Protein AF-A0A7S0F6M9-F1 (afdb_monomer_lite)

Organism: NCBI:txid3032

Foldseek 3Di:
DAPQCCVLVVDAQDQFLCLLVDWDKAADPQKDFAPCQVVLSVLASVQCLPPPQAQWAAQAFQADAAQVRPDGQDDPPVQAKAWELFAHQGIITGNRPNSNVLSVVLVVQVVVVDFLLDPQAPNRGQRDDPVNVVCSVVVNRRNGVRSSVSVSSRVRNHTYIYGRDPQRAGRMWGFAADPPHDVDDDGGDTPGHHDHDDDPSSNHHDSHHFYAYSNSDTDDDDRDPPDDPFQQAQALEEEEEACVVCVVVVNDCLDDLSVLCLLQVQQLCVQQVVRNHAYEYADPDPDDSDPNHHYDVDPDCVVVVVDTGQFYAAEYAQQDADPQDAHAYEQWFDCCVVQVHDCDPPDPNVSSVVSVVRHLEYEAQAPLSVVCCCVVPVCVVPHPYQYDHAFDALLQAADDPVLLVVLCVVQVPPAAEAEEADDCDRQQPCVLVLLLLLPADPVLLVRYAYEYEADDDPDDSVHHYDYDNHDPPSCLNSVLNSHLAYEGAGQETRHDVVLLSSLLNQHAYEYHCYRPNNVCVQQPPLHQYTPHSVSSNVRSVPRDSVPRPSRPSSNVSSCCRANPQQNHSLVVSQSVSSCSQRPQGFTDRPDDPDGGGNHPNSVNRHWHGDSVHTDGDD

Structure (mmCIF, N/CA/C/O backbone):
data_AF-A0A7S0F6M9-F1
#
_entry.id   AF-A0A7S0F6M9-F1
#
loop_
_atom_site.group_PDB
_atom_site.id
_atom_site.type_symbol
_atom_site.label_atom_id
_atom_site.label_alt_id
_atom_site.label_comp_id
_atom_site.label_asym_id
_atom_site.label_entity_id
_atom_site.label_seq_id
_atom_site.pdbx_PDB_ins_code
_atom_site.Cartn_x
_atom_site.Cartn_y
_atom_site.Cartn_z
_atom_site.occupancy
_atom_site.B_iso_or_equiv
_atom_site.auth_seq_id
_atom_site.auth_comp_id
_atom_site.auth_asym_id
_atom_site.auth_atom_id
_atom_site.pdbx_PDB_model_num
ATOM 1 N N . VAL A 1 1 ? 30.110 15.800 -17.475 1.00 46.28 1 VAL A N 1
ATOM 2 C CA . VAL A 1 1 ? 29.946 17.247 -17.186 1.00 46.28 1 VAL A CA 1
ATOM 3 C C . VAL A 1 1 ? 29.265 17.887 -18.395 1.00 46.28 1 VAL A C 1
ATOM 5 O O . VAL A 1 1 ? 29.387 17.317 -19.474 1.00 46.28 1 VAL A O 1
ATOM 8 N N . GLY A 1 2 ? 28.519 18.983 -18.233 1.00 71.50 2 GLY A N 1
ATOM 9 C CA . GLY A 1 2 ? 27.725 19.599 -19.312 1.00 71.50 2 GLY A CA 1
ATOM 10 C C . GLY A 1 2 ? 26.399 18.880 -19.602 1.00 71.50 2 GLY A C 1
ATOM 11 O O . GLY A 1 2 ? 26.070 17.909 -18.914 1.00 71.50 2 GLY A O 1
ATOM 12 N N . LEU A 1 3 ? 25.669 19.339 -20.629 1.00 71.62 3 LEU A N 1
ATOM 13 C CA . LEU A 1 3 ? 24.296 18.911 -20.956 1.00 71.62 3 LEU A CA 1
ATOM 14 C C . LEU A 1 3 ? 24.137 17.388 -21.061 1.00 71.62 3 LEU A C 1
ATOM 16 O O . LEU A 1 3 ? 23.240 16.826 -20.444 1.00 71.62 3 LEU A O 1
ATOM 20 N N . VAL A 1 4 ? 25.045 16.687 -21.751 1.00 82.44 4 VAL A N 1
ATOM 21 C CA . VAL A 1 4 ? 25.041 15.209 -21.804 1.00 82.44 4 VAL A CA 1
ATOM 22 C C . VAL A 1 4 ? 25.156 14.570 -20.423 1.00 82.44 4 VAL A C 1
ATOM 24 O O . VAL A 1 4 ? 24.436 13.625 -20.115 1.00 82.44 4 VAL A O 1
ATOM 27 N N . GLY A 1 5 ? 26.048 15.077 -19.572 1.00 81.56 5 GLY A N 1
ATOM 28 C CA . GLY A 1 5 ? 26.217 14.540 -18.224 1.00 81.56 5 GLY A CA 1
ATOM 29 C C . GLY A 1 5 ? 24.987 14.760 -17.347 1.00 81.56 5 GLY A C 1
ATOM 30 O O . GLY A 1 5 ? 24.625 13.863 -16.590 1.00 81.56 5 GLY A O 1
ATOM 31 N N . GLN A 1 6 ? 24.351 15.927 -17.466 1.00 83.06 6 GLN A N 1
ATOM 32 C CA . GLN A 1 6 ? 23.125 16.260 -16.742 1.00 83.06 6 GLN A CA 1
ATOM 33 C C . GLN A 1 6 ? 21.976 15.364 -17.218 1.00 83.06 6 GLN A C 1
ATOM 35 O O . GLN A 1 6 ? 21.492 14.543 -16.444 1.00 83.06 6 GLN A O 1
ATOM 40 N N . TRP A 1 7 ? 21.650 15.389 -18.512 1.00 88.62 7 TRP A N 1
ATOM 41 C CA . TRP A 1 7 ? 20.555 14.609 -19.098 1.00 88.62 7 TRP A CA 1
ATOM 42 C C . TRP A 1 7 ? 20.679 13.098 -18.881 1.00 88.62 7 TRP A C 1
ATOM 44 O O . TRP A 1 7 ? 19.734 12.443 -18.436 1.00 88.62 7 TRP A O 1
ATOM 54 N N . LEU A 1 8 ? 21.848 12.518 -19.169 1.00 88.62 8 LEU A N 1
ATOM 55 C CA . LEU A 1 8 ? 22.056 11.071 -19.029 1.00 88.62 8 LEU A CA 1
ATOM 56 C C . LEU A 1 8 ? 22.271 10.642 -17.566 1.00 88.62 8 LEU A C 1
ATOM 58 O O . LEU A 1 8 ? 22.192 9.453 -17.241 1.00 88.62 8 LEU A O 1
ATOM 62 N N . GLY A 1 9 ? 22.558 11.599 -16.681 1.00 85.25 9 GLY A N 1
ATOM 63 C CA . GLY A 1 9 ? 22.695 11.398 -15.241 1.00 85.25 9 GLY A CA 1
ATOM 64 C C . GLY A 1 9 ? 21.369 11.464 -14.480 1.00 85.25 9 GLY A C 1
ATOM 65 O O . GLY A 1 9 ? 21.240 10.775 -13.470 1.00 85.25 9 GLY A O 1
ATOM 66 N N . CYS A 1 10 ? 20.380 12.224 -14.973 1.00 86.25 10 CYS A N 1
ATOM 67 C CA . CYS A 1 10 ? 19.108 12.488 -14.286 1.00 86.25 10 CYS A CA 1
ATOM 68 C C . CYS A 1 10 ? 18.335 11.224 -13.896 1.00 86.25 10 CYS A C 1
ATOM 70 O O . CYS A 1 10 ? 17.725 11.173 -12.829 1.00 86.25 10 CYS A O 1
ATOM 72 N N . TRP A 1 11 ? 18.337 10.196 -14.748 1.00 89.62 11 TRP A N 1
ATOM 73 C CA . TRP A 1 11 ? 17.613 8.964 -14.453 1.00 89.62 11 TRP A CA 1
ATOM 74 C C . TR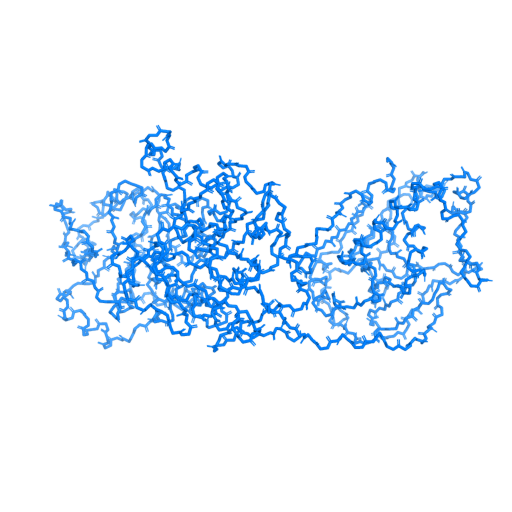P A 1 11 ? 18.241 7.728 -15.091 1.00 89.62 11 TRP A C 1
ATOM 76 O O . TRP A 1 11 ? 18.414 7.640 -16.307 1.00 89.62 11 TRP A O 1
ATOM 86 N N . ARG A 1 12 ? 18.519 6.731 -14.244 1.00 86.69 12 ARG A N 1
ATOM 87 C CA . ARG A 1 12 ? 19.092 5.433 -14.617 1.00 86.69 12 ARG A CA 1
ATOM 88 C C . ARG A 1 12 ? 18.161 4.298 -14.171 1.00 86.69 12 ARG A C 1
ATOM 90 O O . ARG A 1 12 ? 18.288 3.819 -13.041 1.00 86.69 12 ARG A O 1
ATOM 97 N N . PRO A 1 13 ? 17.217 3.859 -15.024 1.00 80.81 13 PRO A N 1
ATOM 98 C CA . PRO A 1 13 ? 16.242 2.834 -14.658 1.00 80.81 13 PRO A CA 1
ATOM 99 C C . PRO A 1 13 ? 16.901 1.500 -14.281 1.00 80.81 13 PRO A C 1
ATOM 101 O O . PRO A 1 13 ? 17.686 0.931 -15.051 1.00 80.81 13 PRO A O 1
ATOM 104 N N . ARG A 1 14 ? 16.533 0.959 -13.113 1.00 68.94 14 ARG A N 1
ATOM 105 C CA . ARG A 1 14 ? 16.938 -0.380 -12.658 1.00 68.94 14 ARG A CA 1
ATOM 106 C C . ARG A 1 14 ? 16.125 -1.456 -13.387 1.00 68.94 14 ARG A C 1
ATOM 108 O O . ARG A 1 14 ? 14.991 -1.227 -13.793 1.00 68.94 14 ARG A O 1
ATOM 115 N N . LYS A 1 15 ? 16.712 -2.637 -13.611 1.00 65.75 15 LYS A N 1
ATOM 116 C CA . LYS A 1 15 ? 15.977 -3.797 -14.150 1.00 65.75 15 LYS A CA 1
ATOM 117 C C . LYS A 1 15 ? 15.255 -4.493 -12.990 1.00 65.75 15 LYS A C 1
ATOM 119 O O . LYS A 1 15 ? 15.749 -5.498 -12.495 1.00 65.75 15 LYS A O 1
ATOM 124 N N . ASP A 1 16 ? 14.144 -3.918 -12.546 1.00 59.53 16 ASP A N 1
ATOM 125 C CA . ASP A 1 16 ? 13.286 -4.466 -11.492 1.00 59.53 16 ASP A CA 1
ATOM 126 C C . ASP A 1 16 ? 11.800 -4.423 -11.893 1.00 59.53 16 ASP A C 1
ATOM 128 O O . ASP A 1 16 ? 11.450 -3.947 -12.979 1.00 59.53 16 ASP A O 1
ATOM 132 N N . ALA A 1 17 ? 10.935 -4.940 -11.017 1.00 48.88 17 ALA A N 1
ATOM 133 C CA . ALA A 1 17 ? 9.486 -5.009 -11.214 1.00 48.88 17 ALA A CA 1
ATOM 134 C C . ALA A 1 17 ? 8.845 -3.651 -11.563 1.00 48.88 17 ALA A C 1
ATOM 136 O O . ALA A 1 17 ? 7.880 -3.595 -12.321 1.00 48.88 17 ALA A O 1
ATOM 137 N N . ARG A 1 18 ? 9.412 -2.538 -11.079 1.00 57.91 18 ARG A N 1
ATOM 138 C CA . ARG A 1 18 ? 8.842 -1.188 -11.225 1.00 57.91 18 ARG A CA 1
ATOM 139 C C . ARG A 1 18 ? 9.315 -0.458 -12.471 1.00 57.91 18 ARG A C 1
ATOM 141 O O . ARG A 1 18 ? 8.924 0.696 -12.691 1.00 57.91 18 ARG A O 1
ATOM 148 N N . LEU A 1 19 ? 10.143 -1.103 -13.299 1.00 65.12 19 LEU A N 1
ATOM 149 C CA . LEU A 1 19 ? 10.695 -0.501 -14.509 1.00 65.12 19 LEU A CA 1
ATOM 150 C C . LEU A 1 19 ? 9.595 0.136 -15.369 1.00 65.12 19 LEU A C 1
ATOM 152 O O . LEU A 1 19 ? 9.750 1.270 -15.805 1.00 65.12 19 LEU A O 1
ATOM 156 N N . PHE A 1 20 ? 8.472 -0.560 -15.550 1.00 62.12 20 PHE A N 1
ATOM 157 C CA . PHE A 1 20 ? 7.317 -0.088 -16.318 1.00 62.12 20 PHE A CA 1
ATOM 158 C C . PHE A 1 20 ? 6.180 0.475 -15.454 1.00 62.12 20 PHE A C 1
ATOM 160 O O . PHE A 1 20 ? 5.086 0.701 -15.957 1.00 62.12 20 PHE A O 1
ATOM 167 N N . GLU A 1 21 ? 6.401 0.746 -14.173 1.00 65.88 21 GLU A N 1
ATOM 168 C CA . GLU A 1 21 ? 5.471 1.535 -13.346 1.00 65.88 21 GLU A CA 1
ATOM 169 C C . GLU A 1 21 ? 5.919 2.990 -13.269 1.00 65.88 21 GLU A C 1
ATOM 171 O O . GLU A 1 21 ? 5.102 3.908 -13.326 1.00 65.88 21 GLU A O 1
ATOM 176 N N . SER A 1 22 ? 7.229 3.215 -13.294 1.00 76.00 22 SER A N 1
ATOM 177 C CA . SER A 1 22 ? 7.829 4.546 -13.288 1.00 76.00 22 SER A CA 1
ATOM 178 C C . SER A 1 22 ? 7.401 5.375 -14.510 1.00 76.00 22 SER A C 1
ATOM 180 O O . SER A 1 22 ? 7.719 5.041 -15.650 1.00 76.00 22 SER A O 1
ATOM 182 N N . ILE A 1 23 ? 6.669 6.471 -14.296 1.00 89.12 23 ILE A N 1
ATOM 183 C CA . ILE A 1 23 ? 6.594 7.597 -15.241 1.00 89.12 23 ILE A CA 1
ATOM 184 C C . ILE A 1 23 ? 7.645 8.605 -14.782 1.00 89.12 23 ILE A C 1
ATOM 186 O O . ILE A 1 23 ? 7.571 9.086 -13.654 1.00 89.12 23 ILE A O 1
ATOM 190 N N . VAL A 1 24 ? 8.607 8.920 -15.644 1.00 91.44 24 VAL A N 1
ATOM 191 C CA . VAL A 1 24 ? 9.634 9.937 -15.383 1.00 91.44 24 VAL A CA 1
ATOM 192 C C . VAL A 1 24 ? 9.530 11.013 -16.443 1.00 91.44 24 VAL A C 1
ATOM 194 O O . VAL A 1 24 ? 9.242 10.702 -17.595 1.00 91.44 24 VAL A O 1
ATOM 197 N N . VAL A 1 25 ? 9.755 12.262 -16.060 1.00 93.62 25 VAL A N 1
ATOM 198 C CA . VAL A 1 25 ? 9.857 13.398 -16.976 1.00 93.62 25 VAL A CA 1
ATOM 199 C C . VAL A 1 25 ? 11.132 14.147 -16.630 1.00 93.62 25 VAL A C 1
ATOM 201 O O . VAL A 1 25 ? 11.427 14.339 -15.453 1.00 93.62 25 VAL A O 1
ATOM 204 N N . ILE A 1 26 ? 11.893 14.510 -17.653 1.00 92.12 26 ILE A N 1
ATOM 205 C CA . ILE A 1 26 ? 13.095 15.328 -17.557 1.00 92.12 26 ILE A CA 1
ATOM 206 C C . ILE A 1 26 ? 12.746 16.687 -18.166 1.00 92.12 26 ILE A C 1
ATOM 208 O O . ILE A 1 26 ? 12.195 16.739 -19.271 1.00 92.12 26 ILE A O 1
ATOM 212 N N . PHE A 1 27 ? 13.027 17.746 -17.410 1.00 90.44 27 PHE A N 1
ATOM 213 C CA . PHE A 1 27 ? 12.824 19.141 -17.788 1.00 90.44 27 PHE A CA 1
ATOM 214 C C . PHE A 1 27 ? 14.164 19.879 -17.778 1.00 90.44 27 PHE A C 1
ATOM 216 O O . PHE A 1 27 ? 15.009 19.576 -16.931 1.00 90.44 27 PHE A O 1
ATOM 223 N N . GLU A 1 28 ? 14.329 20.835 -18.688 1.00 86.88 28 GLU A N 1
ATOM 224 C CA . GLU A 1 28 ? 15.350 21.885 -18.578 1.00 86.88 28 GLU A CA 1
ATOM 225 C C . GLU A 1 28 ? 14.879 23.001 -17.628 1.00 86.88 28 GLU A C 1
ATOM 227 O O . GLU A 1 28 ? 13.729 23.012 -17.175 1.00 86.88 28 GLU A O 1
ATOM 232 N N . ASP A 1 29 ? 15.804 23.871 -17.234 1.00 81.69 29 ASP A N 1
ATOM 233 C CA . ASP A 1 29 ? 15.635 24.894 -16.199 1.00 81.69 29 ASP A CA 1
ATOM 234 C C . ASP A 1 29 ? 14.840 26.127 -16.657 1.00 81.69 29 ASP A C 1
ATOM 236 O O . ASP A 1 29 ? 14.209 26.791 -15.835 1.00 81.69 29 ASP A O 1
ATOM 240 N N . ASP A 1 30 ? 14.784 26.385 -17.958 1.00 82.81 30 ASP A N 1
ATOM 241 C CA . ASP A 1 30 ? 14.212 27.569 -18.610 1.00 82.81 30 ASP A CA 1
ATOM 242 C C . ASP A 1 30 ? 12.769 27.363 -19.116 1.00 82.81 30 ASP A C 1
ATOM 244 O O . ASP A 1 30 ? 12.320 27.961 -20.101 1.00 82.81 30 ASP A O 1
ATOM 248 N N . MET A 1 31 ? 12.005 26.500 -18.447 1.00 86.88 31 MET A N 1
ATOM 249 C CA . MET A 1 31 ? 10.743 25.991 -18.972 1.00 86.88 31 MET A CA 1
ATOM 250 C C . MET A 1 31 ? 9.488 26.407 -18.209 1.00 86.88 31 MET A C 1
ATOM 252 O O . MET A 1 31 ? 9.419 26.359 -16.984 1.00 86.88 31 MET A O 1
ATOM 256 N N . GLU A 1 32 ? 8.418 26.656 -18.965 1.00 92.12 32 GLU A N 1
ATOM 257 C CA . GLU A 1 32 ? 7.048 26.675 -18.467 1.00 92.12 32 GLU A CA 1
ATOM 258 C C . GLU A 1 32 ? 6.299 25.397 -18.879 1.00 92.12 32 GLU A C 1
ATOM 260 O O . GLU A 1 32 ? 6.399 24.905 -20.012 1.00 92.12 32 GLU A O 1
ATOM 265 N N . VAL A 1 33 ? 5.532 24.841 -17.938 1.00 94.75 33 VAL A N 1
ATOM 266 C CA . VAL A 1 33 ? 4.843 23.556 -18.090 1.00 94.75 33 VAL A CA 1
ATOM 267 C C . VAL A 1 33 ? 3.337 23.756 -17.966 1.00 94.75 33 VAL A C 1
ATOM 269 O O . VAL A 1 33 ? 2.837 24.339 -17.008 1.00 94.75 33 VAL A O 1
ATOM 272 N N . SER A 1 34 ? 2.598 23.218 -18.933 1.00 96.44 34 SER A N 1
ATOM 273 C CA . SER A 1 34 ? 1.137 23.167 -18.916 1.00 96.44 34 SER A CA 1
ATOM 274 C C . SER A 1 34 ? 0.633 22.470 -17.648 1.00 96.44 34 SER A C 1
ATOM 276 O O . SER A 1 34 ? 1.128 21.388 -17.342 1.00 96.44 34 SER A O 1
ATOM 278 N N . PRO A 1 35 ? -0.436 22.940 -16.981 1.00 95.62 35 PRO A N 1
ATOM 279 C CA . PRO A 1 35 ? -1.030 22.221 -15.848 1.00 95.62 35 PRO A CA 1
ATOM 280 C C . PRO A 1 35 ? -1.580 20.830 -16.227 1.00 95.62 35 PRO A C 1
ATOM 282 O O . PRO A 1 35 ? -1.827 19.992 -15.358 1.00 95.62 35 PRO A O 1
ATOM 285 N N . MET A 1 36 ? -1.775 20.553 -17.521 1.00 96.81 36 MET A N 1
ATOM 286 C CA . MET A 1 36 ? -2.368 19.312 -18.027 1.00 96.81 36 MET A CA 1
ATOM 287 C C . MET A 1 36 ? -1.341 18.216 -18.345 1.00 96.81 36 MET A C 1
ATOM 289 O O . MET A 1 36 ? -1.740 17.059 -18.514 1.00 96.81 36 MET A O 1
ATOM 293 N N . TYR A 1 37 ? -0.037 18.529 -18.389 1.00 95.00 37 TYR A N 1
ATOM 294 C CA . TYR A 1 37 ? 1.002 17.597 -18.859 1.00 95.00 37 TYR A CA 1
ATOM 295 C C . TYR A 1 37 ? 0.976 16.249 -18.124 1.00 95.00 37 TYR A C 1
ATOM 297 O O . TYR A 1 37 ? 1.031 15.184 -18.740 1.00 95.00 37 TYR A O 1
ATOM 305 N N . TRP A 1 38 ? 0.841 16.284 -16.794 1.00 95.38 38 TRP A N 1
ATOM 306 C CA . TRP A 1 38 ? 0.919 15.089 -15.961 1.00 95.38 38 TRP A CA 1
ATOM 307 C C . TRP A 1 38 ? -0.304 14.196 -16.138 1.00 95.38 38 TRP A C 1
ATOM 309 O O . TRP A 1 38 ? -0.191 12.970 -16.202 1.00 95.38 38 TRP A O 1
ATOM 319 N N . ARG A 1 39 ? -1.489 14.806 -16.255 1.00 95.00 39 ARG A N 1
ATOM 320 C CA . ARG A 1 39 ? -2.728 14.077 -16.541 1.00 95.00 39 ARG A CA 1
ATOM 321 C C . ARG A 1 39 ? -2.646 13.402 -17.910 1.00 95.00 39 ARG A C 1
ATOM 323 O O . ARG A 1 39 ? -3.040 12.241 -18.029 1.00 95.00 39 ARG A O 1
ATOM 330 N N . TRP A 1 40 ? -2.088 14.088 -18.906 1.00 95.00 40 TRP A N 1
ATOM 331 C CA . TRP A 1 40 ? -1.912 13.530 -20.242 1.00 95.00 40 TRP A CA 1
ATOM 332 C C . TRP A 1 40 ? -0.919 12.364 -20.246 1.00 95.00 40 TRP A C 1
ATOM 334 O O . TRP A 1 40 ? -1.270 11.271 -20.685 1.00 95.00 40 TRP A O 1
ATOM 344 N N . LEU A 1 41 ? 0.257 12.517 -19.626 1.00 94.69 41 LEU A N 1
ATOM 345 C CA . LEU A 1 41 ? 1.235 11.430 -19.493 1.00 94.69 41 LEU A CA 1
ATOM 346 C C . LEU A 1 41 ? 0.678 10.202 -18.763 1.00 94.69 41 LEU A C 1
ATOM 348 O O . LEU A 1 41 ? 0.892 9.078 -19.217 1.00 94.69 41 LEU A O 1
ATOM 352 N N . LYS A 1 42 ? -0.061 10.389 -17.661 1.00 91.88 42 LYS A N 1
ATOM 353 C CA . LYS A 1 42 ? -0.712 9.279 -16.939 1.00 91.88 42 LYS A CA 1
ATOM 354 C C . LYS A 1 42 ? -1.777 8.565 -17.769 1.00 91.88 42 LYS A C 1
ATOM 356 O O . LYS A 1 42 ? -2.017 7.386 -17.540 1.00 91.88 42 LYS A O 1
ATOM 361 N N . SER A 1 43 ? -2.396 9.257 -18.721 1.00 89.50 43 SER A N 1
ATOM 362 C CA . SER A 1 43 ? -3.387 8.671 -19.632 1.00 89.50 43 SER A CA 1
ATOM 363 C C . SER A 1 43 ? -2.714 7.939 -20.794 1.00 89.50 43 SER A C 1
ATOM 365 O O . SER A 1 43 ? -3.175 6.885 -21.234 1.00 89.50 43 SER A O 1
ATOM 367 N N . MET A 1 44 ? -1.592 8.472 -21.267 1.00 88.56 44 MET A N 1
ATOM 368 C CA . MET A 1 44 ? -0.913 8.013 -22.468 1.00 88.56 44 MET A CA 1
ATOM 369 C C . MET A 1 44 ? 0.015 6.821 -22.199 1.00 88.56 44 MET A C 1
ATOM 371 O O . MET A 1 44 ? -0.027 5.823 -22.919 1.00 88.56 44 MET A O 1
ATOM 375 N N . TRP A 1 45 ? 0.798 6.857 -21.114 1.00 90.31 45 TRP A N 1
ATOM 376 C CA . TRP A 1 45 ? 1.744 5.786 -20.801 1.00 90.31 45 TRP A CA 1
ATOM 377 C C . TRP A 1 45 ? 1.107 4.393 -20.708 1.00 90.31 45 TRP A C 1
ATOM 379 O O . TRP A 1 45 ? 1.634 3.498 -21.359 1.00 90.31 45 TRP A O 1
ATOM 389 N N . PRO A 1 46 ? -0.017 4.161 -20.007 1.00 82.00 46 PRO A N 1
ATOM 390 C CA . PRO A 1 46 ? -0.640 2.834 -19.960 1.00 82.00 46 PRO A CA 1
ATOM 391 C C . PRO A 1 46 ? -0.937 2.226 -21.340 1.00 82.00 46 PRO A C 1
ATOM 393 O O . PRO A 1 46 ? -0.883 1.010 -21.491 1.00 82.00 46 PRO A O 1
ATOM 396 N N . ARG A 1 47 ? -1.192 3.064 -22.354 1.00 85.31 47 ARG A N 1
ATOM 397 C CA . ARG A 1 47 ? -1.513 2.641 -23.725 1.00 85.31 47 ARG A CA 1
ATOM 398 C C . ARG A 1 47 ? -0.270 2.310 -24.548 1.00 85.31 47 ARG A C 1
ATOM 400 O O . ARG A 1 47 ? -0.261 1.344 -25.302 1.00 85.31 47 ARG A O 1
ATOM 407 N N . TYR A 1 48 ? 0.796 3.091 -24.386 1.00 86.00 48 TYR A N 1
ATOM 408 C CA . TYR A 1 48 ? 1.967 3.019 -25.268 1.00 86.00 48 TYR A CA 1
ATOM 409 C C . TYR A 1 48 ? 3.235 2.476 -24.619 1.00 86.00 48 TYR A C 1
ATOM 411 O O . TYR A 1 48 ? 4.209 2.195 -25.310 1.00 86.00 48 TYR A O 1
ATOM 419 N N . ARG A 1 49 ? 3.245 2.275 -23.301 1.00 84.38 49 ARG A N 1
ATOM 420 C CA . ARG A 1 49 ? 4.419 1.828 -22.536 1.00 84.38 49 ARG A CA 1
ATOM 421 C C . ARG A 1 49 ? 4.955 0.457 -22.936 1.00 84.38 49 ARG A C 1
ATOM 423 O O . ARG A 1 49 ? 6.057 0.104 -22.547 1.00 84.38 49 ARG A O 1
ATOM 430 N N . ARG A 1 50 ? 4.192 -0.330 -23.690 1.00 76.44 50 ARG A N 1
ATOM 431 C CA . ARG A 1 50 ? 4.642 -1.633 -24.195 1.00 76.44 50 ARG A CA 1
ATOM 432 C C . ARG A 1 50 ? 5.160 -1.583 -25.631 1.00 76.44 50 ARG A C 1
ATOM 434 O O . ARG A 1 50 ? 5.628 -2.599 -26.144 1.00 76.44 50 ARG A O 1
ATOM 441 N N . ARG A 1 51 ? 5.098 -0.421 -26.288 1.00 83.25 51 ARG A N 1
ATOM 442 C CA . ARG A 1 51 ? 5.646 -0.250 -27.633 1.00 83.25 51 ARG A CA 1
ATOM 443 C C . ARG A 1 51 ? 7.161 -0.386 -27.607 1.00 83.25 51 ARG A C 1
ATOM 445 O O . ARG A 1 51 ? 7.853 0.238 -26.807 1.00 83.25 51 ARG A O 1
ATOM 452 N N . GLN A 1 52 ? 7.675 -1.214 -28.508 1.00 82.38 52 GLN A N 1
ATOM 453 C CA . GLN A 1 52 ? 9.111 -1.465 -28.627 1.00 82.38 52 GLN A CA 1
ATOM 454 C C . GLN A 1 52 ? 9.811 -0.462 -29.546 1.00 82.38 52 GLN A C 1
ATOM 456 O O . GLN A 1 52 ? 11.035 -0.386 -29.527 1.00 82.38 52 GLN A O 1
ATOM 461 N N . ASP A 1 53 ? 9.043 0.312 -30.312 1.00 89.62 53 ASP A N 1
ATOM 462 C CA . ASP A 1 53 ? 9.516 1.327 -31.249 1.00 89.62 53 ASP A CA 1
ATOM 463 C C . ASP A 1 53 ? 9.588 2.734 -30.627 1.00 89.62 53 ASP A C 1
ATOM 465 O O . ASP A 1 53 ? 9.790 3.707 -31.344 1.00 89.62 53 ASP A O 1
ATOM 469 N N . LEU A 1 54 ? 9.469 2.866 -29.298 1.00 92.69 54 LEU A N 1
ATOM 470 C CA . LEU A 1 54 ? 9.548 4.151 -28.595 1.00 92.69 54 LEU A CA 1
ATOM 471 C C . LEU A 1 54 ? 10.865 4.342 -27.848 1.00 92.69 54 LEU A C 1
ATOM 473 O O . LEU A 1 54 ? 11.275 3.477 -27.076 1.00 92.69 54 LEU A O 1
ATOM 477 N N . ILE A 1 55 ? 11.478 5.519 -27.976 1.00 94.81 55 ILE A N 1
ATOM 478 C CA . ILE A 1 55 ? 12.523 5.991 -27.054 1.00 94.81 55 ILE A CA 1
ATOM 479 C C . ILE A 1 55 ? 11.940 6.791 -25.876 1.00 94.81 55 ILE A C 1
ATOM 481 O O . ILE A 1 55 ? 12.523 6.821 -24.793 1.00 94.81 55 ILE A O 1
ATOM 485 N N . GLY A 1 56 ? 10.768 7.402 -26.062 1.00 95.12 56 GLY A N 1
ATOM 486 C CA . GLY A 1 56 ? 10.088 8.225 -25.063 1.00 95.12 56 GLY A CA 1
ATOM 487 C C . GLY A 1 56 ? 9.032 9.143 -25.676 1.00 95.12 56 GLY A C 1
ATOM 488 O O . GLY A 1 56 ? 8.704 9.026 -26.857 1.00 95.12 56 GLY A O 1
ATOM 489 N N . ILE A 1 57 ? 8.503 10.047 -24.859 1.00 95.31 57 ILE A N 1
ATOM 490 C CA . ILE A 1 57 ? 7.449 11.004 -25.200 1.00 95.31 57 ILE A CA 1
ATOM 491 C C . ILE A 1 57 ? 8.007 12.416 -25.044 1.00 95.31 57 ILE A C 1
ATOM 493 O O . ILE A 1 57 ? 8.463 12.784 -23.966 1.00 95.31 57 ILE A O 1
ATOM 497 N N . SER A 1 58 ? 7.937 13.217 -26.096 1.00 93.75 58 SER A N 1
ATOM 498 C CA . SER A 1 58 ? 8.147 14.658 -26.035 1.00 93.75 58 SER A CA 1
ATOM 499 C C . SER A 1 58 ? 6.891 15.355 -25.512 1.00 93.75 58 SER A C 1
ATOM 501 O O . SER A 1 58 ? 5.773 14.973 -25.850 1.00 93.75 58 SER A O 1
ATOM 503 N N . LEU A 1 59 ? 7.069 16.394 -24.702 1.00 94.00 59 LEU A N 1
ATOM 504 C CA . LEU A 1 59 ? 6.003 17.298 -24.255 1.00 94.00 59 LEU A CA 1
ATOM 505 C C . LEU A 1 59 ? 5.939 18.591 -25.081 1.00 94.00 59 LEU A C 1
ATOM 507 O O . LEU A 1 59 ? 5.057 19.430 -24.878 1.00 94.00 59 LEU A O 1
ATOM 511 N N . GLN A 1 60 ? 6.867 18.742 -26.022 1.00 89.88 60 GLN A N 1
ATOM 512 C CA . GLN A 1 60 ? 6.976 19.893 -26.904 1.00 89.88 60 GLN A CA 1
ATOM 513 C C . GLN A 1 60 ? 5.918 19.848 -28.009 1.00 89.88 60 GLN A C 1
ATOM 515 O O . GLN A 1 60 ? 5.414 18.782 -28.367 1.00 89.88 60 GLN A O 1
ATOM 520 N N . SER A 1 61 ? 5.628 21.005 -28.596 1.00 82.75 61 SER A N 1
ATOM 521 C CA . SER A 1 61 ? 4.902 21.102 -29.862 1.00 82.75 61 SER A CA 1
ATOM 522 C C . SER A 1 61 ? 5.758 20.591 -31.028 1.00 82.75 61 SER A C 1
ATOM 524 O O . SER A 1 61 ? 6.980 20.447 -30.938 1.00 82.75 61 SER A O 1
ATOM 526 N N . GLN A 1 62 ? 5.107 20.350 -32.164 1.00 70.00 62 GLN A N 1
ATOM 527 C CA . GLN A 1 62 ? 5.760 20.051 -33.439 1.00 70.00 62 GLN A CA 1
ATOM 528 C C . GLN A 1 62 ? 6.539 21.261 -33.998 1.00 70.00 62 GLN A C 1
ATOM 530 O O . GLN A 1 62 ? 6.060 21.981 -34.873 1.00 70.00 62 GLN A O 1
ATOM 535 N N . HIS A 1 63 ? 7.753 21.505 -33.508 1.00 59.88 63 HIS A N 1
ATOM 536 C CA . HIS A 1 63 ? 8.675 22.450 -34.139 1.00 59.88 63 HIS A CA 1
ATOM 537 C C . HIS A 1 63 ? 9.735 21.699 -34.943 1.00 59.88 63 HIS A C 1
ATOM 539 O O . HIS A 1 63 ? 10.629 21.066 -34.391 1.00 59.88 63 HIS A O 1
ATOM 545 N N . LEU A 1 64 ? 9.638 21.800 -36.268 1.00 55.59 64 LEU A N 1
ATOM 546 C CA . LEU A 1 64 ? 10.721 21.476 -37.195 1.00 55.59 64 LEU A CA 1
ATOM 547 C C . LEU A 1 64 ? 10.912 22.620 -38.162 1.00 55.59 64 LEU A C 1
ATOM 549 O O . LEU A 1 64 ? 9.942 23.280 -38.507 1.00 55.59 64 LEU A O 1
ATOM 553 N N . VAL A 1 65 ? 12.142 22.826 -38.613 1.00 50.72 65 VAL A N 1
ATOM 554 C CA . VAL A 1 65 ? 12.476 23.819 -39.633 1.00 50.72 65 VAL A CA 1
ATOM 555 C C . VAL A 1 65 ? 12.880 23.065 -40.899 1.00 50.72 65 VAL A C 1
ATOM 557 O O . VAL A 1 65 ? 13.854 22.314 -40.875 1.00 50.72 65 VAL A O 1
ATOM 560 N N . ALA A 1 66 ? 12.121 23.240 -41.985 1.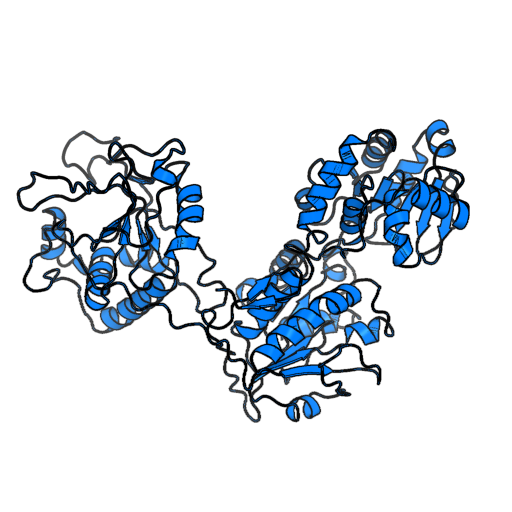00 42.47 66 ALA A N 1
ATOM 561 C CA . ALA A 1 66 ? 12.444 22.696 -43.308 1.00 42.47 66 ALA A CA 1
ATOM 562 C C . ALA A 1 66 ? 13.776 23.251 -43.874 1.00 42.47 66 ALA A C 1
ATOM 564 O O . ALA A 1 66 ? 14.256 24.307 -43.454 1.00 42.47 66 ALA A O 1
ATOM 565 N N . SER A 1 67 ? 14.370 22.551 -44.850 1.00 42.72 67 SER A N 1
ATOM 566 C CA . SER A 1 67 ? 15.702 22.813 -45.447 1.00 42.72 67 SER A CA 1
ATOM 567 C C . SER A 1 67 ? 15.893 24.194 -46.071 1.00 42.72 67 SER A C 1
ATOM 569 O O . SER A 1 67 ? 17.030 24.643 -46.203 1.00 42.72 67 SER A O 1
ATOM 571 N N . ASP A 1 68 ? 14.814 24.871 -46.444 1.00 43.09 68 ASP A N 1
ATOM 572 C CA . ASP A 1 68 ? 14.808 26.197 -47.067 1.00 43.09 68 ASP A CA 1
ATOM 573 C C . ASP A 1 68 ? 14.407 27.323 -46.093 1.00 43.09 68 ASP A C 1
ATOM 575 O O . ASP A 1 68 ? 14.299 28.487 -46.489 1.00 43.09 68 ASP A O 1
ATOM 579 N N . GLY A 1 69 ? 14.184 26.980 -44.818 1.00 47.41 69 GLY A N 1
ATOM 580 C CA . GLY A 1 69 ? 13.727 27.895 -43.778 1.00 47.41 69 GLY A CA 1
ATOM 581 C C . GLY A 1 69 ? 12.248 28.284 -43.868 1.00 47.41 69 GLY A C 1
ATOM 582 O O . GLY A 1 69 ? 11.862 29.237 -43.190 1.00 47.41 69 GLY A O 1
ATOM 583 N N . ARG A 1 70 ? 11.417 27.606 -44.681 1.00 47.62 70 ARG A N 1
ATOM 584 C CA . ARG A 1 70 ? 10.044 28.071 -44.966 1.00 47.62 70 ARG A CA 1
ATOM 585 C C . ARG A 1 70 ? 8.886 27.221 -44.470 1.00 47.62 70 ARG A C 1
ATOM 587 O O . ARG A 1 70 ? 7.763 27.700 -44.581 1.00 47.62 70 ARG A O 1
ATOM 594 N N . ASP A 1 71 ? 9.087 26.080 -43.819 1.00 50.28 71 ASP A N 1
ATOM 595 C CA . ASP A 1 71 ? 7.947 25.403 -43.190 1.00 50.28 71 ASP A CA 1
ATOM 596 C C . ASP A 1 71 ? 8.226 24.812 -41.811 1.00 50.28 71 ASP A C 1
ATOM 598 O O . ASP A 1 71 ? 9.247 24.171 -41.560 1.00 50.28 71 ASP A O 1
ATOM 602 N N . ASN A 1 72 ? 7.252 25.044 -40.925 1.00 61.06 72 ASN A N 1
ATOM 603 C CA . ASN A 1 72 ? 7.084 24.292 -39.691 1.00 61.06 72 ASN A CA 1
ATOM 604 C C . ASN A 1 72 ? 6.440 22.946 -40.037 1.00 61.06 72 ASN A C 1
ATOM 606 O O . ASN A 1 72 ? 5.478 22.955 -40.805 1.00 61.06 72 ASN A O 1
ATOM 610 N N . LEU A 1 73 ? 6.883 21.826 -39.451 1.00 71.50 73 LEU A N 1
ATOM 611 C CA . LEU A 1 73 ? 6.185 20.539 -39.601 1.00 71.50 73 LEU A CA 1
ATOM 612 C C . LEU A 1 73 ? 4.700 20.681 -39.267 1.00 71.50 73 LEU A C 1
ATOM 614 O O . LEU A 1 73 ? 4.323 21.176 -38.204 1.00 71.50 73 LEU A O 1
ATOM 618 N N . ARG A 1 74 ? 3.853 20.216 -40.184 1.00 72.75 74 ARG A N 1
ATOM 619 C CA . ARG A 1 74 ? 2.404 20.138 -39.996 1.00 72.75 74 ARG A CA 1
ATOM 620 C C . ARG A 1 74 ? 1.997 18.684 -40.148 1.00 72.75 74 ARG A C 1
ATOM 622 O O . ARG A 1 74 ? 1.996 18.156 -41.253 1.00 72.75 74 ARG A O 1
ATOM 629 N N . VAL A 1 75 ? 1.674 18.045 -39.029 1.00 82.31 75 VAL A N 1
ATOM 630 C CA . VAL A 1 75 ? 1.077 16.710 -39.031 1.00 82.31 75 VAL A CA 1
ATOM 631 C C . VAL A 1 75 ? -0.433 16.894 -39.034 1.00 82.31 75 VAL A C 1
ATOM 633 O O . VAL A 1 75 ? -1.025 17.231 -38.012 1.00 82.31 75 VAL A O 1
ATOM 636 N N . ASP A 1 76 ? -1.052 16.726 -40.197 1.00 85.56 76 ASP A N 1
ATOM 637 C CA . ASP A 1 76 ? -2.504 16.818 -40.349 1.00 85.56 76 ASP A CA 1
ATOM 638 C C . ASP A 1 76 ? -3.143 15.427 -40.233 1.00 85.56 76 ASP A C 1
ATOM 640 O O . ASP A 1 76 ? -3.534 14.801 -41.216 1.00 85.56 76 ASP A O 1
ATOM 644 N N . ASN A 1 77 ? -3.153 14.894 -39.009 1.00 89.50 77 ASN A N 1
ATOM 645 C CA . ASN A 1 77 ? -3.733 13.592 -38.661 1.00 89.50 77 ASN A CA 1
ATOM 646 C C . ASN A 1 77 ? -4.879 13.748 -37.649 1.00 89.50 77 ASN A C 1
ATOM 648 O O . ASN A 1 77 ? -4.983 12.992 -36.687 1.00 89.50 77 ASN A O 1
ATOM 652 N N . ALA A 1 78 ? -5.707 14.782 -37.828 1.00 90.56 78 ALA A N 1
ATOM 653 C CA . ALA A 1 78 ? -6.820 15.082 -36.929 1.00 90.56 78 ALA A CA 1
ATOM 654 C C . ALA A 1 78 ? -6.402 15.234 -35.450 1.00 90.56 78 ALA A C 1
ATOM 656 O O . ALA A 1 78 ? -7.141 14.827 -34.552 1.00 90.56 78 ALA A O 1
ATOM 657 N N . HIS A 1 79 ? -5.246 15.851 -35.184 1.00 91.69 79 HIS A N 1
ATOM 658 C CA . HIS A 1 79 ? -4.724 16.113 -33.833 1.00 91.69 79 HIS A CA 1
ATOM 659 C C . HIS A 1 79 ? -4.403 14.862 -33.003 1.00 91.69 79 HIS A C 1
ATOM 661 O O . HIS A 1 79 ? -4.364 14.914 -31.774 1.00 91.69 79 HIS A O 1
ATOM 667 N N . GLU A 1 80 ? -4.168 13.727 -33.654 1.00 93.56 80 GLU A N 1
ATOM 668 C CA . GLU A 1 80 ? -3.684 12.537 -32.967 1.00 93.56 80 GLU A CA 1
ATOM 669 C C . GLU A 1 80 ? -2.181 12.654 -32.657 1.00 93.56 80 GLU A C 1
ATOM 671 O O . GLU A 1 80 ? -1.414 13.148 -33.494 1.00 93.56 80 GLU A O 1
ATOM 676 N N . PRO A 1 81 ? -1.714 12.163 -31.494 1.00 94.00 81 PRO A N 1
ATOM 677 C CA . PRO A 1 81 ? -0.288 12.002 -31.238 1.00 94.00 81 PRO A CA 1
ATOM 678 C C . PRO A 1 81 ? 0.398 11.222 -32.364 1.00 94.00 81 PRO A C 1
ATOM 680 O O . PRO A 1 81 ? -0.208 10.355 -32.993 1.00 94.00 81 PRO A O 1
ATOM 683 N N . PHE A 1 82 ? 1.669 11.516 -32.618 1.00 93.44 82 PHE A N 1
ATOM 684 C CA . PHE A 1 82 ? 2.434 10.893 -33.701 1.00 93.44 82 PHE A CA 1
ATOM 685 C C . PHE A 1 82 ? 3.846 10.526 -33.250 1.00 93.44 82 PHE A C 1
ATOM 687 O O . PHE A 1 82 ? 4.357 11.028 -32.251 1.00 93.44 82 PHE A O 1
ATOM 694 N N . LEU A 1 83 ? 4.474 9.621 -33.991 1.00 93.19 83 LEU A N 1
ATOM 695 C CA . LEU A 1 83 ? 5.839 9.160 -33.793 1.00 93.19 83 LEU A CA 1
ATOM 696 C C . LEU A 1 83 ? 6.786 9.911 -34.719 1.00 93.19 83 LEU A C 1
ATOM 698 O O . LEU A 1 83 ? 6.505 10.064 -35.905 1.00 93.19 83 LEU A O 1
ATOM 702 N N . TYR A 1 84 ? 7.931 10.327 -34.198 1.00 90.19 84 TYR A N 1
ATOM 703 C CA . TYR A 1 84 ? 8.895 11.134 -34.922 1.00 90.19 84 TYR A CA 1
ATOM 704 C C . TYR A 1 84 ? 10.345 10.714 -34.646 1.00 90.19 84 TYR A C 1
ATOM 706 O O . TYR A 1 84 ? 10.690 10.275 -33.549 1.00 90.19 84 TYR A O 1
ATOM 714 N N . LYS A 1 85 ? 11.203 10.804 -35.667 1.00 86.62 85 LYS A N 1
ATOM 715 C CA . LYS A 1 85 ? 12.609 10.371 -35.626 1.00 86.62 85 LYS A CA 1
ATOM 716 C C . LYS A 1 85 ? 13.550 11.293 -34.849 1.00 86.62 85 LYS A C 1
ATOM 718 O O . LYS A 1 85 ? 14.645 10.861 -34.493 1.00 86.62 85 LYS A O 1
ATOM 723 N N . VAL A 1 86 ? 13.130 12.517 -34.535 1.00 83.75 86 VAL A N 1
ATOM 724 C CA . VAL A 1 86 ? 13.905 13.435 -33.690 1.00 83.75 86 VAL A CA 1
ATOM 725 C C . VAL A 1 86 ? 13.292 13.460 -32.286 1.00 83.75 86 VAL A C 1
ATOM 727 O O . VAL A 1 86 ? 12.079 13.631 -32.171 1.00 83.75 86 VAL A O 1
ATOM 730 N N . PRO A 1 87 ? 14.082 13.246 -31.219 1.00 86.69 87 PRO A N 1
ATOM 731 C CA . PRO A 1 87 ? 13.596 13.312 -29.846 1.00 86.69 87 PRO A CA 1
ATOM 732 C C . PRO A 1 87 ? 13.416 14.765 -29.383 1.00 86.69 87 PRO A C 1
ATOM 734 O O . PRO A 1 87 ? 14.131 15.662 -29.829 1.00 86.69 87 PRO A O 1
ATOM 737 N N . GLY A 1 88 ? 12.501 14.982 -28.434 1.00 84.81 88 GLY A N 1
ATOM 738 C CA . GLY A 1 88 ? 12.341 16.280 -27.773 1.00 84.81 88 GLY A CA 1
ATOM 739 C C . GLY A 1 88 ? 13.562 16.610 -26.915 1.00 84.81 88 GLY A C 1
ATOM 740 O O . GLY A 1 88 ? 14.083 15.734 -26.230 1.00 84.81 88 GLY A O 1
ATOM 741 N N . SER A 1 89 ? 14.009 17.861 -26.968 1.00 78.12 89 SER A N 1
ATOM 742 C CA . SER A 1 89 ? 15.267 18.351 -26.386 1.00 78.12 89 SER A CA 1
ATOM 743 C C . SER A 1 89 ? 15.190 18.918 -24.966 1.00 78.12 89 SER A C 1
ATOM 745 O O . SER A 1 89 ? 16.230 18.947 -24.334 1.00 78.12 89 SER A O 1
ATOM 747 N N . TRP A 1 90 ? 14.015 19.334 -24.474 1.00 82.81 90 TRP A N 1
ATOM 748 C CA . TRP A 1 90 ? 13.860 20.045 -23.185 1.00 82.81 90 TRP A CA 1
ATOM 749 C C . TRP A 1 90 ? 12.710 19.545 -22.297 1.00 82.81 90 TRP A C 1
ATOM 751 O O . TRP A 1 90 ? 12.795 19.624 -21.082 1.00 82.81 90 TRP A O 1
ATOM 761 N N . GLY A 1 91 ? 11.665 18.927 -22.858 1.00 89.19 91 GLY A N 1
ATOM 762 C CA . GLY A 1 91 ? 10.576 18.306 -22.089 1.00 89.19 91 GLY A CA 1
ATOM 763 C C . GLY A 1 91 ? 10.343 16.878 -22.556 1.00 89.19 91 GLY A C 1
ATOM 764 O O . GLY A 1 91 ? 9.650 16.670 -23.553 1.00 89.19 91 GLY A O 1
ATOM 765 N N . PHE A 1 92 ? 10.936 15.895 -21.874 1.00 93.62 92 PHE A N 1
ATOM 766 C CA . PHE A 1 92 ? 10.982 14.517 -22.368 1.00 93.62 92 PHE A CA 1
ATOM 767 C C . PHE A 1 92 ? 10.706 13.487 -21.273 1.00 93.62 92 PHE A C 1
ATOM 769 O O . PHE A 1 92 ? 11.333 13.469 -20.217 1.00 93.62 92 PHE A O 1
ATOM 776 N N . SER A 1 93 ? 9.773 12.582 -21.545 1.00 95.50 93 SER A N 1
ATOM 777 C CA . SER A 1 93 ? 9.451 11.438 -20.703 1.00 95.50 93 SER A CA 1
ATOM 778 C C . SER A 1 93 ? 10.061 10.173 -21.321 1.00 95.50 93 SER A C 1
ATOM 780 O O . SER A 1 93 ? 9.510 9.639 -22.287 1.00 95.50 93 SER A O 1
ATOM 782 N N . PRO A 1 94 ? 11.218 9.690 -20.835 1.00 94.50 94 PRO A N 1
ATOM 783 C CA . PRO A 1 94 ? 11.904 8.547 -21.430 1.00 94.50 94 PRO A CA 1
ATOM 784 C C . PRO A 1 94 ? 11.131 7.236 -21.248 1.00 94.50 94 PRO A C 1
ATOM 786 O O . PRO A 1 94 ? 10.590 6.950 -20.179 1.00 94.50 94 PRO A O 1
ATOM 789 N N . HIS A 1 95 ? 11.142 6.386 -22.277 1.00 92.94 95 HIS A N 1
ATOM 790 C CA . HIS A 1 95 ? 10.613 5.032 -22.165 1.00 92.94 95 HIS A CA 1
ATOM 791 C C . HIS A 1 95 ? 11.604 4.149 -21.377 1.00 92.94 95 HIS A C 1
ATOM 793 O O . HIS A 1 95 ? 12.747 3.980 -21.813 1.00 92.94 95 HIS A O 1
ATOM 799 N N . PRO A 1 96 ? 11.211 3.540 -20.240 1.00 88.12 96 PRO A N 1
ATOM 800 C CA . PRO A 1 96 ? 12.158 2.956 -19.286 1.00 88.12 96 PRO A CA 1
ATOM 801 C C . PRO A 1 96 ? 13.123 1.920 -19.871 1.00 88.12 96 PRO A C 1
ATOM 803 O O . PRO A 1 96 ? 14.322 1.921 -19.577 1.00 88.12 96 PRO A O 1
ATOM 806 N N . ARG A 1 97 ? 12.616 1.024 -20.725 1.00 85.81 97 ARG A N 1
ATOM 807 C CA . ARG A 1 97 ? 13.413 -0.062 -21.307 1.00 85.81 97 ARG A CA 1
ATOM 808 C C . ARG A 1 97 ? 14.397 0.442 -22.355 1.00 85.81 97 ARG A C 1
ATOM 810 O O . ARG A 1 97 ? 15.572 0.085 -22.298 1.00 85.81 97 ARG A O 1
ATOM 817 N N . THR A 1 98 ? 13.931 1.229 -23.317 1.00 90.50 98 THR A N 1
ATOM 818 C CA . THR A 1 98 ? 14.765 1.710 -24.429 1.00 90.50 98 THR A CA 1
ATOM 819 C C . THR A 1 98 ? 15.715 2.808 -23.972 1.00 90.50 98 THR A C 1
ATOM 821 O O . THR A 1 98 ? 16.858 2.806 -24.416 1.00 90.50 98 THR A O 1
ATOM 824 N N . TRP A 1 99 ? 15.331 3.629 -22.990 1.00 92.94 99 TRP A N 1
ATOM 825 C CA . TRP A 1 99 ? 16.238 4.564 -22.321 1.00 92.94 99 TRP A CA 1
ATOM 826 C C . TRP A 1 99 ? 17.390 3.844 -21.617 1.00 92.94 99 TRP A C 1
ATOM 828 O O . TRP A 1 99 ? 18.551 4.202 -21.790 1.00 92.94 99 TRP A O 1
ATOM 838 N N . ARG A 1 100 ? 17.112 2.747 -20.897 1.00 89.56 100 ARG A N 1
ATOM 839 C CA . ARG A 1 100 ? 18.177 1.925 -20.295 1.00 89.56 100 ARG A CA 1
ATOM 840 C C . ARG A 1 100 ? 19.153 1.382 -21.338 1.00 89.56 100 ARG A C 1
ATOM 842 O O . ARG A 1 100 ? 20.355 1.319 -21.089 1.00 89.56 100 ARG A O 1
ATOM 849 N N . LEU A 1 101 ? 18.629 0.923 -22.476 1.00 89.19 101 LEU A N 1
ATOM 850 C CA . LEU A 1 101 ? 19.448 0.414 -23.577 1.00 89.19 101 LEU A CA 1
ATOM 851 C C . LEU A 1 101 ? 20.279 1.531 -24.210 1.00 89.19 101 LEU A C 1
ATOM 853 O O . LEU A 1 101 ? 21.453 1.304 -24.491 1.00 89.19 101 LEU A O 1
ATOM 857 N N . PHE A 1 102 ? 19.698 2.720 -24.364 1.00 93.50 102 PHE A N 1
ATOM 858 C CA . PHE A 1 102 ? 20.387 3.910 -24.841 1.00 93.50 102 PHE A CA 1
ATOM 859 C C . PHE A 1 102 ? 21.554 4.288 -23.926 1.00 93.50 102 PHE A C 1
ATOM 861 O O . PHE A 1 102 ? 22.670 4.416 -24.414 1.00 93.50 102 PHE A O 1
ATOM 868 N N . LEU A 1 103 ? 21.343 4.366 -22.608 1.00 92.12 103 LEU A N 1
ATOM 869 C CA . LEU A 1 103 ? 22.404 4.696 -21.648 1.00 92.12 103 LEU A CA 1
ATOM 870 C C . LEU A 1 103 ? 23.583 3.716 -21.725 1.00 92.12 103 LEU A C 1
ATOM 872 O O . LEU A 1 103 ? 24.733 4.137 -21.786 1.00 92.12 103 LEU A O 1
ATOM 876 N N . ARG A 1 104 ? 23.301 2.408 -21.790 1.00 87.38 104 ARG A N 1
ATOM 877 C CA . ARG A 1 104 ? 24.348 1.380 -21.938 1.00 87.38 104 ARG A CA 1
ATOM 878 C C . ARG A 1 104 ? 25.083 1.489 -23.268 1.00 87.38 104 ARG A C 1
ATOM 880 O O . ARG A 1 104 ? 26.294 1.301 -23.319 1.00 87.38 104 ARG A O 1
ATOM 887 N N . TRP A 1 105 ? 24.345 1.744 -24.346 1.00 92.19 105 TRP A N 1
ATOM 888 C CA . TRP A 1 105 ? 24.927 1.935 -25.670 1.00 92.19 105 TRP A CA 1
ATOM 889 C C . TRP A 1 105 ? 25.821 3.178 -25.703 1.00 92.19 105 TRP A C 1
ATOM 891 O O . TRP A 1 105 ? 26.940 3.093 -26.200 1.00 92.19 105 TRP A O 1
ATOM 901 N N . TYR A 1 106 ? 25.363 4.286 -25.115 1.00 90.75 106 TYR A N 1
ATOM 902 C CA . TYR A 1 106 ? 26.123 5.524 -24.977 1.00 90.75 106 TYR A CA 1
ATOM 903 C C . TYR A 1 106 ? 27.428 5.277 -24.219 1.00 90.75 106 TYR A C 1
ATOM 905 O O . TYR A 1 106 ? 28.490 5.590 -24.740 1.00 90.75 106 TYR A O 1
ATOM 913 N N . GLU A 1 107 ? 27.375 4.650 -23.040 1.00 88.25 107 GLU A N 1
ATOM 914 C CA . GLU A 1 107 ? 28.569 4.365 -22.232 1.00 88.25 107 GLU A CA 1
ATOM 915 C C . GLU A 1 107 ? 29.581 3.503 -22.995 1.00 88.25 107 GLU A C 1
ATOM 917 O O . GLU A 1 107 ? 30.771 3.813 -23.017 1.00 88.25 107 GLU A O 1
ATOM 922 N N . ALA A 1 108 ? 29.101 2.455 -23.671 1.00 84.38 108 ALA A N 1
ATOM 923 C CA . ALA A 1 108 ? 29.951 1.573 -24.461 1.00 84.38 108 ALA A CA 1
ATOM 924 C C . ALA A 1 108 ? 30.606 2.293 -25.649 1.00 84.38 108 ALA A C 1
ATOM 926 O O . ALA A 1 108 ? 31.765 2.029 -25.951 1.00 84.38 108 ALA A O 1
ATOM 927 N N . LYS A 1 109 ? 29.885 3.194 -26.328 1.00 86.69 109 LYS A N 1
ATOM 928 C CA . LYS A 1 109 ? 30.398 3.958 -27.475 1.00 86.69 109 LYS A CA 1
ATOM 929 C C . LYS A 1 109 ? 31.321 5.098 -27.050 1.00 86.69 109 LYS A C 1
ATOM 931 O O . LYS A 1 109 ? 32.397 5.253 -27.617 1.00 86.69 109 LYS A O 1
ATOM 936 N N . ALA A 1 110 ? 30.946 5.860 -26.030 1.00 86.00 110 ALA A N 1
ATOM 937 C CA . ALA A 1 110 ? 31.770 6.940 -25.498 1.00 86.00 110 ALA A CA 1
ATOM 938 C C . ALA A 1 110 ? 33.137 6.419 -25.018 1.00 86.00 110 ALA A C 1
ATOM 940 O O . ALA A 1 110 ? 34.156 7.064 -25.250 1.00 86.00 110 ALA A O 1
ATOM 941 N N . ALA A 1 111 ? 33.186 5.210 -24.444 1.00 85.06 111 ALA A N 1
ATOM 942 C CA . ALA A 1 111 ? 34.436 4.570 -24.032 1.00 85.06 111 ALA A CA 1
ATOM 943 C C . ALA A 1 111 ? 35.403 4.257 -25.193 1.00 85.06 111 ALA A C 1
ATOM 945 O O . ALA A 1 111 ? 36.598 4.102 -24.953 1.00 85.06 111 ALA A O 1
ATOM 946 N N . THR A 1 112 ? 34.924 4.174 -26.440 1.00 86.88 112 THR A N 1
ATOM 947 C CA . THR A 1 112 ? 35.778 3.950 -27.620 1.00 86.88 112 THR A CA 1
ATOM 948 C C . THR A 1 112 ? 36.223 5.247 -28.297 1.00 86.88 112 THR A C 1
ATOM 950 O O . THR A 1 112 ? 36.808 5.179 -29.374 1.00 86.88 112 THR A O 1
ATOM 953 N N . GLY A 1 113 ? 35.892 6.417 -27.737 1.00 83.56 113 GLY A N 1
ATOM 954 C CA . GLY A 1 113 ? 36.111 7.711 -28.393 1.00 83.56 113 GLY A CA 1
ATOM 955 C C . GLY A 1 113 ? 35.197 7.948 -29.601 1.00 83.56 113 GLY A C 1
ATOM 956 O O . GLY A 1 113 ? 35.546 8.715 -30.489 1.00 83.56 113 GLY A O 1
ATOM 957 N N . TYR A 1 114 ? 34.056 7.252 -29.682 1.00 83.62 114 TYR A N 1
ATOM 958 C CA . TYR A 1 114 ? 33.071 7.494 -30.738 1.00 83.62 114 TYR A CA 1
ATOM 959 C C . TYR A 1 114 ? 32.387 8.852 -30.537 1.00 83.62 114 TYR A C 1
ATOM 961 O O . TYR A 1 114 ? 32.017 9.186 -29.414 1.00 83.62 114 TYR A O 1
ATOM 969 N N . GLU A 1 115 ? 32.138 9.577 -31.628 1.00 80.56 115 GLU A N 1
ATOM 970 C CA . GLU A 1 115 ? 31.426 10.857 -31.629 1.00 80.56 115 GLU A CA 1
ATOM 971 C C . GLU A 1 115 ? 30.276 10.827 -32.659 1.00 80.56 115 GLU A C 1
ATOM 973 O O . GLU A 1 115 ? 30.481 10.377 -33.794 1.00 80.56 115 GLU A O 1
ATOM 978 N N . PRO A 1 116 ? 29.046 11.257 -32.307 1.00 76.25 116 PRO A N 1
ATOM 979 C CA . PRO A 1 116 ? 27.886 11.239 -33.203 1.00 76.25 116 PRO A CA 1
ATOM 980 C C . PRO A 1 116 ? 27.869 12.449 -34.160 1.00 76.25 116 PRO A C 1
ATOM 982 O O . PRO A 1 116 ? 26.853 13.126 -34.315 1.00 76.25 116 PRO A O 1
ATOM 985 N N . ASP A 1 117 ? 29.001 12.732 -34.801 1.00 69.06 117 ASP A N 1
ATOM 986 C CA . ASP A 1 117 ? 29.225 13.942 -35.608 1.00 69.06 117 ASP A CA 1
ATOM 987 C C . ASP A 1 117 ? 28.587 13.870 -36.998 1.00 69.06 117 ASP A C 1
ATOM 989 O O . ASP A 1 117 ? 28.361 14.887 -37.670 1.00 69.06 117 ASP A O 1
ATOM 993 N N . ASP A 1 118 ? 28.291 12.649 -37.434 1.00 67.38 118 ASP A N 1
ATOM 994 C CA . ASP A 1 118 ? 27.614 12.352 -38.681 1.00 67.38 118 ASP A CA 1
ATOM 995 C C . ASP A 1 118 ? 26.151 11.964 -38.428 1.00 67.38 118 ASP A C 1
ATOM 997 O O . ASP A 1 118 ? 25.820 10.807 -38.145 1.00 67.38 118 ASP A O 1
ATOM 1001 N N . LEU A 1 119 ? 25.270 12.962 -38.534 1.00 69.38 119 LEU A N 1
ATOM 1002 C CA . LEU A 1 119 ? 23.815 12.788 -38.571 1.00 69.38 119 LEU A CA 1
ATOM 1003 C C . LEU A 1 119 ? 23.314 12.623 -40.016 1.00 69.38 119 LEU A C 1
ATOM 1005 O O . LEU A 1 119 ? 22.238 13.101 -40.364 1.00 69.38 119 LEU A O 1
ATOM 1009 N N . THR A 1 120 ? 24.105 11.977 -40.873 1.00 64.12 120 THR A N 1
ATOM 1010 C CA . THR A 1 120 ? 23.663 11.538 -42.198 1.00 64.12 120 THR A CA 1
ATOM 1011 C C . THR A 1 120 ? 23.043 10.152 -42.065 1.00 64.12 120 THR A C 1
ATOM 1013 O O . THR A 1 120 ? 23.709 9.180 -41.697 1.00 64.12 120 THR A O 1
ATOM 1016 N N . PHE A 1 121 ? 21.752 10.028 -42.364 1.00 66.50 121 PHE A N 1
ATOM 1017 C CA . PHE A 1 121 ? 21.014 8.774 -42.222 1.00 66.50 121 PHE A CA 1
ATOM 1018 C C . PHE A 1 121 ? 20.569 8.261 -43.591 1.00 66.50 121 PHE A C 1
ATOM 1020 O O . PHE A 1 121 ? 19.787 8.900 -44.294 1.00 66.50 121 PHE A O 1
ATOM 1027 N N . LYS A 1 122 ? 21.076 7.083 -43.985 1.00 59.44 122 LYS A N 1
ATOM 1028 C CA . LYS A 1 122 ? 20.790 6.442 -45.287 1.00 59.44 122 LYS A CA 1
ATOM 1029 C C . LYS A 1 122 ? 21.052 7.364 -46.494 1.00 59.44 122 LYS A C 1
ATOM 1031 O O . LYS A 1 122 ? 20.263 7.394 -47.431 1.00 59.44 122 LYS A O 1
ATOM 1036 N N . GLY A 1 123 ? 22.143 8.133 -46.455 1.00 56.91 123 GLY A N 1
ATOM 1037 C CA . GLY A 1 123 ? 22.523 9.061 -47.530 1.00 56.91 123 GLY A CA 1
ATOM 1038 C C . GLY A 1 123 ? 21.705 10.357 -47.584 1.00 56.91 123 GLY A C 1
ATOM 1039 O O . GLY A 1 123 ? 21.808 11.087 -48.564 1.00 56.91 123 GLY A O 1
ATOM 1040 N N . ARG A 1 124 ? 20.894 10.639 -46.555 1.00 60.19 124 ARG A N 1
ATOM 1041 C CA . ARG A 1 124 ? 20.153 11.895 -46.393 1.00 60.19 124 ARG A CA 1
ATOM 1042 C C . ARG A 1 124 ? 20.735 12.683 -45.225 1.00 60.19 124 ARG A C 1
ATOM 1044 O O . ARG A 1 124 ? 20.879 12.135 -44.131 1.00 60.19 124 ARG A O 1
ATOM 1051 N N . ASP A 1 125 ? 21.035 13.955 -45.451 1.00 55.59 125 ASP A N 1
ATOM 1052 C CA . ASP A 1 125 ? 21.453 14.863 -44.385 1.00 55.59 125 ASP A CA 1
ATOM 1053 C C . ASP A 1 125 ? 20.251 15.204 -43.500 1.00 55.59 125 ASP A C 1
ATOM 1055 O O . ASP A 1 125 ? 19.226 15.681 -43.995 1.00 55.59 125 ASP A O 1
ATOM 1059 N N . VAL A 1 126 ? 20.373 15.023 -42.180 1.00 61.94 126 VAL A N 1
ATOM 1060 C CA . VAL A 1 126 ? 19.427 15.664 -41.262 1.00 61.94 126 VAL A CA 1
ATOM 1061 C C . VAL A 1 126 ? 19.634 17.168 -41.347 1.00 61.94 126 VAL A C 1
ATOM 1063 O O . VAL A 1 126 ? 20.732 17.691 -41.126 1.00 61.94 126 VAL A O 1
ATOM 1066 N N . ILE A 1 127 ? 18.559 17.876 -41.673 1.00 58.12 127 ILE A N 1
ATOM 1067 C CA . ILE A 1 127 ? 18.568 19.329 -41.770 1.00 58.12 127 ILE A CA 1
ATOM 1068 C C . ILE A 1 127 ? 18.773 19.881 -40.366 1.00 58.12 127 ILE A C 1
ATOM 1070 O O . ILE A 1 127 ? 17.945 19.725 -39.473 1.00 58.12 127 ILE A O 1
ATOM 1074 N N . THR A 1 128 ? 19.917 20.518 -40.174 1.00 58.16 128 THR A N 1
ATOM 1075 C CA . THR A 1 128 ? 20.354 21.023 -38.880 1.00 58.16 128 THR A CA 1
ATOM 1076 C C . THR A 1 128 ? 20.458 22.541 -38.919 1.00 58.16 128 THR A C 1
ATOM 1078 O O . THR A 1 128 ? 20.836 23.132 -39.939 1.00 58.16 128 THR A O 1
ATOM 1081 N N . SER A 1 129 ? 20.098 23.187 -37.809 1.00 58.75 129 SER A N 1
ATOM 1082 C CA . SER A 1 129 ? 20.169 24.642 -37.678 1.00 58.75 129 SER A CA 1
ATOM 1083 C C . SER A 1 129 ? 21.604 25.145 -37.883 1.00 58.75 129 SER A C 1
ATOM 1085 O O . SER A 1 129 ? 22.578 24.405 -37.713 1.00 58.75 129 SER A O 1
ATOM 1087 N N . LYS A 1 130 ? 21.760 26.432 -38.223 1.00 58.66 130 LYS A N 1
ATOM 1088 C CA . LYS A 1 130 ? 23.084 27.076 -38.285 1.00 58.66 130 LYS A CA 1
ATOM 1089 C C . LYS A 1 130 ? 23.868 26.858 -36.982 1.00 58.66 130 LYS A C 1
ATOM 1091 O O . LYS A 1 130 ? 25.032 26.484 -37.037 1.00 58.66 130 LYS A O 1
ATOM 1096 N N . TRP A 1 131 ? 23.185 26.970 -35.844 1.00 59.97 131 TRP A N 1
ATOM 1097 C CA . TRP A 1 131 ? 23.722 26.686 -34.514 1.00 59.97 131 TRP A CA 1
ATOM 1098 C C . TRP A 1 131 ? 24.300 25.268 -34.384 1.00 59.97 131 TRP A C 1
ATOM 1100 O O . TRP A 1 131 ? 25.426 25.103 -33.927 1.00 59.97 131 TRP A O 1
ATOM 1110 N N . TRP A 1 132 ? 23.600 24.238 -34.869 1.00 63.94 132 TRP A N 1
ATOM 1111 C CA . TRP A 1 132 ? 24.130 22.870 -34.855 1.00 63.94 132 TRP A CA 1
ATOM 1112 C C . TRP A 1 132 ? 25.361 22.709 -35.757 1.00 63.94 132 TRP A C 1
ATOM 1114 O O . TRP A 1 132 ? 26.339 22.064 -35.379 1.00 63.94 132 TRP A O 1
ATOM 1124 N N . LYS A 1 133 ? 25.354 23.333 -36.942 1.00 68.19 133 LYS A N 1
ATOM 1125 C CA . LYS A 1 133 ? 26.527 23.351 -37.834 1.00 68.19 133 LYS A CA 1
ATOM 1126 C C . LYS A 1 133 ? 27.725 24.046 -37.173 1.00 68.19 133 LYS A C 1
ATOM 1128 O O . LYS A 1 133 ? 28.863 23.655 -37.424 1.00 68.19 133 LYS A O 1
ATOM 1133 N N . ASP A 1 134 ? 27.487 25.036 -36.317 1.00 66.25 134 ASP A N 1
ATOM 1134 C CA . ASP A 1 134 ? 28.517 25.730 -35.533 1.00 66.25 134 ASP A CA 1
ATOM 1135 C C . ASP A 1 134 ? 29.037 24.870 -34.365 1.00 66.25 134 ASP A C 1
ATOM 1137 O O . ASP A 1 134 ? 30.248 24.792 -34.145 1.00 66.25 134 ASP A O 1
ATOM 1141 N N . ILE A 1 135 ? 28.161 24.131 -33.678 1.00 66.88 135 ILE A N 1
ATOM 1142 C CA . ILE A 1 135 ? 28.550 23.115 -32.682 1.00 66.88 135 ILE A CA 1
ATOM 1143 C C . ILE A 1 135 ? 29.426 22.032 -33.317 1.00 66.88 135 ILE A C 1
ATOM 1145 O O . ILE A 1 135 ? 30.479 21.695 -32.773 1.00 66.88 135 ILE A O 1
ATOM 1149 N N . LYS A 1 136 ? 29.042 21.550 -34.504 1.00 68.50 136 LYS A N 1
ATOM 1150 C CA . LYS A 1 136 ? 29.830 20.575 -35.265 1.00 68.50 136 LYS A CA 1
ATOM 1151 C C . LYS A 1 136 ? 31.195 21.137 -35.661 1.00 68.50 136 LYS A C 1
ATOM 1153 O O . LYS A 1 136 ? 32.210 20.492 -35.429 1.00 68.50 136 LYS A O 1
ATOM 1158 N N . ARG A 1 137 ? 31.249 22.363 -36.200 1.00 73.44 137 ARG A N 1
ATOM 1159 C CA . ARG A 1 137 ? 32.519 23.029 -36.561 1.00 73.44 137 ARG A CA 1
ATOM 1160 C C . ARG A 1 137 ? 33.435 23.282 -35.365 1.00 73.44 137 ARG A C 1
ATOM 1162 O O . ARG A 1 137 ? 34.647 23.314 -35.539 1.00 73.44 137 ARG A O 1
ATOM 1169 N N . SER A 1 138 ? 32.869 23.466 -34.176 1.00 72.19 138 SER A N 1
ATOM 1170 C CA . SER A 1 138 ? 33.629 23.681 -32.941 1.00 72.19 138 SER A CA 1
ATOM 1171 C C . SER A 1 138 ? 34.018 22.389 -32.210 1.00 72.19 138 SER A C 1
ATOM 1173 O O . SER A 1 138 ? 34.618 22.479 -31.141 1.00 72.19 138 SER A O 1
ATOM 1175 N N . GLY A 1 139 ? 33.698 21.207 -32.759 1.00 70.81 139 GLY A N 1
ATOM 1176 C CA . GLY A 1 139 ? 34.020 19.909 -32.149 1.00 70.81 139 GLY A CA 1
ATOM 1177 C C . GLY A 1 139 ? 33.251 19.627 -30.854 1.00 70.81 139 GLY A C 1
ATOM 1178 O O . GLY A 1 139 ? 33.697 18.844 -30.022 1.00 70.81 139 GLY A O 1
ATOM 1179 N N . LYS A 1 140 ? 32.111 20.298 -30.640 1.00 71.06 140 LYS A N 1
ATOM 1180 C CA . LYS A 1 140 ? 31.305 20.179 -29.414 1.00 71.06 140 LYS A CA 1
ATOM 1181 C C . LYS A 1 140 ? 30.112 19.228 -29.554 1.00 71.06 140 LYS A C 1
ATOM 1183 O O . LYS A 1 140 ? 29.394 19.031 -28.583 1.00 71.06 140 LYS A O 1
ATOM 1188 N N . SER A 1 141 ? 29.890 18.597 -30.709 1.00 69.06 141 SER A N 1
ATOM 1189 C CA . SER A 1 141 ? 28.790 17.633 -30.911 1.00 69.06 141 SER A CA 1
ATOM 1190 C C . SER A 1 141 ? 28.680 16.545 -29.824 1.00 69.06 141 SER A C 1
ATOM 1192 O O . SER A 1 141 ? 27.551 16.242 -29.422 1.00 69.06 141 SER A O 1
ATOM 1194 N N . PRO A 1 142 ? 29.785 15.991 -29.269 1.00 74.94 142 PRO A N 1
ATOM 1195 C CA . PRO A 1 142 ? 29.703 14.985 -28.209 1.00 74.94 142 PRO A CA 1
ATOM 1196 C C . PRO A 1 142 ? 29.030 15.480 -26.926 1.00 74.94 142 PRO A C 1
ATOM 1198 O O . PRO A 1 142 ? 28.599 14.651 -26.124 1.00 74.94 142 PRO A O 1
ATOM 1201 N N . SER A 1 143 ? 28.908 16.800 -26.727 1.00 76.31 143 SER A N 1
ATOM 1202 C CA . SER A 1 143 ? 28.266 17.400 -25.554 1.00 76.31 143 SER A CA 1
ATOM 1203 C C . SER A 1 143 ? 26.738 17.473 -25.642 1.00 76.31 143 SER A C 1
ATOM 1205 O O . SER A 1 143 ? 26.120 17.934 -24.681 1.00 76.31 143 SER A O 1
ATOM 1207 N N . MET A 1 144 ? 26.125 17.019 -26.746 1.00 80.38 144 MET A N 1
ATOM 1208 C CA . MET A 1 144 ? 24.679 17.090 -26.999 1.00 80.38 144 MET A CA 1
ATOM 1209 C C . MET A 1 144 ? 24.015 15.709 -26.984 1.00 80.38 144 MET A C 1
ATOM 1211 O O . MET A 1 144 ? 24.228 14.885 -27.872 1.00 80.38 144 MET A O 1
ATOM 1215 N N . TRP A 1 145 ? 23.155 15.451 -25.995 1.00 87.81 145 TRP A N 1
ATOM 1216 C CA . TRP A 1 145 ? 22.567 14.121 -25.781 1.00 87.81 145 TRP A CA 1
ATOM 1217 C C . TRP A 1 145 ? 21.614 13.706 -26.907 1.00 87.81 145 TRP A C 1
ATOM 1219 O O . TRP A 1 145 ? 21.505 12.520 -27.223 1.00 87.81 145 TRP A O 1
ATOM 1229 N N . THR A 1 146 ? 20.953 14.676 -27.542 1.00 86.19 146 THR A N 1
ATOM 1230 C CA . THR A 1 146 ? 20.003 14.445 -28.634 1.00 86.19 146 THR A CA 1
ATOM 1231 C C . THR A 1 146 ? 20.677 13.834 -29.858 1.00 86.19 146 THR A C 1
ATOM 1233 O O . THR A 1 146 ? 20.066 12.987 -30.499 1.00 86.19 146 THR A O 1
ATOM 1236 N N . ALA A 1 147 ? 21.942 14.155 -30.152 1.00 83.75 147 ALA A N 1
ATOM 1237 C CA . ALA A 1 147 ? 22.682 13.531 -31.255 1.00 83.75 147 ALA A CA 1
ATOM 1238 C C . ALA A 1 147 ? 22.989 12.056 -30.998 1.00 83.75 147 ALA A C 1
ATOM 1240 O O . ALA A 1 147 ? 22.729 11.205 -31.851 1.00 83.75 147 ALA A O 1
ATOM 1241 N N . TRP A 1 148 ? 23.452 11.735 -29.788 1.00 89.88 148 TRP A N 1
ATOM 1242 C CA . TRP A 1 148 ? 23.609 10.352 -29.341 1.00 89.88 148 TRP A CA 1
ATOM 1243 C C . TRP A 1 148 ? 22.283 9.588 -29.415 1.00 89.88 148 TRP A C 1
ATOM 1245 O O . TRP A 1 148 ? 22.238 8.458 -29.902 1.00 89.88 148 TRP A O 1
ATOM 1255 N N . CYS A 1 149 ? 21.201 10.219 -28.958 1.00 90.94 149 CYS A N 1
ATOM 1256 C CA . CYS A 1 149 ? 19.869 9.632 -28.950 1.00 90.94 149 CYS A CA 1
ATOM 1257 C C . CYS A 1 149 ? 19.350 9.384 -30.372 1.00 90.94 149 CYS A C 1
ATOM 1259 O O . CYS A 1 149 ? 18.946 8.266 -30.669 1.00 90.94 149 CYS A O 1
ATOM 1261 N N . MET A 1 150 ? 19.443 10.363 -31.279 1.00 88.00 150 MET A N 1
ATOM 1262 C CA . MET A 1 150 ? 19.051 10.214 -32.688 1.00 88.00 150 MET A CA 1
ATOM 1263 C C . MET A 1 150 ? 19.814 9.082 -33.370 1.00 88.00 150 MET A C 1
ATOM 1265 O O . MET A 1 150 ? 19.209 8.269 -34.069 1.00 88.00 150 MET A O 1
ATOM 1269 N N . ARG A 1 151 ? 21.127 8.969 -33.124 1.00 86.94 151 ARG A N 1
ATOM 1270 C CA . ARG A 1 151 ? 21.908 7.866 -33.686 1.00 86.94 151 ARG A CA 1
ATOM 1271 C C . ARG A 1 151 ? 21.440 6.512 -33.167 1.00 86.94 151 ARG A C 1
ATOM 1273 O O . ARG A 1 151 ? 21.242 5.586 -33.950 1.00 86.94 151 ARG A O 1
ATOM 1280 N N . PHE A 1 152 ? 21.233 6.402 -31.858 1.00 91.62 152 PHE A N 1
ATOM 1281 C CA . PHE A 1 152 ? 20.711 5.185 -31.249 1.00 91.62 152 PHE A CA 1
ATOM 1282 C C . PHE A 1 152 ? 19.310 4.836 -31.769 1.00 91.62 152 PHE A C 1
ATOM 1284 O O . PHE A 1 152 ? 19.031 3.675 -32.065 1.00 91.62 152 PHE A O 1
ATOM 1291 N N . MET A 1 153 ? 18.435 5.834 -31.906 1.00 91.56 153 MET A N 1
ATOM 1292 C CA . MET A 1 153 ? 17.094 5.674 -32.458 1.00 91.56 153 MET A CA 1
ATOM 1293 C C . MET A 1 153 ? 17.136 5.182 -33.901 1.00 91.56 153 MET A C 1
ATOM 1295 O O . MET A 1 153 ? 16.337 4.321 -34.262 1.00 91.56 153 MET A O 1
ATOM 1299 N N . GLU A 1 154 ? 18.064 5.670 -34.725 1.00 86.62 154 GLU A N 1
ATOM 1300 C CA . GLU A 1 154 ? 18.216 5.171 -36.090 1.00 86.62 154 GLU A CA 1
ATOM 1301 C C . GLU A 1 154 ? 18.721 3.727 -36.111 1.00 86.62 154 GLU A C 1
ATOM 1303 O O . GLU A 1 154 ? 18.069 2.867 -36.705 1.00 86.62 154 GLU A O 1
ATOM 1308 N N . ASP A 1 155 ? 19.796 3.429 -35.375 1.00 86.38 155 ASP A N 1
ATOM 1309 C CA . ASP A 1 155 ? 20.373 2.081 -35.282 1.00 86.38 155 ASP A CA 1
ATOM 1310 C C . ASP A 1 155 ? 19.363 1.038 -34.748 1.00 86.38 155 ASP A C 1
ATOM 1312 O O . ASP A 1 155 ? 19.516 -0.165 -34.981 1.00 86.38 155 ASP A O 1
ATOM 1316 N N . LYS A 1 156 ? 18.351 1.476 -33.984 1.00 87.88 156 LYS A N 1
ATOM 1317 C CA . LYS A 1 156 ? 17.341 0.618 -33.340 1.00 87.88 156 LYS A CA 1
ATOM 1318 C C . LYS A 1 156 ? 15.930 0.749 -33.909 1.00 87.88 156 LYS A C 1
ATOM 1320 O O . LYS A 1 156 ? 15.040 0.057 -33.425 1.00 87.88 156 LYS A O 1
ATOM 1325 N N . GLY A 1 157 ? 15.716 1.595 -34.917 1.00 89.06 157 GLY A N 1
ATOM 1326 C CA . GLY A 1 157 ? 14.389 1.824 -35.497 1.00 89.06 157 GLY A CA 1
ATOM 1327 C C . GLY A 1 157 ? 13.368 2.419 -34.516 1.00 89.06 157 GLY A C 1
ATOM 1328 O O . GLY A 1 157 ? 12.193 2.077 -34.591 1.00 89.06 157 GLY A O 1
ATOM 1329 N N . LEU A 1 158 ? 13.810 3.274 -33.589 1.00 92.56 158 LEU A N 1
ATOM 1330 C CA . LEU A 1 158 ? 12.973 3.897 -32.557 1.00 92.56 158 LEU A CA 1
ATOM 1331 C C . LEU A 1 158 ? 12.481 5.294 -32.961 1.00 92.56 158 LEU A C 1
ATOM 1333 O O . LEU A 1 158 ? 13.059 5.948 -33.831 1.00 92.56 158 LEU A O 1
ATOM 1337 N N . PHE A 1 159 ? 11.450 5.757 -32.253 1.00 93.06 159 PHE A N 1
ATOM 1338 C CA . PHE A 1 159 ? 10.784 7.045 -32.424 1.00 93.06 159 PHE A CA 1
ATOM 1339 C C . PHE A 1 159 ? 10.497 7.717 -31.073 1.00 93.06 159 PHE A C 1
ATOM 1341 O O . PHE A 1 159 ? 10.283 7.047 -30.060 1.00 93.06 159 PHE A O 1
ATOM 1348 N N . GLY A 1 160 ? 10.476 9.047 -31.048 1.00 93.75 160 GLY A N 1
ATOM 1349 C CA . GLY A 1 160 ? 9.872 9.833 -29.974 1.00 93.75 160 GLY A CA 1
ATOM 1350 C C . GLY A 1 160 ? 8.402 10.100 -30.290 1.00 93.75 160 GLY A C 1
ATOM 1351 O O . GLY A 1 160 ? 8.064 10.355 -31.440 1.00 93.75 160 GLY A O 1
ATOM 1352 N N . MET A 1 161 ? 7.517 10.040 -29.300 1.00 94.25 161 MET A N 1
ATOM 1353 C CA . MET A 1 161 ? 6.107 10.388 -29.497 1.00 94.25 161 MET A CA 1
ATOM 1354 C C . MET A 1 161 ? 5.842 11.848 -29.142 1.00 94.25 161 MET A C 1
ATOM 1356 O O . MET A 1 161 ? 6.310 12.306 -28.107 1.00 94.25 161 MET A O 1
ATOM 1360 N N . TYR A 1 162 ? 5.075 12.557 -29.965 1.00 93.81 162 TYR A N 1
ATOM 1361 C CA . TYR A 1 162 ? 4.741 13.969 -29.781 1.00 93.81 162 TYR A CA 1
ATOM 1362 C C . TYR A 1 162 ? 3.227 14.175 -29.657 1.00 93.81 162 TYR A C 1
ATOM 1364 O O . TYR A 1 16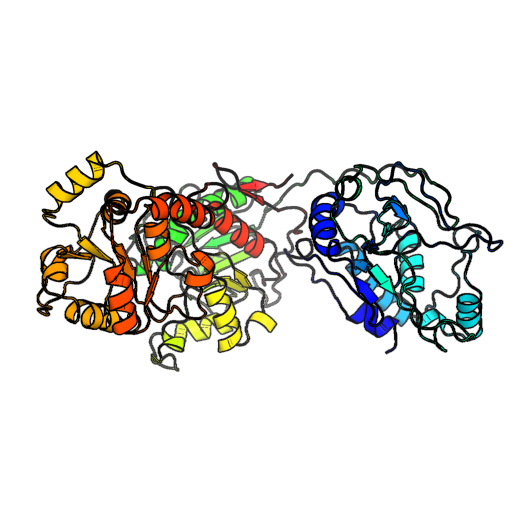2 ? 2.461 13.472 -30.325 1.00 93.81 162 TYR A O 1
ATOM 1372 N N . PRO A 1 163 ? 2.776 15.141 -28.837 1.00 93.25 163 PRO A N 1
ATOM 1373 C CA . PRO A 1 163 ? 1.411 15.641 -28.904 1.00 93.25 163 PRO A CA 1
ATOM 1374 C C . PRO A 1 163 ? 1.186 16.406 -30.221 1.00 93.25 163 PRO A C 1
ATOM 1376 O O . PRO A 1 163 ? 2.110 17.021 -30.750 1.00 93.25 163 PRO A O 1
ATOM 1379 N N . ASN A 1 164 ? -0.051 16.413 -30.723 1.00 92.62 164 ASN A N 1
ATOM 1380 C CA . ASN A 1 164 ? -0.453 17.210 -31.889 1.00 92.62 164 ASN A CA 1
ATOM 1381 C C . ASN A 1 164 ? -1.657 18.100 -31.560 1.00 92.62 164 ASN A C 1
ATOM 1383 O O . ASN A 1 164 ? -2.753 17.925 -32.088 1.00 92.62 164 ASN A O 1
ATOM 1387 N N . LEU A 1 165 ? -1.475 19.032 -30.626 1.00 91.44 165 LEU A N 1
ATOM 1388 C CA . LEU A 1 165 ? -2.584 19.827 -30.103 1.00 91.44 165 LEU A CA 1
ATOM 1389 C C . LEU A 1 165 ? -2.961 20.987 -31.047 1.00 91.44 165 LEU A C 1
ATOM 1391 O O . LEU A 1 165 ? -2.085 21.580 -31.694 1.00 91.44 165 LEU A O 1
ATOM 1395 N N . PRO A 1 166 ? -4.251 21.374 -31.101 1.00 89.06 166 PRO A N 1
ATOM 1396 C CA . PRO A 1 166 ? -4.712 22.507 -31.897 1.00 89.06 166 PRO A CA 1
ATOM 1397 C C . PRO A 1 166 ? -3.964 23.800 -31.570 1.00 89.06 166 PRO A C 1
ATOM 1399 O O . PRO A 1 166 ? -3.561 24.044 -30.434 1.00 89.06 166 PRO A O 1
ATOM 1402 N N . GLY A 1 167 ? -3.782 24.655 -32.578 1.00 86.75 167 GLY A N 1
ATOM 1403 C CA . GLY A 1 167 ? -3.083 25.932 -32.402 1.00 86.75 167 GLY A CA 1
ATOM 1404 C C . GLY A 1 167 ? -1.600 25.788 -32.048 1.00 86.75 167 GLY A C 1
ATOM 1405 O O . GLY A 1 167 ? -1.019 26.730 -31.517 1.00 86.75 167 GLY A O 1
ATOM 1406 N N . ARG A 1 168 ? -0.993 24.622 -32.331 1.00 81.94 168 ARG A N 1
ATOM 1407 C CA . ARG A 1 168 ? 0.401 24.287 -31.989 1.00 81.94 168 ARG A CA 1
ATOM 1408 C C . ARG A 1 168 ? 0.683 24.386 -30.491 1.00 81.94 168 ARG A C 1
ATOM 1410 O O . ARG A 1 168 ? 1.793 24.736 -30.091 1.00 81.94 168 ARG A O 1
ATOM 1417 N N . ARG A 1 169 ? -0.328 24.100 -29.670 1.00 91.12 169 ARG A N 1
ATOM 1418 C CA . ARG A 1 169 ? -0.148 24.041 -28.225 1.00 91.12 169 ARG A CA 1
ATOM 1419 C C . ARG A 1 169 ? 0.806 22.911 -27.852 1.00 91.12 169 ARG A C 1
ATOM 1421 O O . ARG A 1 169 ? 0.891 21.893 -28.538 1.00 91.12 169 ARG A O 1
ATOM 1428 N N . ALA A 1 170 ? 1.511 23.105 -26.751 1.00 92.25 170 ALA A N 1
ATOM 1429 C CA . ALA A 1 170 ? 2.409 22.124 -26.168 1.00 92.25 170 ALA A CA 1
ATOM 1430 C C . ALA A 1 170 ? 2.053 21.873 -24.702 1.00 92.25 170 ALA A C 1
ATOM 1432 O O . ALA A 1 170 ? 1.309 22.634 -24.074 1.00 92.25 170 ALA A O 1
ATOM 1433 N N . PHE A 1 171 ? 2.634 20.820 -24.137 1.00 95.19 171 PHE A N 1
ATOM 1434 C CA . PHE A 1 171 ? 2.657 20.643 -22.691 1.00 95.19 171 PHE A CA 1
ATOM 1435 C C . PHE A 1 171 ? 3.857 21.335 -22.040 1.00 95.19 171 PHE A C 1
ATOM 1437 O O . PHE A 1 171 ? 3.859 21.524 -20.828 1.00 95.19 171 PHE A O 1
ATOM 1444 N N . THR A 1 172 ? 4.845 21.738 -22.835 1.00 93.06 172 THR A N 1
ATOM 1445 C CA . THR A 1 172 ? 6.044 22.446 -22.385 1.00 93.06 172 THR A CA 1
ATOM 1446 C C . THR A 1 172 ? 6.496 23.485 -23.398 1.00 93.06 172 THR A C 1
ATOM 1448 O O . THR A 1 172 ? 6.494 23.196 -24.597 1.00 93.06 172 THR A O 1
ATOM 1451 N N . ALA A 1 173 ? 6.975 24.626 -22.915 1.00 89.25 173 ALA A N 1
ATOM 1452 C CA . ALA A 1 173 ? 7.577 25.685 -23.716 1.00 89.25 173 ALA A CA 1
ATOM 1453 C C . ALA A 1 173 ? 8.774 26.288 -22.964 1.00 89.25 173 ALA A C 1
ATOM 1455 O O . ALA A 1 173 ? 8.709 26.454 -21.753 1.00 89.25 173 ALA A O 1
ATOM 1456 N N . THR A 1 174 ? 9.853 26.601 -23.678 1.00 85.75 174 THR A N 1
ATOM 1457 C CA . THR A 1 174 ? 11.028 27.333 -23.156 1.00 85.75 174 THR A CA 1
ATOM 1458 C C . THR A 1 174 ? 10.834 28.848 -23.303 1.00 85.75 174 THR A C 1
ATOM 1460 O O . THR A 1 174 ? 10.126 29.287 -24.227 1.00 85.75 174 THR A O 1
ATOM 1463 N N . TRP A 1 175 ? 11.434 29.620 -22.395 1.00 82.12 175 TRP A N 1
ATOM 1464 C CA . TRP A 1 175 ? 11.554 31.078 -22.444 1.00 82.12 175 TRP A CA 1
ATOM 1465 C C . TRP A 1 175 ? 12.757 31.519 -23.286 1.00 82.12 175 TRP A C 1
ATOM 1467 O O . TRP A 1 175 ? 13.867 31.043 -23.095 1.00 82.12 175 TRP A O 1
ATOM 1477 N N . SER A 1 176 ? 12.577 32.497 -24.181 1.00 69.75 176 SER A N 1
ATOM 1478 C CA . SER A 1 176 ? 13.721 33.130 -24.845 1.00 69.75 176 SER A CA 1
ATOM 1479 C C . SER A 1 176 ? 14.431 34.115 -23.906 1.00 69.75 176 SER A C 1
ATOM 1481 O O . SER A 1 176 ? 13.878 35.160 -23.553 1.00 69.75 176 SER A O 1
ATOM 1483 N N . GLU A 1 177 ? 15.675 33.821 -23.527 1.00 61.72 177 GLU A N 1
ATOM 1484 C CA . GLU A 1 177 ? 16.531 34.761 -22.793 1.00 61.72 177 GLU A CA 1
ATOM 1485 C C . GLU A 1 177 ? 17.376 35.645 -23.737 1.00 61.72 177 GLU A C 1
ATOM 1487 O O . GLU A 1 177 ? 17.938 35.150 -24.727 1.00 61.72 177 GLU A O 1
ATOM 1492 N N . PRO A 1 178 ? 17.488 36.966 -23.470 1.00 55.16 178 PRO A N 1
ATOM 1493 C CA . PRO A 1 178 ? 18.316 37.851 -24.282 1.00 55.16 178 PRO A CA 1
ATOM 1494 C C . PRO A 1 178 ? 19.800 37.471 -24.176 1.00 55.16 178 PRO A C 1
ATOM 1496 O O . PRO A 1 178 ? 20.360 37.449 -23.085 1.00 55.16 178 PRO A O 1
ATOM 1499 N N . GLY A 1 179 ? 20.452 37.239 -25.320 1.00 54.03 179 GLY A N 1
ATOM 1500 C CA . GLY A 1 179 ? 21.881 36.907 -25.400 1.00 54.03 179 GLY A CA 1
ATOM 1501 C C . GLY A 1 179 ? 22.208 35.409 -25.462 1.00 54.03 179 GLY A C 1
ATOM 1502 O O . GLY A 1 179 ? 23.257 35.068 -26.004 1.00 54.03 179 GLY A O 1
ATOM 1503 N N . GLU A 1 180 ? 21.312 34.528 -25.005 1.00 51.78 180 GLU A N 1
ATOM 1504 C CA . GLU A 1 180 ? 21.462 33.065 -25.127 1.00 51.78 180 GLU A CA 1
ATOM 1505 C C . GLU A 1 180 ? 20.788 32.523 -26.400 1.00 51.78 180 GLU A C 1
ATOM 1507 O O . GLU A 1 180 ? 21.380 31.723 -27.130 1.00 51.78 180 GLU A O 1
ATOM 1512 N N . HIS A 1 181 ? 19.578 33.004 -26.716 1.00 51.19 181 HIS A N 1
ATOM 1513 C CA . HIS A 1 181 ? 18.759 32.461 -27.812 1.00 51.19 181 HIS A CA 1
ATOM 1514 C C . HIS A 1 181 ? 18.588 33.409 -29.005 1.00 51.19 181 HIS A C 1
ATOM 1516 O O . HIS A 1 181 ? 18.473 32.944 -30.138 1.00 51.19 181 HIS A O 1
ATOM 1522 N N . ASP A 1 182 ? 18.645 34.723 -28.776 1.00 47.06 182 ASP A N 1
ATOM 1523 C CA . ASP A 1 182 ? 18.543 35.747 -29.815 1.00 47.06 182 ASP A CA 1
ATOM 1524 C C . ASP A 1 182 ? 19.643 36.804 -29.647 1.00 47.06 182 ASP A C 1
ATOM 1526 O O . ASP A 1 182 ? 19.818 37.392 -28.580 1.00 47.06 182 ASP A O 1
ATOM 1530 N N . ALA A 1 183 ? 20.354 37.115 -30.737 1.00 44.84 183 ALA A N 1
ATOM 1531 C CA . ALA A 1 183 ? 21.335 38.207 -30.792 1.00 44.84 183 ALA A CA 1
ATOM 1532 C C . ALA A 1 183 ? 20.681 39.613 -30.821 1.00 44.84 183 ALA A C 1
ATOM 1534 O O . ALA A 1 183 ? 21.359 40.612 -31.060 1.00 44.84 183 ALA A O 1
ATOM 1535 N N . GLY A 1 184 ? 19.361 39.700 -30.610 1.00 46.91 184 GLY A N 1
ATOM 1536 C CA . GLY A 1 184 ? 18.558 40.923 -30.625 1.00 46.91 184 GLY A CA 1
ATOM 1537 C C . GLY A 1 184 ? 17.691 41.060 -29.369 1.00 46.91 184 GLY A C 1
ATOM 1538 O O . GLY A 1 184 ? 17.375 40.077 -28.711 1.00 46.91 184 GLY A O 1
ATOM 1539 N N . HIS A 1 185 ? 17.316 42.296 -29.026 1.00 43.44 185 HIS A N 1
ATOM 1540 C CA . HIS A 1 185 ? 16.661 42.712 -27.772 1.00 43.44 185 HIS A CA 1
ATOM 1541 C C . HIS A 1 185 ? 15.194 42.229 -27.578 1.00 43.44 185 HIS A C 1
ATOM 1543 O O . HIS A 1 185 ? 14.350 43.004 -27.136 1.00 43.44 185 HIS A O 1
ATOM 1549 N N . MET A 1 186 ? 14.856 40.972 -27.890 1.00 45.62 186 MET A N 1
ATOM 1550 C CA . MET A 1 186 ? 13.518 40.389 -27.659 1.00 45.62 186 MET A CA 1
ATOM 1551 C C . MET A 1 186 ? 13.549 39.193 -26.693 1.00 45.62 186 MET A C 1
ATOM 1553 O O . MET A 1 186 ? 13.055 38.111 -27.003 1.00 45.62 186 MET A O 1
ATOM 1557 N N . GLY A 1 187 ? 14.128 39.376 -25.506 1.00 55.59 187 GLY A N 1
ATOM 1558 C CA . GLY A 1 187 ? 13.969 38.404 -24.421 1.00 55.59 187 GLY A CA 1
ATOM 1559 C C . GLY A 1 187 ? 12.580 38.461 -23.775 1.00 55.59 187 GLY A C 1
ATOM 1560 O O . GLY A 1 187 ? 11.897 39.484 -23.851 1.00 55.59 187 GLY A O 1
ATOM 1561 N N . GLY A 1 188 ? 12.173 37.371 -23.122 1.00 62.50 188 GLY A N 1
ATOM 1562 C CA . GLY A 1 188 ? 10.954 37.302 -22.310 1.00 62.50 188 GLY A CA 1
ATOM 1563 C C . GLY A 1 188 ? 9.703 36.807 -23.041 1.00 62.50 188 GLY A C 1
ATOM 1564 O O . GLY A 1 188 ? 8.596 37.210 -22.683 1.00 62.50 188 GLY A O 1
ATOM 1565 N N . ARG A 1 189 ? 9.835 35.948 -24.064 1.00 73.19 189 ARG A N 1
ATOM 1566 C CA . ARG A 1 189 ? 8.687 35.330 -24.750 1.00 73.19 189 ARG A CA 1
ATOM 1567 C C . ARG A 1 189 ? 8.764 33.804 -24.700 1.00 73.19 189 ARG A C 1
ATOM 1569 O O . ARG A 1 189 ? 9.811 33.223 -24.957 1.00 73.19 189 ARG A O 1
ATOM 1576 N N . LEU A 1 190 ? 7.629 33.151 -24.441 1.00 80.12 190 LEU A N 1
ATOM 1577 C CA . LEU A 1 190 ? 7.501 31.702 -24.613 1.00 80.12 190 LEU A CA 1
ATOM 1578 C C . LEU A 1 190 ? 7.663 31.298 -26.083 1.00 80.12 190 LEU A C 1
ATOM 1580 O O . LEU A 1 190 ? 7.068 31.902 -26.980 1.00 80.12 190 LEU A O 1
ATOM 1584 N N . SER A 1 191 ? 8.366 30.190 -26.304 1.00 77.81 191 SER A N 1
ATOM 1585 C CA . SER A 1 191 ? 8.517 29.526 -27.609 1.00 77.81 191 SER A CA 1
ATOM 1586 C C . SER A 1 191 ? 7.193 29.092 -28.261 1.00 77.81 191 SER A C 1
ATOM 1588 O O . SER A 1 191 ? 7.124 28.970 -29.484 1.00 77.81 191 SER A O 1
ATOM 1590 N N . GLY A 1 192 ? 6.119 28.903 -27.487 1.00 83.50 192 GLY A N 1
ATOM 1591 C CA . GLY A 1 192 ? 4.798 28.556 -28.014 1.00 83.50 192 GLY A CA 1
ATOM 1592 C C . GLY A 1 192 ? 3.695 28.553 -26.953 1.00 83.50 192 GLY A C 1
ATOM 1593 O O . GLY A 1 192 ? 3.983 28.670 -25.764 1.00 83.50 192 GLY A O 1
ATOM 1594 N N . PRO A 1 193 ? 2.417 28.443 -27.356 1.00 90.75 193 PRO A N 1
ATOM 1595 C CA . PRO A 1 193 ? 1.303 28.417 -26.417 1.00 90.75 193 PRO A CA 1
ATOM 1596 C C . PRO A 1 193 ? 1.227 27.081 -25.662 1.00 90.75 193 PRO A C 1
ATOM 1598 O O . PRO A 1 193 ? 1.467 26.014 -26.226 1.00 90.75 193 PRO A O 1
ATOM 1601 N N . LEU A 1 194 ? 0.819 27.124 -24.395 1.00 93.62 194 LEU A N 1
ATOM 1602 C CA . LEU A 1 194 ? 0.598 25.930 -23.576 1.00 93.62 194 LEU A CA 1
ATOM 1603 C C . LEU A 1 194 ? -0.870 25.486 -23.591 1.00 93.62 194 LEU A C 1
ATOM 1605 O O . LEU A 1 194 ? -1.790 26.299 -23.692 1.00 93.62 194 LEU A O 1
ATOM 1609 N N . GLN A 1 195 ? -1.101 24.182 -23.444 1.00 95.62 195 GLN A N 1
ATOM 1610 C CA . GLN A 1 195 ? -2.436 23.630 -23.214 1.00 95.62 195 GLN A CA 1
ATOM 1611 C C . GLN A 1 195 ? -2.894 23.935 -21.783 1.00 95.62 195 GLN A C 1
ATOM 1613 O O . GLN A 1 195 ? -2.440 23.301 -20.838 1.00 95.62 195 GLN A O 1
ATOM 1618 N N . GLN A 1 196 ? -3.794 24.896 -21.595 1.00 95.44 196 GLN A N 1
ATOM 1619 C CA . GLN A 1 196 ? -4.199 25.323 -20.247 1.00 95.44 196 GLN A CA 1
ATOM 1620 C C . GLN A 1 196 ? -5.329 24.474 -19.641 1.00 95.44 196 GLN A C 1
ATOM 1622 O O . GLN A 1 196 ? -5.422 24.338 -18.424 1.00 95.44 196 GLN A O 1
ATOM 1627 N N . SER A 1 197 ? -6.172 23.866 -20.475 1.00 95.06 197 SER A N 1
ATOM 1628 C CA . SER A 1 197 ? -7.337 23.078 -20.053 1.00 95.06 197 SER A CA 1
ATOM 1629 C C . SER A 1 197 ? -7.378 21.711 -20.734 1.00 95.06 197 SER A C 1
ATOM 1631 O O . SER A 1 197 ? -6.667 21.467 -21.705 1.00 95.06 197 SER A O 1
ATOM 1633 N N . TRP A 1 198 ? -8.187 20.787 -20.219 1.00 94.00 198 TRP A N 1
ATOM 1634 C CA . TRP A 1 198 ? -8.412 19.494 -20.870 1.00 94.00 198 TRP A CA 1
ATOM 1635 C C . TRP A 1 198 ? -9.485 19.634 -21.956 1.00 94.00 198 TRP A C 1
ATOM 1637 O O . TRP A 1 198 ? -10.569 20.137 -21.663 1.00 94.00 198 TRP A O 1
ATOM 1647 N N . ASP A 1 199 ? -9.198 19.184 -23.177 1.00 91.81 199 ASP A N 1
ATOM 1648 C CA . ASP A 1 199 ? -10.143 19.147 -24.300 1.00 91.81 199 ASP A CA 1
ATOM 1649 C C . ASP A 1 199 ? -10.127 17.768 -24.987 1.00 91.81 199 ASP A C 1
ATOM 1651 O O . ASP A 1 199 ? -9.329 16.901 -24.631 1.00 91.81 199 ASP A O 1
ATOM 1655 N N . GLU A 1 200 ? -11.009 17.554 -25.966 1.00 90.25 200 GLU A N 1
ATOM 1656 C CA . GLU A 1 200 ? -11.172 16.268 -26.665 1.00 90.25 200 GLU A CA 1
ATOM 1657 C C . GLU A 1 200 ? -9.898 15.759 -27.363 1.00 90.25 200 GLU A C 1
ATOM 1659 O O . GLU A 1 200 ? -9.743 14.558 -27.583 1.00 90.25 200 GLU A O 1
ATOM 1664 N N . THR A 1 201 ? -8.954 16.643 -27.704 1.00 89.00 201 THR A N 1
ATOM 1665 C CA . THR A 1 201 ? -7.694 16.235 -28.340 1.00 89.00 201 THR A CA 1
ATOM 1666 C C . THR A 1 201 ? -6.730 15.600 -27.342 1.00 89.00 201 THR A C 1
ATOM 1668 O O . THR A 1 201 ? -5.930 14.746 -27.724 1.00 89.00 201 THR A O 1
ATOM 1671 N N . CYS A 1 202 ? -6.864 15.916 -26.049 1.00 90.25 202 CYS A N 1
ATOM 1672 C CA . CYS A 1 202 ? -6.110 15.269 -24.975 1.00 90.25 202 CYS A CA 1
ATOM 1673 C C . CYS A 1 202 ? -6.507 13.797 -24.758 1.00 90.25 202 CYS A C 1
ATOM 1675 O O . CYS A 1 202 ? -5.745 13.066 -24.123 1.00 90.25 202 CYS A O 1
ATOM 1677 N N . ASP A 1 203 ? -7.657 13.361 -25.285 1.00 89.38 203 ASP A N 1
ATOM 1678 C CA . ASP A 1 203 ? -8.164 11.987 -25.172 1.00 89.38 203 ASP A CA 1
ATOM 1679 C C . ASP A 1 203 ? -7.870 11.119 -26.416 1.00 89.38 203 ASP A C 1
ATOM 1681 O O . ASP A 1 203 ? -8.210 9.932 -26.446 1.00 89.38 203 ASP A O 1
ATOM 1685 N N . LYS A 1 204 ? -7.202 11.675 -27.438 1.00 91.06 204 LYS A N 1
ATOM 1686 C CA . LYS A 1 204 ? -6.846 10.953 -28.670 1.00 91.06 204 LYS A CA 1
ATOM 1687 C C . LYS A 1 204 ? -5.597 10.098 -28.481 1.00 91.06 204 LYS A C 1
ATOM 1689 O O . LYS A 1 204 ? -4.505 10.615 -28.256 1.00 91.06 204 LYS A O 1
ATOM 1694 N N . PHE A 1 205 ? -5.754 8.786 -28.646 1.00 91.69 205 PHE A N 1
ATOM 1695 C CA . PHE A 1 205 ? -4.668 7.811 -28.548 1.00 91.69 205 PHE A CA 1
ATOM 1696 C C . PHE A 1 205 ? -4.818 6.718 -29.625 1.00 91.69 205 PHE A C 1
ATOM 1698 O O . PHE A 1 205 ? -5.379 5.659 -29.333 1.00 91.69 205 PHE A O 1
ATOM 1705 N N . PRO A 1 206 ? -4.343 6.945 -30.867 1.00 90.81 206 PRO A N 1
ATOM 1706 C CA . PRO A 1 206 ? -4.444 5.947 -31.931 1.00 90.81 206 PRO A CA 1
ATOM 1707 C C . PRO A 1 206 ? -3.633 4.685 -31.607 1.00 90.81 206 PRO A C 1
ATOM 1709 O O . PRO A 1 206 ? -2.520 4.773 -31.082 1.00 90.81 206 PRO A O 1
ATOM 1712 N N . GLU A 1 207 ? -4.156 3.509 -31.963 1.00 84.62 207 GLU A N 1
ATOM 1713 C CA . GLU A 1 207 ? -3.440 2.232 -31.800 1.00 84.62 207 GLU A CA 1
ATOM 1714 C C . GLU A 1 207 ? -2.141 2.202 -32.623 1.00 84.62 207 GLU A C 1
ATOM 1716 O O . GLU A 1 207 ? -1.088 1.781 -32.128 1.00 84.62 207 GLU A O 1
ATOM 1721 N N . ASP A 1 208 ? -2.191 2.732 -33.851 1.00 87.00 208 ASP A N 1
ATOM 1722 C CA . ASP A 1 208 ? -1.031 2.919 -34.723 1.00 87.00 208 ASP A CA 1
ATOM 1723 C C . ASP A 1 208 ? -0.848 4.400 -35.106 1.00 87.00 208 ASP A C 1
ATOM 1725 O O . ASP A 1 208 ? -1.367 4.853 -36.128 1.00 87.00 208 ASP A O 1
ATOM 1729 N N . PRO A 1 209 ? -0.116 5.183 -34.288 1.00 91.69 209 PRO A N 1
ATOM 1730 C CA . PRO A 1 209 ? 0.156 6.578 -34.591 1.00 91.69 209 PRO A CA 1
ATOM 1731 C C . PRO A 1 209 ? 0.985 6.721 -35.872 1.00 91.69 209 PRO A C 1
ATOM 1733 O O . PRO A 1 209 ? 1.834 5.880 -36.192 1.00 91.69 209 PRO A O 1
ATOM 1736 N N . TRP A 1 210 ? 0.785 7.832 -36.586 1.00 92.69 210 TRP A N 1
ATOM 1737 C CA . TRP A 1 210 ? 1.579 8.148 -37.775 1.00 92.69 210 TRP A CA 1
ATOM 1738 C C . TRP A 1 210 ? 3.065 8.205 -37.432 1.00 92.69 210 TRP A C 1
ATOM 1740 O O . TRP A 1 210 ? 3.441 8.720 -36.385 1.00 92.69 210 TRP A O 1
ATOM 1750 N N . ARG A 1 211 ? 3.912 7.703 -38.332 1.00 90.94 211 ARG A N 1
ATOM 1751 C CA . ARG A 1 211 ? 5.370 7.767 -38.201 1.00 90.94 211 ARG A CA 1
ATOM 1752 C C . ARG A 1 211 ? 5.914 8.803 -39.166 1.00 90.94 211 ARG A C 1
ATOM 1754 O O . ARG A 1 211 ? 5.600 8.760 -40.353 1.00 90.94 211 ARG A O 1
ATOM 1761 N N . ILE A 1 212 ? 6.723 9.709 -38.643 1.00 87.94 212 ILE A N 1
ATOM 1762 C CA . ILE A 1 212 ? 7.322 10.828 -39.357 1.00 87.94 212 ILE A CA 1
ATOM 1763 C C . ILE A 1 212 ? 8.845 10.625 -39.380 1.00 87.94 212 ILE A C 1
ATOM 1765 O O . ILE A 1 212 ? 9.457 10.331 -38.347 1.00 87.94 212 ILE A O 1
ATOM 1769 N N . ASP A 1 213 ? 9.444 10.724 -40.564 1.00 83.25 213 ASP A N 1
ATOM 1770 C CA . ASP A 1 213 ? 10.893 10.619 -40.783 1.00 83.25 213 ASP A CA 1
ATOM 1771 C C . ASP A 1 213 ? 11.587 11.973 -40.573 1.00 83.25 213 ASP A C 1
ATOM 1773 O O . ASP A 1 213 ? 10.916 12.993 -40.451 1.00 83.25 213 ASP A O 1
ATOM 1777 N N . PHE A 1 214 ? 12.922 12.001 -40.527 1.00 77.56 214 PHE A N 1
ATOM 1778 C CA . PHE A 1 214 ? 13.734 13.192 -40.218 1.00 77.56 214 PHE A CA 1
ATOM 1779 C C . PHE A 1 214 ? 13.428 14.437 -41.072 1.00 77.56 214 PHE A C 1
ATOM 1781 O O . PHE A 1 214 ? 13.685 15.556 -40.635 1.00 77.56 214 PHE A O 1
ATOM 1788 N N . ASP A 1 215 ? 12.898 14.254 -42.281 1.00 72.00 215 ASP A N 1
ATOM 1789 C CA . ASP A 1 215 ? 12.525 15.318 -43.223 1.00 72.00 215 ASP A CA 1
ATOM 1790 C C . ASP A 1 215 ? 11.067 15.795 -43.069 1.00 72.00 215 ASP A C 1
ATOM 1792 O O . ASP A 1 215 ? 10.607 16.653 -43.820 1.00 72.00 215 ASP A O 1
ATOM 1796 N N . GLY A 1 216 ? 10.329 15.252 -42.098 1.00 76.62 216 GLY A N 1
ATOM 1797 C CA . GLY A 1 216 ? 8.917 15.547 -41.879 1.00 76.62 216 GLY A CA 1
ATOM 1798 C C . GLY A 1 216 ? 7.961 14.735 -42.757 1.00 76.62 216 GLY A C 1
ATOM 1799 O O . GLY A 1 216 ? 6.745 14.888 -42.624 1.00 76.62 216 GLY A O 1
ATOM 1800 N N . SER A 1 217 ? 8.467 13.855 -43.626 1.00 79.94 217 SER A N 1
ATOM 1801 C CA . SER A 1 217 ? 7.627 12.979 -44.441 1.00 79.94 217 SER A CA 1
ATOM 1802 C C . SER A 1 217 ? 7.010 11.854 -43.609 1.00 79.94 217 SER A C 1
ATOM 1804 O O . SER A 1 217 ? 7.611 11.324 -42.670 1.00 79.94 217 SER A O 1
ATOM 1806 N N . ARG A 1 218 ? 5.781 11.461 -43.956 1.00 86.88 218 ARG A N 1
ATOM 1807 C CA . ARG A 1 218 ? 5.139 10.287 -43.360 1.00 86.88 218 ARG A CA 1
ATOM 1808 C C . ARG A 1 218 ? 5.752 9.020 -43.946 1.00 86.88 218 ARG A C 1
ATOM 1810 O O . ARG A 1 218 ? 5.770 8.842 -45.161 1.00 86.88 218 ARG A O 1
ATOM 1817 N N . ILE A 1 219 ? 6.141 8.098 -43.074 1.00 87.19 219 ILE A N 1
ATOM 1818 C CA . ILE A 1 219 ? 6.635 6.777 -43.456 1.00 87.19 219 ILE A CA 1
ATOM 1819 C C . ILE A 1 219 ? 5.688 5.676 -42.996 1.00 87.19 219 ILE A C 1
ATOM 1821 O O . ILE A 1 219 ? 5.041 5.762 -41.950 1.00 87.19 219 ILE A O 1
ATOM 1825 N N . THR A 1 220 ? 5.637 4.612 -43.792 1.00 84.31 220 THR A N 1
ATOM 1826 C CA . THR A 1 220 ? 4.919 3.384 -43.453 1.00 84.31 220 THR A CA 1
ATOM 1827 C C . THR A 1 220 ? 5.950 2.314 -43.142 1.00 84.31 220 THR A C 1
ATOM 1829 O O . THR A 1 220 ? 6.767 1.965 -43.991 1.00 84.31 220 THR A O 1
ATOM 1832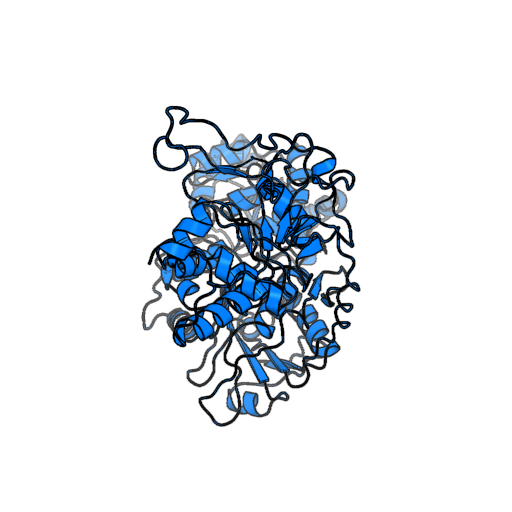 N N . LEU A 1 221 ? 5.926 1.813 -41.913 1.00 78.50 221 LEU A N 1
ATOM 1833 C CA . LEU A 1 221 ? 6.701 0.650 -41.501 1.00 78.50 221 LEU A CA 1
ATOM 1834 C C . LEU A 1 221 ? 5.725 -0.486 -41.200 1.00 78.50 221 LEU A C 1
ATOM 1836 O O . LEU A 1 221 ? 4.595 -0.203 -40.794 1.00 78.50 221 LEU A O 1
ATOM 1840 N N . PRO A 1 222 ? 6.131 -1.756 -41.377 1.00 71.88 222 PRO A N 1
ATOM 1841 C CA . PRO A 1 222 ? 5.343 -2.858 -40.853 1.00 71.88 222 PRO A CA 1
ATOM 1842 C C . PRO A 1 222 ? 5.094 -2.618 -39.355 1.00 71.88 222 PRO A C 1
ATOM 1844 O O . PRO A 1 222 ? 5.996 -2.119 -38.666 1.00 71.88 222 PRO A O 1
ATOM 1847 N N . PRO A 1 223 ? 3.889 -2.935 -38.848 1.00 61.78 223 PRO A N 1
ATOM 1848 C CA . PRO A 1 223 ? 3.617 -2.818 -37.426 1.00 61.78 223 PRO A CA 1
ATOM 1849 C C . PRO A 1 223 ? 4.685 -3.604 -36.655 1.00 61.78 223 PRO A C 1
ATOM 1851 O O . PRO A 1 223 ? 5.146 -4.646 -37.144 1.00 61.78 223 PRO A O 1
ATOM 1854 N N . PRO A 1 224 ? 5.125 -3.110 -35.482 1.00 62.78 224 PRO A N 1
ATOM 1855 C CA . PRO A 1 224 ? 6.072 -3.857 -34.670 1.00 62.78 224 PRO A CA 1
ATOM 1856 C C . PRO A 1 224 ? 5.520 -5.272 -34.463 1.00 62.78 224 PRO A C 1
ATOM 1858 O O . PRO A 1 224 ? 4.299 -5.422 -34.329 1.00 62.78 224 PRO A O 1
ATOM 1861 N N . PRO A 1 225 ? 6.379 -6.310 -34.474 1.00 57.34 225 PRO A N 1
ATOM 1862 C CA . PRO A 1 225 ? 5.914 -7.672 -34.274 1.00 57.34 225 PRO A CA 1
ATOM 1863 C C . PRO A 1 225 ? 5.033 -7.707 -33.023 1.00 57.34 225 PRO A C 1
ATOM 1865 O O . PRO A 1 225 ? 5.398 -7.070 -32.023 1.00 57.34 225 PRO A O 1
ATOM 1868 N N . PRO A 1 226 ? 3.876 -8.397 -33.073 1.00 49.34 226 PRO A N 1
ATOM 1869 C CA . PRO A 1 226 ? 3.013 -8.500 -31.913 1.00 49.34 226 PRO A CA 1
ATOM 1870 C C . PRO A 1 226 ? 3.862 -8.977 -30.742 1.00 49.34 226 PRO A C 1
ATOM 1872 O O . PRO A 1 226 ? 4.740 -9.835 -30.903 1.00 49.34 226 PRO A O 1
ATOM 1875 N N . LEU A 1 227 ? 3.636 -8.378 -29.572 1.00 51.81 227 LEU A N 1
ATOM 1876 C CA . LEU A 1 227 ? 4.252 -8.865 -28.346 1.00 51.81 227 LEU A CA 1
ATOM 1877 C C . LEU A 1 227 ? 3.990 -10.370 -28.299 1.00 51.81 227 LEU A C 1
ATOM 1879 O O . LEU A 1 227 ? 2.842 -10.798 -28.444 1.00 51.81 227 LEU A O 1
ATOM 1883 N N . ARG A 1 228 ? 5.057 -11.175 -28.196 1.00 49.34 228 ARG A N 1
ATOM 1884 C CA . ARG A 1 228 ? 4.893 -12.625 -28.072 1.00 49.34 228 ARG A CA 1
ATOM 1885 C C . ARG A 1 228 ? 3.902 -12.868 -26.930 1.00 49.34 228 ARG A C 1
ATOM 1887 O O . ARG A 1 228 ? 4.061 -12.219 -25.893 1.00 49.34 228 ARG A O 1
ATOM 1894 N N . PRO A 1 229 ? 2.896 -13.745 -27.104 1.00 47.41 229 PRO A N 1
ATOM 1895 C CA . PRO A 1 229 ? 1.989 -14.068 -26.017 1.00 47.41 229 PRO A CA 1
ATOM 1896 C C . PRO A 1 229 ? 2.827 -14.500 -24.817 1.00 47.41 229 PRO A C 1
ATOM 1898 O O . PRO A 1 229 ? 3.712 -15.354 -24.942 1.00 47.41 229 PRO A O 1
ATOM 1901 N N . ARG A 1 230 ? 2.591 -13.828 -23.688 1.00 57.38 230 ARG A N 1
ATOM 1902 C CA . ARG A 1 230 ? 3.294 -14.076 -22.433 1.00 57.38 230 ARG A CA 1
ATOM 1903 C C . ARG A 1 230 ? 3.189 -15.555 -22.100 1.00 57.38 230 ARG A C 1
ATOM 1905 O O . ARG A 1 230 ? 2.093 -16.112 -22.095 1.00 57.38 230 ARG A O 1
ATOM 1912 N N . LYS A 1 231 ? 4.314 -16.178 -21.772 1.00 65.19 231 LYS A N 1
ATOM 1913 C CA . LYS A 1 231 ? 4.300 -17.440 -21.042 1.00 65.19 231 LYS A CA 1
ATOM 1914 C C . LYS A 1 231 ? 5.049 -17.194 -19.751 1.00 65.19 231 LYS A C 1
ATOM 1916 O O . LYS A 1 231 ? 6.273 -17.276 -19.729 1.00 65.19 231 LYS A O 1
ATOM 1921 N N . CYS A 1 232 ? 4.305 -16.852 -18.703 1.00 79.06 232 CYS A N 1
ATOM 1922 C CA . CYS A 1 232 ? 4.877 -16.908 -17.373 1.00 79.06 232 CYS A CA 1
ATOM 1923 C C . CYS A 1 232 ? 5.333 -18.344 -17.129 1.00 79.06 232 CYS A C 1
ATOM 1925 O O . CYS A 1 232 ? 4.534 -19.278 -17.233 1.00 79.06 232 CYS A O 1
ATOM 1927 N N . ASP A 1 233 ? 6.627 -18.508 -16.884 1.00 83.12 233 ASP A N 1
ATOM 1928 C CA . ASP A 1 233 ? 7.243 -19.797 -16.623 1.00 83.12 233 ASP A CA 1
ATOM 1929 C C . ASP A 1 233 ? 8.025 -19.716 -15.316 1.00 83.12 233 ASP A C 1
ATOM 1931 O O . ASP A 1 233 ? 9.136 -19.183 -15.236 1.00 83.12 233 ASP A O 1
ATOM 1935 N N . LEU A 1 234 ? 7.399 -20.244 -14.272 1.00 85.31 234 LEU A N 1
ATOM 1936 C CA . LEU A 1 234 ? 7.972 -20.367 -12.943 1.00 85.31 234 LEU A CA 1
ATOM 1937 C C . LEU A 1 234 ? 8.590 -21.753 -12.727 1.00 85.31 234 LEU A C 1
ATOM 1939 O O . LEU A 1 234 ? 8.950 -22.085 -11.597 1.00 85.31 234 LEU A O 1
ATOM 1943 N N . THR A 1 235 ? 8.784 -22.553 -13.784 1.00 85.56 235 THR A N 1
ATOM 1944 C CA . THR A 1 235 ? 9.437 -23.863 -13.686 1.00 85.56 235 THR A CA 1
ATOM 1945 C C . THR A 1 235 ? 10.791 -23.742 -12.982 1.00 85.56 235 THR A C 1
ATOM 1947 O O . THR A 1 235 ? 11.635 -22.892 -13.289 1.00 85.56 235 THR A O 1
ATOM 1950 N N . GLY A 1 236 ? 10.998 -24.586 -11.969 1.00 81.31 236 GLY A N 1
ATOM 1951 C CA . GLY A 1 236 ? 12.214 -24.587 -11.154 1.00 81.31 236 GLY A CA 1
ATOM 1952 C C . GLY A 1 236 ? 12.305 -23.460 -10.114 1.00 81.31 236 GLY A C 1
ATOM 1953 O O . GLY A 1 236 ? 13.343 -23.351 -9.457 1.00 81.31 236 GLY A O 1
ATOM 1954 N N . VAL A 1 237 ? 11.265 -22.635 -9.945 1.00 84.38 237 VAL A N 1
ATOM 1955 C CA . VAL A 1 237 ? 11.118 -21.681 -8.832 1.00 84.38 237 VAL A CA 1
ATOM 1956 C C . VAL A 1 237 ? 10.325 -22.334 -7.703 1.00 84.38 237 VAL A C 1
ATOM 1958 O O . VAL A 1 237 ? 9.308 -22.974 -7.953 1.00 84.38 237 VAL A O 1
ATOM 1961 N N . ASN A 1 238 ? 10.774 -22.161 -6.461 1.00 86.75 238 ASN A N 1
ATOM 1962 C CA . ASN A 1 238 ? 10.031 -22.550 -5.268 1.00 86.75 238 ASN A CA 1
ATOM 1963 C C . ASN A 1 238 ? 9.928 -21.376 -4.287 1.00 86.75 238 ASN A C 1
ATOM 1965 O O . ASN A 1 238 ? 10.951 -20.881 -3.800 1.00 86.75 238 ASN A O 1
ATOM 1969 N N . VAL A 1 239 ? 8.702 -20.935 -4.005 1.00 88.25 239 VAL A N 1
ATOM 1970 C CA . VAL A 1 239 ? 8.404 -19.938 -2.970 1.00 88.25 239 VAL A CA 1
ATOM 1971 C C . VAL A 1 239 ? 8.179 -20.669 -1.652 1.00 88.25 239 VAL A C 1
ATOM 1973 O O . VAL A 1 239 ? 7.299 -21.520 -1.554 1.00 88.25 239 VAL A O 1
ATOM 1976 N N . ILE A 1 240 ? 8.989 -20.358 -0.643 1.00 86.56 240 ILE A N 1
ATOM 1977 C CA . ILE A 1 240 ? 9.003 -21.057 0.643 1.00 86.56 240 ILE A CA 1
ATOM 1978 C C . ILE A 1 240 ? 8.518 -20.097 1.723 1.00 86.56 240 ILE A C 1
ATOM 1980 O O . ILE A 1 240 ? 9.220 -19.158 2.092 1.00 86.56 240 ILE A O 1
ATOM 1984 N N . PHE A 1 241 ? 7.321 -20.359 2.229 1.00 87.44 241 PHE A N 1
ATOM 1985 C CA . PHE A 1 241 ? 6.692 -19.624 3.314 1.00 87.44 241 PHE A CA 1
ATOM 1986 C C . PHE A 1 241 ? 6.988 -20.328 4.645 1.00 87.44 241 PHE A C 1
ATOM 1988 O O . PHE A 1 241 ? 6.619 -21.492 4.817 1.00 87.44 241 PHE A O 1
ATOM 1995 N N . ASP A 1 242 ? 7.668 -19.642 5.570 1.00 81.62 242 ASP A N 1
ATOM 1996 C CA . ASP A 1 242 ? 8.127 -20.253 6.824 1.00 81.62 242 ASP A CA 1
ATOM 1997 C C . ASP A 1 242 ? 6.990 -20.658 7.773 1.00 81.62 242 ASP A C 1
ATOM 1999 O O . ASP A 1 242 ? 7.207 -21.529 8.596 1.00 81.62 242 ASP A O 1
ATOM 2003 N N . GLY A 1 243 ? 5.801 -20.049 7.688 1.00 80.12 243 GLY A N 1
ATOM 2004 C CA . GLY A 1 243 ? 4.662 -20.362 8.557 1.00 80.12 243 GLY A CA 1
ATOM 2005 C C . GLY A 1 243 ? 4.817 -19.992 10.035 1.00 80.12 243 GLY A C 1
ATOM 2006 O O . GLY A 1 243 ? 3.913 -20.282 10.822 1.00 80.12 243 GLY A O 1
ATOM 2007 N N . TYR A 1 244 ? 5.913 -19.342 10.445 1.00 80.62 244 TYR A N 1
ATOM 2008 C CA . TYR A 1 244 ? 6.221 -19.123 11.865 1.00 80.62 244 TYR A CA 1
ATOM 2009 C C . TYR A 1 244 ? 5.174 -18.289 12.600 1.00 80.62 244 TYR A C 1
ATOM 2011 O O . TYR A 1 244 ? 4.907 -18.516 13.781 1.00 80.62 244 TYR A O 1
ATOM 2019 N N . ILE A 1 245 ? 4.506 -17.374 11.899 1.00 82.56 245 ILE A N 1
ATOM 2020 C CA . ILE A 1 245 ? 3.425 -16.589 12.486 1.00 82.56 245 ILE A CA 1
ATOM 2021 C C . ILE A 1 245 ? 2.314 -17.467 13.081 1.00 82.56 245 ILE A C 1
ATOM 2023 O O . ILE A 1 245 ? 1.780 -17.143 14.139 1.00 82.56 245 ILE A O 1
ATOM 2027 N N . TYR A 1 246 ? 2.013 -18.613 12.466 1.00 80.62 246 TYR A N 1
ATOM 2028 C CA . TYR A 1 246 ? 0.984 -19.527 12.958 1.00 80.62 246 TYR A CA 1
ATOM 2029 C C . TYR A 1 246 ? 1.420 -20.295 14.199 1.00 80.62 246 TYR A C 1
ATOM 2031 O O . TYR A 1 246 ? 0.579 -20.672 15.013 1.00 80.62 246 TYR A O 1
ATOM 2039 N N . HIS A 1 247 ? 2.725 -20.498 14.379 1.00 77.69 247 HIS A N 1
ATOM 2040 C CA . HIS A 1 247 ? 3.256 -21.021 15.629 1.00 77.69 247 HIS A CA 1
ATOM 2041 C C . HIS A 1 247 ? 3.029 -20.018 16.768 1.00 77.69 247 HIS A C 1
ATOM 2043 O O . HIS A 1 247 ? 2.477 -20.378 17.806 1.00 77.69 247 HIS A O 1
ATOM 2049 N N . LEU A 1 248 ? 3.353 -18.740 16.539 1.00 76.56 248 LEU A N 1
ATOM 2050 C CA . LEU A 1 248 ? 3.173 -17.674 17.533 1.00 76.56 248 LEU A CA 1
ATOM 2051 C C . LEU A 1 248 ? 1.704 -17.479 17.926 1.00 76.56 248 LEU A C 1
ATOM 2053 O O . LEU A 1 248 ? 1.390 -17.242 19.094 1.00 76.56 248 LEU A O 1
ATOM 2057 N N . THR A 1 249 ? 0.779 -17.641 16.980 1.00 75.00 249 THR A N 1
ATOM 2058 C CA . THR A 1 249 ? -0.660 -17.569 17.264 1.00 75.00 249 THR A CA 1
ATOM 2059 C C . THR A 1 249 ? -1.261 -18.884 17.760 1.00 75.00 249 THR A C 1
ATOM 2061 O O . THR A 1 249 ? -2.480 -18.969 17.911 1.00 75.00 249 THR A O 1
ATOM 2064 N N . HIS A 1 250 ? -0.444 -19.903 18.057 1.00 74.50 250 HIS A N 1
ATOM 2065 C CA . HIS A 1 250 ? -0.896 -21.224 18.512 1.00 74.50 250 HIS A CA 1
ATOM 2066 C C . HIS A 1 250 ? -1.932 -21.848 17.555 1.00 74.50 250 HIS A C 1
ATOM 2068 O O . HIS A 1 250 ? -2.925 -22.442 17.973 1.00 74.50 250 HIS A O 1
ATOM 2074 N N . GLY A 1 251 ? -1.738 -21.650 16.250 1.00 68.19 251 GLY A N 1
ATOM 2075 C CA . GLY A 1 251 ? -2.615 -22.145 15.192 1.00 68.19 251 GLY A CA 1
ATOM 2076 C C . GLY A 1 251 ? -3.920 -21.365 15.007 1.00 68.19 251 GLY A C 1
ATOM 2077 O O . GLY A 1 251 ? -4.780 -21.826 14.250 1.00 68.19 251 GLY A O 1
ATOM 2078 N N . ARG A 1 252 ? -4.099 -20.212 15.671 1.00 69.38 252 ARG A N 1
ATOM 2079 C CA . ARG A 1 252 ? -5.226 -19.304 15.405 1.00 69.38 252 ARG A CA 1
ATOM 2080 C C . ARG A 1 252 ? -4.982 -18.541 14.107 1.00 69.38 252 ARG A C 1
ATOM 2082 O O . ARG A 1 252 ? -3.926 -17.931 13.933 1.00 69.38 252 ARG A O 1
ATOM 2089 N N . LEU A 1 253 ? -5.958 -18.604 13.206 1.00 70.88 253 LEU A N 1
ATOM 2090 C CA . LEU A 1 253 ? -5.885 -18.035 11.854 1.00 70.88 253 LEU A CA 1
ATOM 2091 C C . LEU A 1 253 ? -6.660 -16.718 11.730 1.00 70.88 253 LEU A C 1
ATOM 2093 O O . LEU A 1 253 ? -6.428 -15.959 10.803 1.00 70.88 253 LEU A O 1
ATOM 2097 N N . ASP A 1 254 ? -7.546 -16.444 12.678 1.00 63.72 254 ASP A N 1
ATOM 2098 C CA . ASP A 1 254 ? -8.537 -15.365 12.691 1.00 63.72 254 ASP A CA 1
ATOM 2099 C C . ASP A 1 254 ? -8.061 -14.100 13.434 1.00 63.72 254 ASP A C 1
ATOM 2101 O O . ASP A 1 254 ? -8.717 -13.061 13.400 1.00 63.72 254 ASP A O 1
ATOM 2105 N N . GLY A 1 255 ? -6.900 -14.156 14.097 1.00 64.88 255 GLY A N 1
ATOM 2106 C CA . GLY A 1 255 ? -6.393 -13.078 14.949 1.00 64.88 255 GLY A CA 1
ATOM 2107 C C . GLY A 1 255 ? -5.177 -12.334 14.391 1.00 64.88 255 GLY A C 1
ATOM 2108 O O . GLY A 1 255 ? -4.154 -12.936 14.059 1.00 64.88 255 GLY A O 1
ATOM 2109 N N . GLY A 1 256 ? -5.245 -10.999 14.391 1.00 73.12 256 GLY A N 1
ATOM 2110 C CA . GLY A 1 256 ? -4.102 -10.114 14.147 1.00 73.12 256 GLY A CA 1
ATOM 2111 C C . GLY A 1 256 ? -3.430 -10.335 12.789 1.00 73.12 256 GLY A C 1
ATOM 2112 O O . GLY A 1 256 ? -4.089 -10.519 11.770 1.00 73.12 256 GLY A O 1
ATOM 2113 N N . VAL A 1 257 ? -2.097 -10.323 12.767 1.00 78.00 257 VAL A N 1
ATOM 2114 C CA . VAL A 1 257 ? -1.320 -10.437 11.521 1.00 78.00 257 VAL A CA 1
ATOM 2115 C C . VAL A 1 257 ? -1.311 -11.851 10.914 1.00 78.00 257 VAL A C 1
ATOM 2117 O O . VAL A 1 257 ? -0.936 -12.009 9.757 1.00 78.00 257 VAL A O 1
ATOM 2120 N N . ALA A 1 258 ? -1.752 -12.887 11.639 1.00 82.31 258 ALA A N 1
ATOM 2121 C CA . ALA A 1 258 ? -1.887 -14.237 11.075 1.00 82.31 258 ALA A CA 1
ATOM 2122 C C . ALA A 1 258 ? -3.025 -14.323 10.043 1.00 82.31 258 ALA A C 1
ATOM 2124 O O . ALA A 1 258 ? -2.900 -15.040 9.047 1.00 82.31 258 ALA A O 1
ATOM 2125 N N . LYS A 1 259 ? -4.090 -13.536 10.247 1.00 82.19 259 LYS A N 1
ATOM 2126 C CA . LYS A 1 259 ? -5.231 -13.426 9.330 1.00 82.19 259 LYS A CA 1
ATOM 2127 C C . LYS A 1 259 ? -4.808 -12.964 7.946 1.00 82.19 259 LYS A C 1
ATOM 2129 O O . LYS A 1 259 ? -5.189 -13.564 6.952 1.00 82.19 259 LYS A O 1
ATOM 2134 N N . MET A 1 260 ? -3.937 -11.962 7.888 1.00 86.12 260 MET A N 1
ATOM 2135 C CA . MET A 1 260 ? -3.350 -11.489 6.638 1.00 86.12 260 MET A CA 1
ATOM 2136 C C . MET A 1 260 ? -2.754 -12.641 5.818 1.00 86.12 260 MET A C 1
ATOM 2138 O O . MET A 1 260 ? -3.096 -12.794 4.652 1.00 86.12 260 MET A O 1
ATOM 2142 N N . TRP A 1 261 ? -1.907 -13.480 6.424 1.00 86.81 261 TRP A N 1
ATOM 2143 C CA . TRP A 1 261 ? -1.310 -14.628 5.729 1.00 86.81 261 TRP A CA 1
ATOM 2144 C C . TRP A 1 261 ? -2.338 -15.662 5.301 1.00 86.81 261 TRP A C 1
ATOM 2146 O O . TRP A 1 261 ? -2.209 -16.231 4.219 1.00 86.81 261 TRP A O 1
ATOM 2156 N N . HIS A 1 262 ? -3.365 -15.881 6.124 1.00 85.50 262 HIS A N 1
ATOM 2157 C CA . HIS A 1 262 ? -4.433 -16.817 5.795 1.00 85.50 262 HIS A CA 1
ATOM 2158 C C . HIS A 1 262 ? -5.171 -16.390 4.518 1.00 85.50 262 HIS A C 1
ATOM 2160 O O . HIS A 1 262 ? -5.501 -17.234 3.690 1.00 85.50 262 HIS A O 1
ATOM 2166 N N . GLU A 1 263 ? -5.333 -15.081 4.331 1.00 85.44 263 GLU A N 1
ATOM 2167 C CA . GLU A 1 263 ? -6.009 -14.485 3.180 1.00 85.44 263 GLU A CA 1
ATOM 2168 C C . GLU A 1 263 ? -5.122 -14.419 1.923 1.00 85.44 263 GLU A C 1
ATOM 2170 O O . GLU A 1 263 ? -5.598 -14.685 0.822 1.00 85.44 263 GLU A O 1
ATOM 2175 N N . ILE A 1 264 ? -3.827 -14.089 2.043 1.00 88.25 264 ILE A N 1
ATOM 2176 C CA . ILE A 1 264 ? -2.970 -13.854 0.860 1.00 88.25 264 ILE A CA 1
ATOM 2177 C C . ILE A 1 264 ? -2.287 -15.109 0.306 1.00 88.25 264 ILE A C 1
ATOM 2179 O O . ILE A 1 264 ? -2.049 -15.191 -0.901 1.00 88.25 264 ILE A O 1
ATOM 2183 N N . VAL A 1 265 ? -1.943 -16.087 1.154 1.00 90.00 265 VAL A N 1
ATOM 2184 C CA . VAL A 1 265 ? -1.191 -17.283 0.726 1.00 90.00 265 VAL A CA 1
ATOM 2185 C C . VAL A 1 265 ? -1.933 -18.091 -0.341 1.00 90.00 265 VAL A C 1
ATOM 2187 O O . VAL A 1 265 ? -1.284 -18.435 -1.330 1.00 90.00 265 VAL A O 1
ATOM 2190 N N . PRO A 1 266 ? -3.252 -18.356 -0.233 1.00 89.12 266 PRO A N 1
ATOM 2191 C CA . PRO A 1 266 ? -3.976 -19.113 -1.254 1.00 89.12 266 PRO A CA 1
ATOM 2192 C C . PRO A 1 266 ? -3.841 -18.522 -2.664 1.00 89.12 266 PRO A C 1
ATOM 2194 O O . PRO A 1 266 ? -3.584 -19.259 -3.616 1.00 89.12 266 PRO A O 1
ATOM 2197 N N . PHE A 1 267 ? -3.920 -17.194 -2.795 1.00 89.44 267 PHE A N 1
ATOM 2198 C CA . PHE A 1 267 ? -3.767 -16.504 -4.079 1.00 89.44 267 PHE A CA 1
ATOM 2199 C C . PHE A 1 267 ? -2.362 -16.665 -4.667 1.00 89.44 267 PHE A C 1
ATOM 2201 O O . PHE A 1 267 ? -2.209 -16.866 -5.872 1.00 89.44 267 PHE A O 1
ATOM 2208 N N . MET A 1 268 ? -1.329 -16.609 -3.823 1.00 90.75 268 MET A N 1
ATOM 2209 C CA . MET A 1 268 ? 0.052 -16.805 -4.271 1.00 90.75 268 MET A CA 1
ATOM 2210 C C . MET A 1 268 ? 0.327 -18.260 -4.659 1.00 90.75 268 MET A C 1
ATOM 2212 O O . MET A 1 268 ? 0.999 -18.504 -5.657 1.00 90.75 268 MET A O 1
ATOM 2216 N N . VAL A 1 269 ? -0.206 -19.226 -3.904 1.00 90.94 269 VAL A N 1
ATOM 2217 C CA . VAL A 1 269 ? -0.092 -20.662 -4.210 1.00 90.94 269 VAL A CA 1
ATOM 2218 C C . VAL A 1 269 ? -0.693 -20.957 -5.577 1.00 90.94 269 VAL A C 1
ATOM 2220 O O . VAL A 1 269 ? -0.035 -21.585 -6.409 1.00 90.94 269 VAL A O 1
ATOM 2223 N N . GLN A 1 270 ? -1.911 -20.471 -5.822 1.00 89.38 270 GLN A N 1
ATOM 2224 C CA . GLN A 1 270 ? -2.589 -20.625 -7.104 1.00 89.38 270 GLN A CA 1
ATOM 2225 C C . GLN A 1 270 ? -1.723 -20.077 -8.247 1.00 89.38 270 GLN A C 1
ATOM 2227 O O . GLN A 1 270 ? -1.345 -20.825 -9.144 1.00 89.38 270 GLN A O 1
ATOM 2232 N N . ALA A 1 271 ? -1.323 -18.806 -8.165 1.00 89.25 271 ALA A N 1
ATOM 2233 C CA . ALA A 1 271 ? -0.538 -18.148 -9.206 1.00 89.25 271 ALA A CA 1
ATOM 2234 C C . ALA A 1 271 ? 0.811 -18.836 -9.479 1.00 89.25 271 ALA A C 1
ATOM 2236 O O . ALA A 1 271 ? 1.222 -18.986 -10.627 1.00 89.25 271 ALA A O 1
ATOM 2237 N N . VAL A 1 272 ? 1.516 -19.280 -8.434 1.00 90.06 272 VAL A N 1
ATOM 2238 C CA . VAL A 1 272 ? 2.813 -19.951 -8.595 1.00 90.06 272 VAL A CA 1
ATOM 2239 C C . VAL A 1 272 ? 2.653 -21.318 -9.262 1.00 90.06 272 VAL A C 1
ATOM 2241 O O . VAL A 1 272 ? 3.410 -21.648 -10.178 1.00 90.06 272 VAL A O 1
ATOM 2244 N N . THR A 1 273 ? 1.674 -22.107 -8.819 1.00 89.50 273 THR A N 1
ATOM 2245 C CA . THR A 1 273 ? 1.482 -23.488 -9.290 1.00 89.50 273 THR A CA 1
ATOM 2246 C C . THR A 1 273 ? 0.889 -23.558 -10.697 1.00 89.50 273 THR A C 1
ATOM 2248 O O . THR A 1 273 ? 1.343 -24.376 -11.498 1.00 89.50 273 THR A O 1
ATOM 2251 N N . GLU A 1 274 ? -0.033 -22.658 -11.056 1.00 90.19 274 GLU A N 1
ATOM 2252 C CA . GLU A 1 274 ? -0.597 -22.553 -12.413 1.00 90.19 274 GLU A CA 1
ATOM 2253 C C . GLU A 1 274 ? 0.467 -22.242 -13.484 1.00 90.19 274 GLU A C 1
ATOM 2255 O O . GLU A 1 274 ? 0.291 -22.577 -14.658 1.00 90.19 274 GLU A O 1
ATOM 2260 N N . HIS A 1 275 ? 1.601 -21.653 -13.089 1.00 89.19 275 HIS A N 1
ATOM 2261 C CA . HIS A 1 275 ? 2.714 -21.314 -13.982 1.00 89.19 275 HIS A CA 1
ATOM 2262 C C . HIS A 1 275 ? 3.948 -22.210 -13.803 1.00 89.19 275 HIS A C 1
ATOM 2264 O O . HIS A 1 275 ? 5.053 -21.826 -14.182 1.00 89.19 275 HIS A O 1
ATOM 2270 N N . GLY A 1 276 ? 3.771 -23.420 -13.258 1.00 88.19 276 GLY A N 1
ATOM 2271 C CA . GLY A 1 276 ? 4.812 -24.455 -13.189 1.00 88.19 276 GLY A CA 1
ATOM 2272 C C . GLY A 1 276 ? 5.810 -24.306 -12.035 1.00 88.19 276 GLY A C 1
ATOM 2273 O O . GLY A 1 276 ? 6.756 -25.089 -11.936 1.00 88.19 276 GLY A O 1
ATOM 2274 N N . GLY A 1 277 ? 5.612 -23.322 -11.157 1.00 89.69 277 GLY A N 1
ATOM 2275 C CA . GLY A 1 277 ? 6.395 -23.155 -9.939 1.00 89.69 277 GLY A CA 1
ATOM 2276 C C . GLY A 1 277 ? 5.917 -24.055 -8.800 1.00 89.69 277 GLY A C 1
ATOM 2277 O O . GLY A 1 277 ? 4.844 -24.654 -8.840 1.00 89.69 277 GLY A O 1
ATOM 2278 N N . ALA A 1 278 ? 6.726 -24.130 -7.747 1.00 89.31 278 ALA A N 1
ATOM 2279 C CA . ALA A 1 278 ? 6.372 -24.777 -6.492 1.00 89.31 278 ALA A CA 1
ATOM 2280 C C . ALA A 1 278 ? 6.106 -23.730 -5.403 1.00 89.31 278 ALA A C 1
ATOM 2282 O O . ALA A 1 278 ? 6.787 -22.707 -5.321 1.00 89.31 278 ALA A O 1
ATOM 2283 N N . PHE A 1 279 ? 5.143 -24.011 -4.532 1.00 90.00 279 PHE A N 1
ATOM 2284 C CA . PHE A 1 279 ? 4.940 -23.265 -3.296 1.00 90.00 279 PHE A CA 1
ATOM 2285 C C . PHE A 1 279 ? 5.049 -24.239 -2.123 1.00 90.00 279 PHE A C 1
ATOM 2287 O O . PHE A 1 279 ? 4.405 -25.291 -2.117 1.00 90.00 279 PHE A O 1
ATOM 2294 N N . THR A 1 280 ? 5.883 -23.914 -1.139 1.00 86.50 280 THR A N 1
ATOM 2295 C CA . THR A 1 280 ? 6.159 -24.767 0.020 1.00 86.50 280 THR A CA 1
ATOM 2296 C C . THR A 1 280 ? 5.827 -24.033 1.308 1.00 86.50 280 THR A C 1
ATOM 2298 O O . THR A 1 280 ? 6.294 -22.917 1.516 1.00 86.50 280 THR A O 1
ATOM 2301 N N . HIS A 1 281 ? 5.067 -24.677 2.192 1.00 84.88 281 HIS A N 1
ATOM 2302 C CA . HIS A 1 281 ? 4.820 -24.189 3.543 1.00 84.88 281 HIS A CA 1
ATOM 2303 C C . HIS A 1 281 ? 5.620 -25.028 4.532 1.00 84.88 281 HIS A C 1
ATOM 2305 O O . HIS A 1 281 ? 5.486 -26.253 4.605 1.00 84.88 281 HIS A O 1
ATOM 2311 N N . CYS A 1 282 ? 6.461 -24.348 5.292 1.00 77.25 282 CYS A N 1
ATOM 2312 C CA . CYS A 1 282 ? 7.127 -24.917 6.441 1.00 77.25 282 CYS A CA 1
ATOM 2313 C C . CYS A 1 282 ? 6.161 -24.905 7.623 1.00 77.25 282 CYS A C 1
ATOM 2315 O O . CYS A 1 282 ? 5.841 -23.860 8.170 1.00 77.25 282 CYS A O 1
ATOM 2317 N N . ALA A 1 283 ? 5.640 -26.064 7.992 1.00 65.88 283 ALA A N 1
ATOM 2318 C CA . ALA A 1 283 ? 4.700 -26.161 9.089 1.00 65.88 283 ALA A CA 1
ATOM 2319 C C . ALA A 1 283 ? 5.463 -26.417 10.397 1.00 65.88 283 ALA A C 1
ATOM 2321 O O . ALA A 1 283 ? 6.252 -27.352 10.489 1.00 65.88 283 ALA A O 1
ATOM 2322 N N . TYR A 1 284 ? 5.184 -25.618 11.429 1.00 64.50 284 TYR A N 1
ATOM 2323 C CA . TYR A 1 284 ? 5.624 -25.870 12.815 1.00 64.50 284 TYR A CA 1
ATOM 2324 C C . TYR A 1 284 ? 4.654 -26.786 13.582 1.00 64.50 284 TYR A C 1
ATOM 2326 O O . TYR A 1 284 ? 4.678 -26.853 14.809 1.00 64.50 284 TYR A O 1
ATOM 2334 N N . SER A 1 285 ? 3.736 -27.431 12.861 1.00 62.22 285 SER A N 1
ATOM 2335 C CA . SER A 1 285 ? 2.744 -28.370 13.380 1.00 62.22 285 SER A CA 1
ATOM 2336 C C . SER A 1 285 ? 2.318 -29.318 12.262 1.00 62.22 285 SER A C 1
ATOM 2338 O O . SER A 1 285 ? 2.372 -28.934 11.096 1.00 62.22 285 SER A O 1
ATOM 2340 N N . ASP A 1 286 ? 1.771 -30.482 12.601 1.00 61.03 286 ASP A N 1
ATOM 2341 C CA . ASP A 1 286 ? 1.232 -31.432 11.612 1.00 61.03 286 ASP A CA 1
ATOM 2342 C C . ASP A 1 286 ? -0.053 -30.939 10.913 1.00 61.03 286 ASP A C 1
ATOM 2344 O O . ASP A 1 286 ? -0.624 -31.619 10.057 1.00 61.03 286 ASP A O 1
ATOM 2348 N N . ARG A 1 287 ? -0.544 -29.746 11.269 1.00 64.12 287 ARG A N 1
ATOM 2349 C CA . ARG A 1 287 ? -1.769 -29.179 10.713 1.00 64.12 287 ARG A CA 1
ATOM 2350 C C . ARG A 1 287 ? -1.538 -28.683 9.285 1.00 64.12 287 ARG A C 1
ATOM 2352 O O . ARG A 1 287 ? -0.767 -27.757 9.043 1.00 64.12 287 ARG A O 1
ATOM 2359 N N . VAL A 1 288 ? -2.293 -29.246 8.345 1.00 64.50 288 VAL A N 1
ATOM 2360 C CA . VAL A 1 288 ? -2.386 -28.741 6.970 1.00 64.50 288 VAL A CA 1
ATOM 2361 C C . VAL A 1 288 ? -3.169 -27.429 6.979 1.00 64.50 288 VAL A C 1
ATOM 2363 O O . VAL A 1 288 ? -4.369 -27.429 7.243 1.00 64.50 288 VAL A O 1
ATOM 2366 N N . LEU A 1 289 ? -2.490 -26.310 6.714 1.00 69.56 289 LEU A N 1
ATOM 2367 C CA . LEU A 1 289 ? -3.119 -24.980 6.705 1.00 69.56 289 LEU A CA 1
ATOM 2368 C C . LEU A 1 289 ? -3.629 -24.551 5.325 1.00 69.56 289 LEU A C 1
ATOM 2370 O O . LEU A 1 289 ? -4.580 -23.781 5.244 1.00 69.56 289 LEU A O 1
ATOM 2374 N N . PHE A 1 290 ? -3.025 -25.061 4.249 1.00 73.25 290 PHE A N 1
ATOM 2375 C CA . PHE A 1 290 ? -3.336 -24.653 2.879 1.00 73.25 290 PHE A CA 1
ATOM 2376 C C . PHE A 1 290 ? -3.465 -25.863 1.956 1.00 73.25 290 PHE A C 1
ATOM 2378 O O . PHE A 1 290 ? -2.633 -26.774 1.983 1.00 73.25 290 PHE A O 1
ATOM 2385 N N . SER A 1 291 ? -4.498 -25.861 1.115 1.00 67.00 291 SER A N 1
ATOM 2386 C CA . SER A 1 291 ? -4.679 -26.849 0.050 1.00 67.00 291 SER A CA 1
ATOM 2387 C C . SER A 1 291 ? -3.666 -26.633 -1.075 1.00 67.00 291 SER A C 1
ATOM 2389 O O . SER A 1 291 ? -3.359 -25.495 -1.419 1.00 67.00 291 SER A O 1
ATOM 2391 N N . GLY A 1 292 ? -3.174 -27.715 -1.683 1.00 62.25 292 GLY A N 1
ATOM 2392 C CA . GLY A 1 292 ? -2.236 -27.631 -2.812 1.00 62.25 292 GLY A CA 1
ATOM 2393 C C . GLY A 1 292 ? -0.801 -27.254 -2.426 1.00 62.25 292 GLY A C 1
ATOM 2394 O O . GLY A 1 292 ? 0.042 -27.099 -3.304 1.00 62.25 292 GLY A O 1
ATOM 2395 N N . VAL A 1 293 ? -0.502 -27.149 -1.127 1.00 64.94 293 VAL A N 1
ATOM 2396 C CA . VAL A 1 293 ? 0.834 -26.833 -0.614 1.00 64.94 293 VAL A CA 1
ATOM 2397 C C . VAL A 1 293 ? 1.443 -28.055 0.060 1.00 64.94 293 VAL A C 1
ATOM 2399 O O . VAL A 1 293 ? 0.792 -28.741 0.850 1.00 64.94 293 VAL A O 1
ATOM 2402 N N . LYS A 1 294 ? 2.723 -28.319 -0.215 1.00 63.66 294 LYS A N 1
ATOM 2403 C CA . LYS A 1 294 ? 3.480 -29.332 0.524 1.00 63.66 294 LYS A CA 1
ATOM 2404 C C . LYS A 1 294 ? 3.792 -28.779 1.918 1.00 63.66 294 LYS A C 1
ATOM 2406 O O . LYS A 1 294 ? 4.570 -27.833 2.025 1.00 63.66 294 LYS A O 1
ATOM 2411 N N . ASN A 1 295 ? 3.196 -29.361 2.961 1.00 65.56 295 ASN A N 1
ATOM 2412 C CA . ASN A 1 295 ? 3.601 -29.088 4.340 1.00 65.56 295 ASN A CA 1
ATOM 2413 C C . ASN A 1 295 ? 4.858 -29.894 4.641 1.00 65.56 295 ASN A C 1
ATOM 2415 O O . ASN A 1 295 ? 4.871 -31.117 4.486 1.00 65.56 295 ASN A O 1
ATOM 2419 N N . LEU A 1 296 ? 5.916 -29.206 5.048 1.00 66.25 296 LEU A N 1
ATOM 2420 C CA . LEU A 1 296 ? 7.087 -29.848 5.620 1.00 66.25 296 LEU A CA 1
ATOM 2421 C C . LEU A 1 296 ? 7.309 -29.331 7.022 1.00 66.25 296 LEU A C 1
ATOM 2423 O O . LEU A 1 296 ? 7.382 -28.126 7.230 1.00 66.25 296 LEU A O 1
ATOM 2427 N N . ASP A 1 297 ? 7.529 -30.253 7.944 1.00 65.00 297 ASP A N 1
ATOM 2428 C CA . ASP A 1 297 ? 8.279 -29.953 9.149 1.00 65.00 297 ASP A CA 1
ATOM 2429 C C . ASP A 1 297 ? 9.672 -29.439 8.726 1.00 65.00 297 ASP A C 1
ATOM 2431 O O . ASP A 1 297 ? 10.459 -30.155 8.103 1.00 65.00 297 ASP A O 1
ATOM 2435 N N . CYS A 1 298 ? 9.952 -28.159 8.959 1.00 59.72 298 CYS A N 1
ATOM 2436 C CA . CYS A 1 298 ? 11.177 -27.511 8.499 1.00 59.72 298 CYS A CA 1
ATOM 2437 C C . CYS A 1 298 ? 11.868 -26.769 9.660 1.00 59.72 298 CYS A C 1
ATOM 2439 O O . CYS A 1 298 ? 12.094 -25.567 9.653 1.00 59.72 298 CYS A O 1
ATOM 2441 N N . HIS A 1 299 ? 12.266 -27.519 10.691 1.00 57.97 299 HIS A N 1
ATOM 2442 C CA . HIS A 1 299 ? 13.060 -26.970 11.800 1.00 57.97 299 HIS A CA 1
ATOM 2443 C C . HIS A 1 299 ? 14.481 -26.507 11.409 1.00 57.97 299 HIS A C 1
ATOM 2445 O O . HIS A 1 299 ? 15.132 -25.820 12.195 1.00 57.97 299 HIS A O 1
ATOM 2451 N N . SER A 1 300 ? 14.994 -26.857 10.220 1.00 62.62 300 SER A N 1
ATOM 2452 C CA . SER A 1 300 ? 16.345 -26.476 9.790 1.00 62.62 300 SER A CA 1
ATOM 2453 C C . SER A 1 300 ? 16.439 -26.117 8.304 1.00 62.62 300 SER A C 1
ATOM 2455 O O . SER A 1 300 ? 15.833 -26.746 7.433 1.00 62.62 300 SER A O 1
ATOM 2457 N N . LEU A 1 301 ? 17.309 -25.152 7.991 1.00 62.53 301 LEU A N 1
ATOM 2458 C CA . LEU A 1 301 ? 17.669 -24.791 6.614 1.00 62.53 301 LEU A CA 1
ATOM 2459 C C . LEU A 1 301 ? 18.311 -25.934 5.819 1.00 62.53 301 LEU A C 1
ATOM 2461 O O . LEU A 1 301 ? 18.432 -25.840 4.599 1.00 62.53 301 LEU A O 1
ATOM 2465 N N . GLN A 1 302 ? 18.731 -27.021 6.471 1.00 64.38 302 GLN A N 1
ATOM 2466 C CA . GLN A 1 302 ? 19.191 -28.209 5.758 1.00 64.38 302 GLN A CA 1
ATOM 2467 C C . GLN A 1 302 ? 18.039 -28.868 4.996 1.00 64.38 302 GLN A C 1
ATOM 2469 O O . GLN A 1 302 ? 18.214 -29.182 3.824 1.00 64.38 302 GLN A O 1
ATOM 2474 N N . ARG A 1 303 ? 16.841 -28.955 5.590 1.00 70.69 303 ARG A N 1
ATOM 2475 C CA . ARG A 1 303 ? 15.654 -29.510 4.915 1.00 70.69 303 ARG A CA 1
ATOM 2476 C C . ARG A 1 303 ? 15.164 -28.618 3.781 1.00 70.69 303 ARG A C 1
ATOM 2478 O O . ARG A 1 303 ? 14.679 -29.115 2.771 1.00 70.69 303 ARG A O 1
ATOM 2485 N N . VAL A 1 304 ? 15.382 -27.302 3.884 1.00 71.94 304 VAL A N 1
ATOM 2486 C CA . VAL A 1 304 ? 15.144 -26.365 2.774 1.00 71.94 304 VAL A CA 1
ATOM 2487 C C . VAL A 1 304 ? 15.940 -26.760 1.525 1.00 71.94 304 VAL A C 1
ATOM 2489 O O . VAL A 1 304 ? 15.445 -26.573 0.417 1.00 71.94 304 VAL A O 1
ATOM 2492 N N . LYS A 1 305 ? 17.136 -27.351 1.662 1.00 69.06 305 LYS A N 1
ATOM 2493 C CA . LYS A 1 305 ? 17.948 -27.810 0.517 1.00 69.06 305 LYS A CA 1
ATOM 2494 C C . LYS A 1 305 ? 17.280 -28.942 -0.262 1.00 69.06 305 LYS A C 1
ATOM 2496 O O . LYS A 1 305 ? 17.425 -28.992 -1.480 1.00 69.06 305 LYS A O 1
ATOM 2501 N N . GLU A 1 306 ? 16.542 -29.798 0.436 1.00 72.94 306 GLU A N 1
ATOM 2502 C CA . GLU A 1 306 ? 15.867 -30.990 -0.095 1.00 72.94 306 GLU A CA 1
ATOM 2503 C C . GLU A 1 306 ? 14.550 -30.650 -0.814 1.00 72.94 306 GLU A C 1
ATOM 2505 O O . GLU A 1 306 ? 13.954 -31.498 -1.479 1.00 72.94 306 GLU A O 1
ATOM 2510 N N . LEU A 1 307 ? 14.079 -29.405 -0.694 1.00 77.06 307 LEU A N 1
ATOM 2511 C CA . LEU A 1 307 ? 12.857 -28.944 -1.344 1.00 77.06 307 LEU A CA 1
ATOM 2512 C C . LEU A 1 307 ? 13.026 -28.833 -2.868 1.00 77.06 307 LEU A C 1
ATOM 2514 O O . LEU A 1 307 ? 14.117 -28.487 -3.343 1.00 77.06 307 LEU A O 1
ATOM 2518 N N . PRO A 1 308 ? 11.944 -29.064 -3.641 1.00 73.62 308 PRO A N 1
ATOM 2519 C CA . PRO A 1 308 ? 11.975 -28.944 -5.096 1.00 73.62 308 PRO A CA 1
ATOM 2520 C C . PRO A 1 308 ? 12.327 -27.516 -5.534 1.00 73.62 308 PRO A C 1
ATOM 2522 O O . PRO A 1 308 ? 12.229 -26.569 -4.753 1.00 73.62 308 PRO A O 1
ATOM 2525 N N . GLY A 1 309 ? 12.719 -27.360 -6.797 1.00 75.38 309 GLY A N 1
ATOM 2526 C CA . GLY A 1 309 ? 13.101 -26.072 -7.371 1.00 75.38 309 GLY A CA 1
ATOM 2527 C C . GLY A 1 309 ? 14.581 -25.744 -7.167 1.00 75.38 309 GLY A C 1
ATOM 2528 O O . GLY A 1 309 ? 15.122 -25.785 -6.058 1.00 75.38 309 GLY A O 1
ATOM 2529 N N . GLU A 1 310 ? 15.245 -25.397 -8.263 1.00 72.94 310 GLU A N 1
ATOM 2530 C CA . GLU A 1 310 ? 16.644 -24.961 -8.262 1.00 72.94 310 GLU A CA 1
ATOM 2531 C C . GLU A 1 310 ? 16.792 -23.535 -7.715 1.00 72.94 310 GLU A C 1
ATOM 2533 O O . GLU A 1 310 ? 17.839 -23.184 -7.174 1.00 72.94 310 GLU A O 1
ATOM 2538 N N . ARG A 1 311 ? 15.732 -22.721 -7.822 1.00 77.69 311 ARG A N 1
ATOM 2539 C CA . ARG A 1 311 ? 15.670 -21.333 -7.353 1.00 77.69 311 ARG A CA 1
ATOM 2540 C C . ARG A 1 311 ? 14.687 -21.230 -6.195 1.00 77.69 311 ARG A C 1
ATOM 2542 O O . ARG A 1 311 ? 13.488 -21.405 -6.390 1.00 77.69 311 ARG A O 1
ATOM 2549 N N . LYS A 1 312 ? 15.188 -20.936 -4.997 1.00 79.88 312 LYS A N 1
ATOM 2550 C CA . LYS A 1 312 ? 14.384 -20.883 -3.768 1.00 79.88 312 LYS A CA 1
ATOM 2551 C C . LYS A 1 312 ? 14.281 -19.451 -3.245 1.00 79.88 312 LYS A C 1
ATOM 2553 O O . LYS A 1 312 ? 15.313 -18.799 -3.060 1.00 79.88 312 LYS A O 1
ATOM 2558 N N . VAL A 1 313 ? 13.053 -18.988 -3.009 1.00 82.06 313 VAL A N 1
ATOM 2559 C CA . VAL A 1 313 ? 12.748 -17.703 -2.361 1.00 82.06 313 VAL A CA 1
ATOM 2560 C C . VAL A 1 313 ? 12.257 -17.997 -0.952 1.00 82.06 313 VAL A C 1
ATOM 2562 O O . VAL A 1 313 ? 11.186 -18.571 -0.782 1.00 82.06 313 VAL A O 1
ATOM 2565 N N . LEU A 1 314 ? 13.063 -17.640 0.046 1.00 82.75 314 LEU A N 1
ATOM 2566 C CA . LEU A 1 314 ? 12.737 -17.854 1.452 1.00 82.75 314 LEU A CA 1
ATOM 2567 C C . LEU A 1 314 ? 12.018 -16.638 2.004 1.00 82.75 314 LEU A C 1
ATOM 2569 O O . LEU A 1 314 ? 12.533 -15.520 1.935 1.00 82.75 314 LEU A O 1
ATOM 2573 N N . PHE A 1 315 ? 10.844 -16.872 2.566 1.00 86.69 315 PHE A N 1
ATOM 2574 C CA . PHE A 1 315 ? 10.010 -15.831 3.114 1.00 86.69 315 PHE A CA 1
ATOM 2575 C C . PHE A 1 315 ? 9.748 -16.061 4.602 1.00 86.69 315 PHE A C 1
ATOM 2577 O O . PHE A 1 315 ? 9.244 -17.112 5.000 1.00 86.69 315 PHE A O 1
ATOM 2584 N N . SER A 1 316 ? 10.062 -15.042 5.402 1.00 86.56 316 SER A N 1
ATOM 2585 C CA . SER A 1 316 ? 9.841 -15.039 6.843 1.00 86.56 316 SER A CA 1
ATOM 2586 C C . SER A 1 316 ? 8.553 -14.296 7.193 1.00 86.56 316 SER A C 1
ATOM 2588 O O . SER A 1 316 ? 8.504 -13.060 7.121 1.00 86.56 316 SER A O 1
ATOM 2590 N N . SER A 1 317 ? 7.560 -15.026 7.697 1.00 86.38 317 SER A N 1
ATOM 2591 C CA . SER A 1 317 ? 6.300 -14.467 8.192 1.00 86.38 317 SER A CA 1
ATOM 2592 C C . SER A 1 317 ? 6.446 -13.713 9.511 1.00 86.38 317 SER A C 1
ATOM 2594 O O . SER A 1 317 ? 5.623 -12.847 9.788 1.00 86.38 317 SER A O 1
ATOM 2596 N N . TYR A 1 318 ? 7.479 -13.971 10.320 1.00 85.06 318 TYR A N 1
ATOM 2597 C CA . TYR A 1 318 ? 7.700 -13.215 11.558 1.00 85.06 318 TYR A CA 1
ATOM 2598 C C . TYR A 1 318 ? 9.178 -13.174 11.967 1.00 85.06 318 TYR A C 1
ATOM 2600 O O . TYR A 1 318 ? 9.617 -13.855 12.888 1.00 85.06 318 TYR A O 1
ATOM 2608 N N . TYR A 1 319 ? 9.941 -12.349 11.247 1.00 82.69 319 TYR A N 1
ATOM 2609 C CA . TYR A 1 319 ? 11.342 -12.004 11.519 1.00 82.69 319 TYR A CA 1
ATOM 2610 C C . TYR A 1 319 ? 12.311 -13.169 11.810 1.00 82.69 319 TYR A C 1
ATOM 2612 O O . TYR A 1 319 ? 13.318 -12.958 12.484 1.00 82.69 319 TYR A O 1
ATOM 2620 N N . GLN A 1 320 ? 12.059 -14.373 11.288 1.00 77.06 320 GLN A N 1
ATOM 2621 C CA . GLN A 1 320 ? 13.018 -15.473 11.338 1.00 77.06 320 GLN A CA 1
ATOM 2622 C C . GLN A 1 320 ? 14.125 -15.279 10.311 1.00 77.06 320 GLN A C 1
ATOM 2624 O O . GLN A 1 320 ? 13.866 -14.894 9.174 1.00 77.06 320 GLN A O 1
ATOM 2629 N N . GLY A 1 321 ? 15.358 -15.585 10.693 1.00 73.00 321 GLY A N 1
ATOM 2630 C CA . GLY A 1 321 ? 16.509 -15.441 9.817 1.00 73.00 321 GLY A CA 1
ATOM 2631 C C . GLY A 1 321 ? 17.572 -16.490 10.085 1.00 73.00 321 GLY A C 1
ATOM 2632 O O . GLY A 1 321 ? 17.501 -17.274 11.031 1.00 73.00 321 GLY A O 1
ATOM 2633 N N . SER A 1 322 ? 18.572 -16.500 9.213 1.00 71.75 322 SER A N 1
ATOM 2634 C CA . SER A 1 322 ? 19.768 -17.309 9.377 1.00 71.75 322 SER A CA 1
ATOM 2635 C C . SER A 1 322 ? 20.955 -16.636 8.696 1.00 71.75 322 SER A C 1
ATOM 2637 O O . SER A 1 322 ? 20.779 -16.063 7.621 1.00 71.75 322 SER A O 1
ATOM 2639 N N . PRO A 1 323 ? 22.173 -16.772 9.241 1.00 66.75 323 PRO A N 1
ATOM 2640 C CA . PRO A 1 323 ? 23.387 -16.308 8.573 1.00 66.75 323 PRO A CA 1
ATOM 2641 C C . PRO A 1 323 ? 23.631 -16.962 7.202 1.00 66.75 323 PRO A C 1
ATOM 2643 O O . PRO A 1 323 ? 24.253 -16.359 6.329 1.00 66.75 323 PRO A O 1
ATOM 2646 N N . ASP A 1 324 ? 23.131 -18.186 7.000 1.00 66.88 324 ASP A N 1
ATOM 2647 C CA . ASP A 1 324 ? 23.404 -18.996 5.807 1.00 66.88 324 ASP A CA 1
ATOM 2648 C C . ASP A 1 324 ? 22.378 -18.798 4.680 1.00 66.88 324 ASP A C 1
ATOM 2650 O O . ASP A 1 324 ? 22.531 -19.358 3.588 1.00 66.88 324 ASP A O 1
ATOM 2654 N N . ALA A 1 325 ? 21.316 -18.024 4.928 1.00 69.88 325 ALA A N 1
ATOM 2655 C CA . ALA A 1 325 ? 20.224 -17.837 3.984 1.00 69.88 325 ALA A CA 1
ATOM 2656 C C . ALA A 1 325 ? 19.677 -16.409 3.988 1.00 69.88 325 ALA A C 1
ATOM 2658 O O . ALA A 1 325 ? 19.578 -15.739 5.008 1.00 69.88 325 ALA A O 1
ATOM 2659 N N . CYS A 1 326 ? 19.273 -15.952 2.807 1.00 72.75 326 CYS A N 1
ATOM 2660 C CA . CYS A 1 326 ? 18.742 -14.615 2.613 1.00 72.75 326 CYS A CA 1
ATOM 2661 C C . CYS A 1 326 ? 17.212 -14.680 2.573 1.00 72.75 326 CYS A C 1
ATOM 2663 O O . CYS A 1 326 ? 16.649 -15.274 1.653 1.00 72.75 326 CYS A O 1
ATOM 2665 N N . PHE A 1 327 ? 16.552 -14.086 3.567 1.00 80.56 327 PHE A N 1
ATOM 2666 C CA . PHE A 1 327 ? 15.094 -14.079 3.683 1.00 80.56 327 PHE A CA 1
ATOM 2667 C C . PHE A 1 327 ? 14.497 -12.771 3.165 1.00 80.56 327 PHE A C 1
ATOM 2669 O O . PHE A 1 327 ? 15.051 -11.689 3.371 1.00 80.56 327 PHE A O 1
ATOM 2676 N N . VAL A 1 328 ? 13.336 -12.860 2.525 1.00 85.44 328 VAL A N 1
ATOM 2677 C CA . VAL A 1 328 ? 12.416 -11.729 2.401 1.00 85.44 328 VAL A CA 1
ATOM 2678 C C . VAL A 1 328 ? 11.577 -11.691 3.677 1.00 85.44 328 VAL A C 1
ATOM 2680 O O . VAL A 1 328 ? 10.953 -12.689 4.026 1.00 85.44 328 VAL A O 1
ATOM 2683 N N . HIS A 1 329 ? 11.572 -10.568 4.393 1.00 87.25 329 HIS A N 1
ATOM 2684 C CA . HIS A 1 329 ? 10.864 -10.457 5.673 1.00 87.25 329 HIS A CA 1
ATOM 2685 C C . HIS A 1 329 ? 9.590 -9.632 5.556 1.00 87.25 329 HIS A C 1
ATOM 2687 O O . HIS A 1 329 ? 9.605 -8.572 4.931 1.00 87.25 329 HIS A O 1
ATOM 2693 N N . MET A 1 330 ? 8.520 -10.065 6.229 1.00 90.19 330 MET A N 1
ATOM 2694 C CA . MET A 1 330 ? 7.417 -9.159 6.549 1.00 90.19 330 MET A CA 1
ATOM 2695 C C . MET A 1 330 ? 7.821 -8.175 7.638 1.00 90.19 330 MET A C 1
ATOM 2697 O O . MET A 1 330 ? 8.333 -8.585 8.679 1.00 90.19 330 MET A O 1
ATOM 2701 N N . VAL A 1 331 ? 7.517 -6.900 7.424 1.00 90.75 331 VAL A N 1
ATOM 2702 C CA . VAL A 1 331 ? 7.631 -5.841 8.422 1.00 90.75 331 VAL A CA 1
ATOM 2703 C C . VAL A 1 331 ? 6.234 -5.323 8.741 1.00 90.75 331 VAL A C 1
ATOM 2705 O O . VAL A 1 331 ? 5.569 -4.722 7.892 1.00 90.75 331 VAL A O 1
ATOM 2708 N N . TYR A 1 332 ? 5.796 -5.573 9.972 1.00 88.75 332 TYR A N 1
ATOM 2709 C CA . TYR A 1 332 ? 4.472 -5.183 10.458 1.00 88.75 332 TYR A CA 1
ATOM 2710 C C . TYR A 1 332 ? 4.489 -3.778 11.049 1.00 88.75 332 TYR A C 1
ATOM 2712 O O . TYR A 1 332 ? 3.730 -2.907 10.637 1.00 88.75 332 TYR A O 1
ATOM 2720 N N . ASP A 1 333 ? 5.397 -3.535 11.979 1.00 88.81 333 ASP A N 1
ATOM 2721 C CA . ASP A 1 333 ? 5.437 -2.323 12.780 1.00 88.81 333 ASP A CA 1
ATOM 2722 C C . ASP A 1 333 ? 6.855 -2.095 13.310 1.00 88.81 333 ASP A C 1
ATOM 2724 O O . ASP A 1 333 ? 7.723 -2.965 13.179 1.00 88.81 333 ASP A O 1
ATOM 2728 N N . HIS A 1 334 ? 7.064 -0.922 13.903 1.00 88.88 334 HIS A N 1
ATOM 2729 C CA . HIS A 1 334 ? 8.236 -0.575 14.701 1.00 88.88 334 HIS A CA 1
ATOM 2730 C C . HIS A 1 334 ? 7.808 -0.081 16.088 1.00 88.88 334 HIS A C 1
ATOM 2732 O O . HIS A 1 334 ? 8.325 0.928 16.569 1.00 88.88 334 HIS A O 1
ATOM 2738 N N . ILE A 1 335 ? 6.824 -0.755 16.710 1.00 87.25 335 ILE A N 1
ATOM 2739 C CA . ILE A 1 335 ? 6.307 -0.382 18.036 1.00 87.25 335 ILE A CA 1
ATOM 2740 C C . ILE A 1 335 ? 7.463 -0.236 19.032 1.00 87.25 335 ILE A C 1
ATOM 2742 O O . ILE A 1 335 ? 7.589 0.856 19.581 1.00 87.25 335 ILE A O 1
ATOM 2746 N N . PRO A 1 336 ? 8.354 -1.234 19.224 1.00 85.75 336 PRO A N 1
ATOM 2747 C CA . PRO A 1 336 ? 9.387 -1.124 20.247 1.00 85.75 336 PRO A CA 1
ATOM 2748 C C . PRO A 1 336 ? 10.273 0.110 20.058 1.00 85.75 336 PRO A C 1
ATOM 2750 O O . PRO A 1 336 ? 10.483 0.875 20.998 1.00 85.75 336 PRO A O 1
ATOM 2753 N N . GLU A 1 337 ? 10.714 0.358 18.820 1.00 87.44 337 GLU A N 1
ATOM 2754 C CA . GLU A 1 337 ? 11.586 1.486 18.491 1.00 87.44 337 GLU A CA 1
ATOM 2755 C C . GLU A 1 337 ? 10.890 2.844 18.617 1.00 87.44 337 GLU A C 1
ATOM 2757 O O . GLU A 1 337 ? 11.524 3.836 18.973 1.00 87.44 337 GLU A O 1
ATOM 2762 N N . ARG A 1 338 ? 9.593 2.913 18.306 1.00 86.75 338 ARG A N 1
ATOM 2763 C CA . ARG A 1 338 ? 8.834 4.170 18.271 1.00 86.75 338 ARG A CA 1
ATOM 2764 C C . ARG A 1 338 ? 8.172 4.512 19.597 1.00 86.75 338 ARG A C 1
ATOM 2766 O O . ARG A 1 338 ? 7.827 5.671 19.804 1.00 86.75 338 ARG A O 1
ATOM 2773 N N . THR A 1 339 ? 8.024 3.544 20.495 1.00 85.12 339 THR A N 1
ATOM 2774 C CA . THR A 1 339 ? 7.410 3.741 21.815 1.00 85.12 339 THR A CA 1
ATOM 2775 C C . THR A 1 339 ? 8.426 3.682 22.955 1.00 85.12 339 THR A C 1
ATOM 2777 O O . THR A 1 339 ? 8.027 3.629 24.114 1.00 85.12 339 THR A O 1
ATOM 2780 N N . GLY A 1 340 ? 9.727 3.664 22.643 1.00 81.75 340 GLY A N 1
ATOM 2781 C CA . GLY A 1 340 ? 10.802 3.676 23.639 1.00 81.75 340 GLY A CA 1
ATOM 2782 C C . GLY A 1 340 ? 10.935 2.381 24.445 1.00 81.75 340 GLY A C 1
ATOM 2783 O O . GLY A 1 340 ? 11.476 2.413 25.547 1.00 81.75 340 GLY A O 1
ATOM 2784 N N . MET A 1 341 ? 10.436 1.252 23.927 1.00 82.44 341 MET A N 1
ATOM 2785 C CA . MET A 1 341 ? 10.708 -0.053 24.537 1.00 82.44 341 MET A CA 1
ATOM 2786 C C . MET A 1 341 ? 12.156 -0.458 24.242 1.00 82.44 341 MET A C 1
ATOM 2788 O O . MET A 1 341 ? 12.717 -0.072 23.214 1.00 82.44 341 MET A O 1
ATOM 2792 N N . ASP A 1 342 ? 12.763 -1.253 25.125 1.00 76.81 342 ASP A N 1
ATOM 2793 C CA . ASP A 1 342 ? 14.124 -1.737 24.895 1.00 76.81 342 ASP A CA 1
ATOM 2794 C C . ASP A 1 342 ? 14.161 -2.679 23.686 1.00 76.81 342 ASP A C 1
ATOM 2796 O O . ASP A 1 342 ? 13.584 -3.766 23.699 1.00 76.81 342 ASP A O 1
ATOM 2800 N N . ALA A 1 343 ? 14.849 -2.236 22.638 1.00 75.44 343 ALA A N 1
ATOM 2801 C CA . ALA A 1 343 ? 15.108 -2.994 21.424 1.00 75.44 343 ALA A CA 1
ATOM 2802 C C . ALA A 1 343 ? 16.621 -3.171 21.180 1.00 75.44 343 ALA A C 1
ATOM 2804 O O . ALA A 1 343 ? 17.051 -3.438 20.058 1.00 75.44 343 ALA A O 1
ATOM 2805 N N . GLY A 1 344 ? 17.452 -2.983 22.212 1.00 73.56 344 GLY A N 1
ATOM 2806 C CA . GLY A 1 344 ? 18.902 -3.158 22.157 1.00 73.56 344 GLY A CA 1
ATOM 2807 C C . GLY A 1 344 ? 19.344 -4.624 22.275 1.00 73.56 344 GLY A C 1
ATOM 2808 O O . GLY A 1 344 ? 18.516 -5.503 22.530 1.00 73.56 344 GLY A O 1
ATOM 2809 N N . PRO A 1 345 ? 20.648 -4.921 22.094 1.00 74.44 345 PRO A N 1
ATOM 2810 C CA . PRO A 1 345 ? 21.196 -6.265 22.272 1.00 74.44 345 PRO A CA 1
ATOM 2811 C C . PRO A 1 345 ? 20.814 -6.876 23.627 1.00 74.44 345 PRO A C 1
ATOM 2813 O O . PRO A 1 345 ? 21.093 -6.291 24.668 1.00 74.44 345 PRO A O 1
ATOM 2816 N N . GLY A 1 346 ? 20.202 -8.064 23.606 1.00 66.88 346 GLY A N 1
ATOM 2817 C CA . GLY A 1 346 ? 19.716 -8.756 24.809 1.00 66.88 346 GLY A CA 1
ATOM 2818 C C . GLY A 1 346 ? 18.217 -8.586 25.085 1.00 66.88 346 GLY A C 1
ATOM 2819 O O . GLY A 1 346 ? 17.670 -9.358 25.868 1.00 66.88 346 GLY A O 1
ATOM 2820 N N . SER A 1 347 ? 17.540 -7.655 24.404 1.00 78.69 347 SER A N 1
ATOM 2821 C CA . SER A 1 347 ? 16.075 -7.560 24.423 1.00 78.69 347 SER A CA 1
ATOM 2822 C C . SER A 1 347 ? 15.413 -8.684 23.616 1.00 78.69 347 SER A C 1
ATOM 2824 O O . SER A 1 347 ? 15.996 -9.228 22.672 1.00 78.69 347 SER A O 1
ATOM 2826 N N . GLU A 1 348 ? 14.147 -8.978 23.924 1.00 74.12 348 GLU A N 1
ATOM 2827 C CA . GLU A 1 348 ? 13.324 -9.919 23.146 1.00 74.12 348 GLU A CA 1
ATOM 2828 C C . GLU A 1 348 ? 13.122 -9.474 21.680 1.00 74.12 348 GLU A C 1
ATOM 2830 O O . GLU A 1 348 ? 12.869 -10.303 20.805 1.00 74.12 348 GLU A O 1
ATOM 2835 N N . TYR A 1 349 ? 13.295 -8.177 21.388 1.00 74.81 349 TYR A N 1
ATOM 2836 C CA . TYR A 1 349 ? 13.118 -7.591 20.056 1.00 74.81 349 TYR A CA 1
ATOM 2837 C C . TYR A 1 349 ? 14.410 -7.542 19.224 1.00 74.81 349 TYR A C 1
ATOM 2839 O O . TYR A 1 349 ? 14.344 -7.363 18.004 1.00 74.81 349 TYR A O 1
ATOM 2847 N N . TRP A 1 350 ? 15.586 -7.738 19.834 1.00 73.94 350 TRP A N 1
ATOM 2848 C CA . TRP A 1 350 ? 16.870 -7.686 19.124 1.00 73.94 350 TRP A CA 1
ATOM 2849 C C . TRP A 1 350 ? 17.014 -8.708 17.989 1.00 73.94 350 TRP A C 1
ATOM 2851 O O . TRP A 1 350 ? 17.459 -8.307 16.908 1.00 73.94 350 TRP A O 1
ATOM 2861 N N . PRO A 1 351 ? 16.609 -9.989 18.149 1.00 75.56 351 PRO A N 1
ATOM 2862 C CA . PRO A 1 351 ? 16.704 -10.964 17.064 1.00 75.56 351 PRO A CA 1
ATOM 2863 C C . PRO A 1 351 ? 15.959 -10.514 15.803 1.00 75.56 351 PRO A C 1
ATOM 2865 O O . PRO A 1 351 ? 16.440 -10.721 14.690 1.00 75.56 351 PRO A O 1
ATOM 2868 N N . ARG A 1 352 ? 14.821 -9.821 15.964 1.00 83.50 352 ARG A N 1
ATOM 2869 C CA . ARG A 1 352 ? 14.086 -9.222 14.843 1.00 83.50 352 ARG A CA 1
ATOM 2870 C C . ARG A 1 352 ? 14.941 -8.189 14.109 1.00 83.50 352 ARG A C 1
ATOM 2872 O O . ARG A 1 352 ? 15.037 -8.251 12.886 1.00 83.50 352 ARG A O 1
ATOM 2879 N N . ILE A 1 353 ? 15.555 -7.248 14.826 1.00 77.50 353 ILE A N 1
ATOM 2880 C CA . ILE A 1 353 ? 16.357 -6.171 14.220 1.00 77.50 353 ILE A CA 1
ATOM 2881 C C . ILE A 1 353 ? 17.579 -6.739 13.501 1.00 77.50 353 ILE A C 1
ATOM 2883 O O . ILE A 1 353 ? 17.886 -6.326 12.378 1.00 77.50 353 ILE A O 1
ATOM 2887 N N . ASP A 1 354 ? 18.271 -7.687 14.129 1.00 78.44 354 ASP A N 1
ATOM 2888 C CA . ASP A 1 354 ? 19.454 -8.302 13.536 1.00 78.44 354 ASP A CA 1
ATOM 2889 C C . ASP A 1 354 ? 19.105 -9.072 12.253 1.00 78.44 354 ASP A C 1
ATOM 2891 O O . ASP A 1 354 ? 19.753 -8.892 11.217 1.00 78.44 354 ASP A O 1
ATOM 2895 N N . ASN A 1 355 ? 17.999 -9.821 12.257 1.00 80.69 355 ASN A N 1
ATOM 2896 C CA . ASN A 1 355 ? 17.515 -10.513 11.064 1.00 80.69 355 ASN A CA 1
ATOM 2897 C C . ASN A 1 355 ? 17.114 -9.536 9.943 1.00 80.69 355 ASN A C 1
ATOM 2899 O O . ASN A 1 355 ? 17.467 -9.752 8.782 1.00 80.69 355 ASN A O 1
ATOM 2903 N N . LEU A 1 356 ? 16.477 -8.404 10.268 1.00 80.38 356 LEU A N 1
ATOM 2904 C CA . LEU A 1 356 ? 16.146 -7.374 9.274 1.00 80.38 356 LEU A CA 1
ATOM 2905 C C . LEU A 1 356 ? 17.394 -6.794 8.584 1.00 80.38 356 LEU A C 1
ATOM 2907 O O . LEU A 1 356 ? 17.365 -6.512 7.383 1.00 80.38 356 LEU A O 1
ATOM 2911 N N . ARG A 1 357 ? 18.526 -6.657 9.286 1.00 76.38 357 ARG A N 1
ATOM 2912 C CA . ARG A 1 357 ? 19.783 -6.187 8.667 1.00 76.38 357 ARG A CA 1
ATOM 2913 C C . ARG A 1 357 ? 20.305 -7.161 7.610 1.00 76.38 357 ARG A C 1
ATOM 2915 O O . ARG A 1 357 ? 20.777 -6.719 6.556 1.00 76.38 357 ARG A O 1
ATOM 2922 N N . HIS A 1 358 ? 20.146 -8.461 7.841 1.00 76.38 358 HIS A N 1
ATOM 2923 C CA . HIS A 1 358 ? 20.599 -9.535 6.949 1.00 76.38 358 HIS A CA 1
ATOM 2924 C C . HIS A 1 358 ? 19.576 -9.929 5.867 1.00 76.38 358 HIS A C 1
ATOM 2926 O O . HIS A 1 358 ? 19.908 -10.678 4.947 1.00 76.38 358 HIS A O 1
ATOM 2932 N N . ALA A 1 359 ? 18.364 -9.369 5.918 1.00 79.44 359 ALA A N 1
ATOM 2933 C CA . ALA A 1 359 ? 17.296 -9.599 4.948 1.00 79.44 359 ALA A CA 1
ATOM 2934 C C . ALA A 1 359 ? 17.737 -9.385 3.488 1.00 79.44 359 ALA A C 1
ATOM 2936 O O . ALA A 1 359 ? 18.472 -8.449 3.176 1.00 79.44 359 ALA A O 1
ATOM 2937 N N . GLY A 1 360 ? 17.227 -10.185 2.559 1.00 76.62 360 GLY A N 1
ATOM 2938 C CA . GLY A 1 360 ? 17.379 -9.935 1.123 1.00 76.62 360 GLY A CA 1
ATOM 2939 C C . GLY A 1 360 ? 16.464 -8.828 0.631 1.00 76.62 360 GLY A C 1
ATOM 2940 O O . GLY A 1 360 ? 16.867 -8.008 -0.192 1.00 76.62 360 GLY A O 1
ATOM 2941 N N . GLY A 1 361 ? 15.259 -8.781 1.189 1.00 82.56 361 GLY A N 1
ATOM 2942 C CA . GLY A 1 361 ? 14.209 -7.839 0.844 1.00 82.56 361 GLY A CA 1
ATOM 2943 C C . GLY A 1 361 ? 13.171 -7.744 1.954 1.00 82.56 361 GLY A C 1
ATOM 2944 O O . GLY A 1 361 ? 13.222 -8.484 2.939 1.00 82.56 361 GLY A O 1
ATOM 2945 N N . PHE A 1 362 ? 12.223 -6.835 1.778 1.00 86.25 362 PHE A N 1
ATOM 2946 C CA . PHE A 1 362 ? 11.173 -6.562 2.744 1.00 86.25 362 PHE A CA 1
ATOM 2947 C C . PHE A 1 362 ? 9.821 -6.442 2.054 1.00 86.25 362 PHE A C 1
ATOM 2949 O O . PHE A 1 362 ? 9.687 -5.777 1.023 1.00 86.25 362 PHE A O 1
ATOM 2956 N N . LEU A 1 363 ? 8.824 -7.041 2.684 1.00 89.69 363 LEU A N 1
ATOM 2957 C CA . LEU A 1 363 ? 7.422 -6.723 2.490 1.00 89.69 363 LEU A CA 1
ATOM 2958 C C . LEU A 1 363 ? 6.978 -5.849 3.662 1.00 89.69 363 LEU A C 1
ATOM 2960 O O . LEU A 1 363 ? 7.463 -6.013 4.779 1.00 89.69 363 LEU A O 1
ATOM 2964 N N . SER A 1 364 ? 6.066 -4.920 3.423 1.00 90.56 364 SER A N 1
ATOM 2965 C CA . SER A 1 364 ? 5.567 -4.016 4.449 1.00 90.56 364 SER A CA 1
ATOM 2966 C C . SER A 1 364 ? 4.062 -3.844 4.329 1.00 90.56 364 SER A C 1
ATOM 2968 O O . SER A 1 364 ? 3.537 -3.696 3.220 1.00 90.56 364 SER A O 1
ATOM 2970 N N . ILE A 1 365 ? 3.393 -3.844 5.483 1.00 89.62 365 ILE A N 1
ATOM 2971 C CA . ILE A 1 365 ? 1.930 -3.758 5.596 1.00 89.62 365 ILE A CA 1
ATOM 2972 C C . ILE A 1 365 ? 1.369 -2.342 5.437 1.00 89.62 365 ILE A C 1
ATOM 2974 O O . ILE A 1 365 ? 0.157 -2.148 5.526 1.00 89.62 365 ILE A O 1
ATOM 2978 N N . SER A 1 366 ? 2.234 -1.329 5.312 1.00 86.69 366 SER A N 1
ATOM 2979 C CA . SER A 1 366 ? 1.812 0.048 5.065 1.00 86.69 366 SER A CA 1
ATOM 2980 C C . SER A 1 366 ? 2.961 0.945 4.614 1.00 86.69 366 SER A C 1
ATOM 2982 O O . SER A 1 366 ? 4.144 0.693 4.878 1.00 86.69 366 SER A O 1
ATOM 2984 N N . LYS A 1 367 ? 2.609 2.074 3.989 1.00 84.12 367 LYS A N 1
ATOM 2985 C CA . LYS A 1 367 ? 3.585 3.134 3.687 1.00 84.12 367 LYS A CA 1
ATOM 2986 C C . LYS A 1 367 ? 4.207 3.738 4.949 1.00 84.12 367 LYS A C 1
ATOM 2988 O O . LYS A 1 367 ? 5.361 4.151 4.899 1.00 84.12 367 LYS A O 1
ATOM 2993 N N . SER A 1 368 ? 3.476 3.773 6.066 1.00 85.69 368 SER A N 1
ATOM 2994 C CA . SER A 1 368 ? 4.011 4.278 7.338 1.00 85.69 368 SER A CA 1
ATOM 2995 C C . SER A 1 368 ? 5.134 3.378 7.848 1.00 85.69 368 SER A C 1
ATOM 2997 O O . SER A 1 368 ? 6.254 3.846 8.041 1.00 85.69 368 SER A O 1
ATOM 2999 N N . THR A 1 369 ? 4.877 2.067 7.913 1.00 88.88 369 THR A N 1
ATOM 3000 C CA . THR A 1 369 ? 5.867 1.057 8.300 1.00 88.88 369 THR A CA 1
ATOM 3001 C C . THR A 1 369 ? 7.072 1.074 7.362 1.00 88.88 369 THR A C 1
ATOM 3003 O O . THR A 1 369 ? 8.209 1.001 7.813 1.00 88.88 369 THR A O 1
ATOM 3006 N N . THR A 1 370 ? 6.854 1.233 6.052 1.00 88.50 370 THR A N 1
ATOM 3007 C CA . THR A 1 370 ? 7.962 1.358 5.092 1.00 88.50 370 THR A CA 1
ATOM 3008 C C . THR A 1 370 ? 8.821 2.583 5.381 1.00 88.50 370 THR A C 1
ATOM 3010 O O . THR A 1 370 ? 10.041 2.466 5.429 1.00 88.50 370 THR A O 1
ATOM 3013 N N . ASN A 1 371 ? 8.212 3.751 5.590 1.00 86.94 371 ASN A N 1
ATOM 3014 C CA . ASN A 1 371 ? 8.969 4.966 5.870 1.00 86.94 371 ASN A CA 1
ATOM 3015 C C . ASN A 1 371 ? 9.762 4.854 7.180 1.00 86.94 371 ASN A C 1
ATOM 3017 O O . ASN A 1 371 ? 10.891 5.331 7.243 1.00 86.94 371 ASN A O 1
ATOM 3021 N N . ASP A 1 372 ? 9.195 4.203 8.194 1.00 88.94 372 ASP A N 1
ATOM 3022 C CA . ASP A 1 372 ? 9.873 3.938 9.462 1.00 88.94 372 ASP A CA 1
ATOM 3023 C C . ASP A 1 372 ? 11.048 2.980 9.293 1.00 88.94 372 ASP A C 1
ATOM 3025 O O . ASP A 1 372 ? 12.136 3.259 9.789 1.00 88.94 372 ASP A O 1
ATOM 3029 N N . LEU A 1 373 ? 10.878 1.909 8.516 1.00 87.88 373 LEU A N 1
ATOM 3030 C CA . LEU A 1 373 ? 11.969 1.012 8.143 1.00 87.88 373 LEU A CA 1
ATOM 3031 C C . LEU A 1 373 ? 13.104 1.773 7.431 1.00 87.88 373 LEU A C 1
ATOM 3033 O O . LEU A 1 373 ? 14.286 1.500 7.663 1.00 87.88 373 LEU A O 1
ATOM 3037 N N . CYS A 1 374 ? 12.760 2.732 6.563 1.00 86.94 374 CYS A N 1
ATOM 3038 C CA . CYS A 1 374 ? 13.746 3.582 5.901 1.00 86.94 374 CYS A CA 1
ATOM 3039 C C . CYS A 1 374 ? 14.460 4.507 6.897 1.00 86.94 374 CYS A C 1
ATOM 3041 O O . CYS A 1 374 ? 15.682 4.588 6.865 1.00 86.94 374 CYS A O 1
ATOM 3043 N N . GLU A 1 375 ? 13.713 5.197 7.761 1.00 87.81 375 GLU A N 1
ATOM 3044 C CA . GLU A 1 375 ? 14.237 6.205 8.690 1.00 87.81 375 GLU A CA 1
ATOM 3045 C C . GLU A 1 375 ? 15.088 5.584 9.802 1.00 87.81 375 GLU A C 1
ATOM 3047 O O . GLU A 1 375 ? 16.192 6.047 10.063 1.00 87.81 375 GLU A O 1
ATOM 3052 N N . LEU A 1 376 ? 14.598 4.513 10.430 1.00 85.88 376 LEU A N 1
ATOM 3053 C CA . LEU A 1 376 ? 15.239 3.899 11.594 1.00 85.88 376 LEU A CA 1
ATOM 3054 C C . LEU A 1 376 ? 16.503 3.114 11.224 1.00 85.88 376 LEU A C 1
ATOM 3056 O O . LEU A 1 376 ? 17.430 3.028 12.027 1.00 85.88 376 LEU A O 1
ATOM 3060 N N . TYR A 1 377 ? 16.557 2.528 10.021 1.00 82.88 377 TYR A N 1
ATOM 3061 C CA . TYR A 1 377 ? 17.641 1.607 9.652 1.00 82.88 377 TYR A CA 1
ATOM 3062 C C . TYR A 1 377 ? 18.345 1.937 8.328 1.00 82.88 377 TYR A C 1
ATOM 3064 O O . TYR A 1 377 ? 19.276 1.222 7.950 1.00 82.88 377 TYR A O 1
ATOM 3072 N N . GLY A 1 378 ? 17.919 2.962 7.582 1.00 79.69 378 GLY A N 1
ATOM 3073 C CA . GLY A 1 378 ? 18.511 3.318 6.283 1.00 79.69 378 GLY A CA 1
ATOM 3074 C C . GLY A 1 378 ? 18.344 2.236 5.205 1.00 79.69 378 GLY A C 1
ATOM 3075 O O . GLY A 1 378 ? 19.147 2.136 4.275 1.00 79.69 378 GLY A O 1
ATOM 3076 N N . MET A 1 379 ? 17.344 1.356 5.337 1.00 74.31 379 MET A N 1
ATOM 3077 C CA . MET A 1 379 ? 17.266 0.126 4.531 1.00 74.31 379 MET A CA 1
ATOM 3078 C C . MET A 1 379 ? 16.757 0.353 3.105 1.00 74.31 379 MET A C 1
ATOM 3080 O O . MET A 1 379 ? 17.134 -0.390 2.198 1.00 74.31 379 MET A O 1
ATOM 3084 N N . CYS A 1 380 ? 15.962 1.397 2.877 1.00 69.25 380 CYS A N 1
ATOM 3085 C CA . CYS A 1 380 ? 15.351 1.675 1.574 1.00 69.25 380 CYS A CA 1
ATOM 3086 C C . CYS A 1 380 ? 16.330 2.233 0.534 1.00 69.25 380 CYS A C 1
ATOM 3088 O O . CYS A 1 380 ? 16.082 2.134 -0.665 1.00 69.25 380 CYS A O 1
ATOM 3090 N N . GLU A 1 381 ? 17.469 2.773 0.969 1.00 62.75 381 GLU A N 1
ATOM 3091 C CA . GLU A 1 381 ? 18.555 3.158 0.061 1.00 62.75 381 GLU A CA 1
ATOM 3092 C C . GLU A 1 381 ? 19.246 1.923 -0.536 1.00 62.75 381 GLU A C 1
ATOM 3094 O O . GLU A 1 381 ? 19.727 1.937 -1.672 1.00 62.75 381 GLU A O 1
ATOM 3099 N N . LYS A 1 382 ? 19.273 0.830 0.238 1.00 59.47 382 LYS A N 1
ATOM 3100 C CA . LYS A 1 382 ? 20.065 -0.372 -0.043 1.00 59.47 382 LYS A CA 1
ATOM 3101 C C . LYS A 1 382 ? 19.238 -1.512 -0.632 1.00 59.47 382 LYS A C 1
ATOM 3103 O O . LYS A 1 382 ? 19.786 -2.336 -1.362 1.00 59.47 382 LYS A O 1
ATOM 3108 N N . LYS A 1 383 ? 17.943 -1.589 -0.314 1.00 69.12 383 LYS A N 1
ATOM 3109 C CA . LYS A 1 383 ? 17.063 -2.719 -0.647 1.00 69.12 383 LYS A CA 1
ATOM 3110 C C . LYS A 1 383 ? 15.700 -2.215 -1.127 1.00 69.12 383 LYS A C 1
ATOM 3112 O O . LYS A 1 383 ? 15.205 -1.193 -0.663 1.00 69.12 383 LYS A O 1
ATOM 3117 N N . LEU A 1 384 ? 15.087 -2.939 -2.065 1.00 67.69 384 LEU A N 1
ATOM 3118 C CA . LEU A 1 384 ? 13.702 -2.675 -2.466 1.00 67.69 384 LEU A CA 1
ATOM 3119 C C . LEU A 1 384 ? 12.763 -3.092 -1.328 1.00 67.69 384 LEU A C 1
ATOM 3121 O O . LEU A 1 384 ? 13.015 -4.105 -0.683 1.00 67.69 384 LEU A O 1
ATOM 3125 N N . VAL A 1 385 ? 11.667 -2.366 -1.123 1.00 78.75 385 VAL A N 1
ATOM 3126 C CA . VAL A 1 385 ? 10.589 -2.726 -0.186 1.00 78.75 385 VAL A CA 1
ATOM 3127 C C . VAL A 1 385 ? 9.292 -2.795 -0.978 1.00 78.75 385 VAL A C 1
ATOM 3129 O O . VAL A 1 385 ? 8.949 -1.811 -1.638 1.00 78.75 385 VAL A O 1
ATOM 3132 N N . ALA A 1 386 ? 8.595 -3.931 -0.956 1.00 82.94 386 ALA A N 1
ATOM 3133 C CA . ALA A 1 386 ? 7.222 -3.998 -1.444 1.00 82.94 386 ALA A CA 1
ATOM 3134 C C . ALA A 1 386 ? 6.274 -3.567 -0.336 1.00 82.94 386 ALA A C 1
ATOM 3136 O O . ALA A 1 386 ? 6.285 -4.115 0.763 1.00 82.94 386 ALA A O 1
ATOM 3137 N N . THR A 1 387 ? 5.456 -2.574 -0.642 1.00 83.06 387 THR A N 1
ATOM 3138 C CA . THR A 1 387 ? 4.570 -1.942 0.321 1.00 83.06 387 THR A CA 1
ATOM 3139 C C . THR A 1 387 ? 3.156 -2.087 -0.188 1.00 83.06 387 THR A C 1
ATOM 3141 O O . THR A 1 387 ? 2.841 -1.548 -1.244 1.00 83.06 387 THR A O 1
ATOM 3144 N N . SER A 1 388 ? 2.318 -2.764 0.584 1.00 83.38 388 SER A N 1
ATOM 3145 C CA . SER A 1 388 ? 0.883 -2.808 0.342 1.00 83.38 388 SER A CA 1
ATOM 3146 C C . SER A 1 388 ? 0.182 -2.588 1.665 1.00 83.38 388 SER A C 1
ATOM 3148 O O . SER A 1 388 ? 0.525 -3.227 2.655 1.00 83.38 388 SER A O 1
ATOM 3150 N N . ASP A 1 389 ? -0.784 -1.674 1.684 1.00 84.94 389 ASP A N 1
ATOM 3151 C CA . ASP A 1 389 ? -1.594 -1.461 2.877 1.00 84.94 389 ASP A CA 1
ATOM 3152 C C . ASP A 1 389 ? -2.408 -2.723 3.200 1.00 84.94 389 ASP A C 1
ATOM 3154 O O . ASP A 1 389 ? -2.928 -3.384 2.295 1.00 84.94 389 ASP A O 1
ATOM 3158 N N . ASN A 1 390 ? -2.552 -3.058 4.478 1.00 83.94 390 ASN A N 1
ATOM 3159 C CA . ASN A 1 390 ? -3.426 -4.161 4.870 1.00 83.94 390 ASN A CA 1
ATOM 3160 C C . ASN A 1 390 ? -4.883 -3.899 4.474 1.00 83.94 390 ASN A C 1
ATOM 3162 O O . ASN A 1 390 ? -5.311 -2.759 4.271 1.00 83.94 390 ASN A O 1
ATOM 3166 N N . ARG A 1 391 ? -5.639 -4.990 4.348 1.00 84.62 391 ARG A N 1
ATOM 3167 C CA . ARG A 1 391 ? -7.015 -4.979 3.860 1.00 84.62 391 ARG A CA 1
ATOM 3168 C C . ARG A 1 391 ? -7.977 -5.500 4.930 1.00 84.62 391 ARG A C 1
ATOM 3170 O O . ARG A 1 391 ? -7.617 -6.369 5.716 1.00 84.62 391 ARG A O 1
ATOM 3177 N N . ALA A 1 392 ? -9.197 -4.977 4.981 1.00 83.81 392 ALA A N 1
ATOM 3178 C CA . ALA A 1 392 ? -10.284 -5.609 5.725 1.00 83.81 392 ALA A CA 1
ATOM 3179 C C . ALA A 1 392 ? -10.812 -6.822 4.945 1.00 83.81 392 ALA A C 1
ATOM 3181 O O . ALA A 1 392 ? -10.874 -6.800 3.718 1.00 83.81 392 ALA A O 1
ATOM 3182 N N . ALA A 1 393 ? -11.198 -7.883 5.655 1.00 82.31 393 ALA A N 1
ATOM 3183 C CA . ALA A 1 393 ? -11.806 -9.053 5.026 1.00 82.31 393 ALA A CA 1
ATOM 3184 C C . ALA A 1 393 ? -13.216 -8.731 4.472 1.00 82.31 393 ALA A C 1
ATOM 3186 O O . ALA A 1 393 ? -13.931 -7.925 5.074 1.00 82.31 393 ALA A O 1
ATOM 3187 N N . PRO A 1 394 ? -13.679 -9.404 3.400 1.00 82.44 394 PRO A N 1
ATOM 3188 C CA . PRO A 1 394 ? -14.994 -9.144 2.795 1.00 82.44 394 PRO A CA 1
ATOM 3189 C C . PRO A 1 394 ? -16.208 -9.344 3.720 1.00 82.44 394 PRO A C 1
ATOM 3191 O O . PRO A 1 394 ? -17.307 -8.894 3.400 1.00 82.44 394 PRO A O 1
ATOM 3194 N N . ILE A 1 395 ? -16.035 -10.032 4.855 1.00 86.75 395 ILE A N 1
ATOM 3195 C CA . ILE A 1 395 ? -17.089 -10.216 5.862 1.00 86.75 395 ILE A CA 1
ATOM 3196 C C . ILE A 1 395 ? -17.483 -8.899 6.550 1.00 86.75 395 ILE A C 1
ATOM 3198 O O . ILE A 1 395 ? -18.617 -8.769 7.005 1.00 86.75 395 ILE A O 1
ATOM 3202 N N . PHE A 1 396 ? -16.576 -7.918 6.609 1.00 89.75 396 PHE A N 1
ATOM 3203 C CA . PHE A 1 396 ? -16.847 -6.618 7.216 1.00 89.75 396 PHE A CA 1
ATOM 3204 C C . PHE A 1 396 ? -17.684 -5.761 6.275 1.00 89.75 396 PHE A C 1
ATOM 3206 O O . PHE A 1 396 ? -17.205 -5.240 5.270 1.00 89.75 396 PHE A O 1
ATOM 3213 N N . LYS A 1 397 ? -18.961 -5.638 6.612 1.00 90.62 397 LYS A N 1
ATOM 3214 C CA . LYS A 1 397 ? -19.955 -4.840 5.903 1.00 90.62 397 LYS A CA 1
ATOM 3215 C C . LYS A 1 397 ? -21.054 -4.439 6.888 1.00 90.62 397 LYS A C 1
ATOM 3217 O O . LYS A 1 397 ? -21.187 -5.102 7.918 1.00 90.62 397 LYS A O 1
ATOM 3222 N N . PRO A 1 398 ? -21.843 -3.394 6.593 1.00 92.12 398 PRO A N 1
ATOM 3223 C CA . PRO A 1 398 ? -22.917 -2.976 7.483 1.00 92.12 398 PRO A CA 1
ATOM 3224 C C . PRO A 1 398 ? -23.919 -4.109 7.739 1.00 92.12 398 PRO A C 1
ATOM 3226 O O . PRO A 1 398 ? -24.381 -4.748 6.789 1.00 92.12 398 PRO A O 1
ATOM 3229 N N . ALA A 1 399 ? -24.246 -4.341 9.010 1.00 92.88 399 ALA A N 1
ATOM 3230 C CA . ALA A 1 399 ? -25.305 -5.255 9.425 1.00 92.88 399 ALA A CA 1
ATOM 3231 C C . ALA A 1 399 ? -26.696 -4.611 9.274 1.00 92.88 399 ALA A C 1
ATOM 3233 O O . ALA A 1 399 ? -26.853 -3.388 9.282 1.00 92.88 399 ALA A O 1
ATOM 3234 N N . SER A 1 400 ? -27.723 -5.443 9.138 1.00 92.62 400 SER A N 1
ATOM 3235 C CA . SER A 1 400 ? -29.124 -5.028 9.184 1.00 92.62 400 SER A CA 1
ATOM 3236 C C . SER A 1 400 ? -29.557 -4.668 10.610 1.00 92.62 400 SER A C 1
ATOM 3238 O O . SER A 1 400 ? -28.973 -5.117 11.596 1.00 92.62 400 SER A O 1
ATOM 3240 N N . LYS A 1 401 ? -30.638 -3.888 10.739 1.00 90.81 401 LYS A N 1
ATOM 3241 C CA . LYS A 1 401 ? -31.190 -3.527 12.057 1.00 90.81 401 LYS A CA 1
ATOM 3242 C C . LYS A 1 401 ? -31.601 -4.749 12.883 1.00 90.81 401 LYS A C 1
ATOM 3244 O O . LYS A 1 401 ? -31.402 -4.739 14.091 1.00 90.81 401 LYS A O 1
ATOM 3249 N N . GLU A 1 402 ? -32.127 -5.782 12.231 1.00 94.81 402 GLU A N 1
ATOM 3250 C CA . GLU A 1 402 ? -32.530 -7.042 12.864 1.00 94.81 402 GLU A CA 1
ATOM 3251 C C . GLU A 1 402 ? -31.316 -7.788 13.435 1.00 94.81 402 GLU A C 1
ATOM 3253 O O . GLU A 1 402 ? -31.340 -8.205 14.591 1.00 94.81 402 GLU A O 1
ATOM 3258 N N . GLU A 1 403 ? -30.219 -7.878 12.673 1.00 94.62 403 GLU A N 1
ATOM 3259 C CA . GLU A 1 403 ? -28.956 -8.455 13.155 1.00 94.62 403 GLU A CA 1
ATOM 3260 C C . GLU A 1 403 ? -28.389 -7.656 14.335 1.00 94.62 403 GLU A C 1
ATOM 3262 O O . GLU A 1 403 ? -27.912 -8.243 15.306 1.00 94.62 403 GLU A O 1
ATOM 3267 N N . GLU A 1 404 ? -28.456 -6.320 14.290 1.00 93.44 404 GLU A N 1
ATOM 3268 C CA . GLU A 1 404 ? -28.029 -5.489 15.417 1.00 93.44 404 GLU A CA 1
ATOM 3269 C C . GLU A 1 404 ? -28.893 -5.695 16.674 1.00 93.44 404 GLU A C 1
ATOM 3271 O O . GLU A 1 404 ? -28.370 -5.671 17.789 1.00 93.44 404 GLU A O 1
ATOM 3276 N N . GLU A 1 405 ? -30.211 -5.841 16.521 1.00 92.50 405 GLU A N 1
ATOM 3277 C CA . GLU A 1 405 ? -31.147 -6.090 17.625 1.00 92.50 405 GLU A CA 1
ATOM 3278 C C . GLU A 1 405 ? -30.916 -7.461 18.260 1.00 92.50 405 GLU A C 1
ATOM 3280 O O . GLU A 1 405 ? -30.789 -7.543 19.486 1.00 92.50 405 GLU A O 1
ATOM 3285 N N . ASP A 1 406 ? -30.770 -8.506 17.441 1.00 95.31 406 ASP A N 1
ATOM 3286 C CA . ASP A 1 406 ? -30.405 -9.849 17.896 1.00 95.31 406 ASP A CA 1
ATOM 3287 C C . ASP A 1 406 ? -29.065 -9.836 18.639 1.00 95.31 406 ASP A C 1
ATOM 3289 O O . ASP A 1 406 ? -28.968 -10.330 19.763 1.00 95.31 406 ASP A O 1
ATOM 3293 N N . PHE A 1 407 ? -28.039 -9.199 18.070 1.00 95.12 407 PHE A N 1
ATOM 3294 C CA . PHE A 1 407 ? -26.732 -9.087 18.712 1.00 95.12 407 PHE A CA 1
ATOM 3295 C C . PHE A 1 407 ? -26.830 -8.389 20.074 1.00 95.12 407 PHE A C 1
ATOM 3297 O O . PHE A 1 407 ? -26.308 -8.895 21.070 1.00 95.12 407 PHE A O 1
ATOM 3304 N N . ARG A 1 408 ? -27.550 -7.263 20.166 1.00 93.88 408 ARG A N 1
ATOM 3305 C CA . ARG A 1 408 ? -27.752 -6.576 21.450 1.00 93.88 408 ARG A CA 1
ATOM 3306 C C . ARG A 1 408 ? -28.463 -7.459 22.472 1.00 93.88 408 ARG A C 1
ATOM 3308 O O . ARG A 1 408 ? -28.076 -7.433 23.637 1.00 93.88 408 ARG A O 1
ATOM 3315 N N . ALA A 1 409 ? -29.450 -8.253 22.060 1.00 94.69 409 ALA A N 1
ATOM 3316 C CA . ALA A 1 409 ? -30.129 -9.191 22.950 1.00 94.69 409 ALA A CA 1
ATOM 3317 C C . ALA A 1 409 ? -29.189 -10.318 23.418 1.00 94.69 409 ALA A C 1
ATOM 3319 O O . ALA A 1 409 ? -29.081 -10.562 24.620 1.00 94.69 409 ALA A O 1
ATOM 3320 N N . ARG A 1 410 ? -28.449 -10.952 22.494 1.00 95.31 410 ARG A N 1
ATOM 3321 C CA . ARG A 1 410 ? -27.500 -12.044 22.790 1.00 95.31 410 ARG A CA 1
ATOM 3322 C C . ARG A 1 410 ? -26.396 -11.631 23.759 1.00 95.31 410 ARG A C 1
ATOM 3324 O O . ARG A 1 410 ? -25.992 -12.431 24.599 1.00 95.31 410 ARG A O 1
ATOM 3331 N N . TYR A 1 411 ? -25.921 -10.394 23.645 1.00 94.81 411 TYR A N 1
ATOM 3332 C CA . TYR A 1 411 ? -24.864 -9.848 24.495 1.00 94.81 411 TYR A CA 1
ATOM 3333 C C . TYR A 1 411 ? -25.397 -8.965 25.633 1.00 94.81 411 TYR A C 1
ATOM 3335 O O . TYR A 1 411 ? -24.593 -8.305 26.281 1.00 94.81 411 TYR A O 1
ATOM 3343 N N . ASP A 1 412 ? -26.710 -8.944 25.908 1.00 94.19 412 ASP A N 1
ATOM 3344 C CA . ASP A 1 412 ? -27.371 -8.129 26.950 1.00 94.19 412 ASP A CA 1
ATOM 3345 C C . ASP A 1 412 ? -26.873 -6.666 26.969 1.00 94.19 412 ASP A C 1
ATOM 3347 O O . ASP A 1 412 ? -26.370 -6.157 27.974 1.00 94.19 412 ASP A O 1
ATOM 3351 N N . LEU A 1 413 ? -26.925 -6.016 25.804 1.00 93.88 413 LEU A N 1
ATOM 3352 C CA . LEU A 1 413 ? -26.502 -4.632 25.574 1.00 93.88 413 LEU A CA 1
ATOM 3353 C C . LEU A 1 413 ? -27.725 -3.713 25.624 1.00 93.88 413 LEU A C 1
ATOM 3355 O O . LEU A 1 413 ? -28.428 -3.515 24.632 1.00 93.88 413 LEU A O 1
ATOM 3359 N N . ARG A 1 414 ? -27.990 -3.158 26.809 1.00 87.19 414 ARG A N 1
ATOM 3360 C CA . ARG A 1 414 ? -29.218 -2.394 27.102 1.00 87.19 414 ARG A CA 1
ATOM 3361 C C . ARG A 1 414 ? -29.146 -0.919 26.713 1.00 87.19 414 ARG A C 1
ATOM 3363 O O . ARG A 1 414 ? -30.168 -0.237 26.712 1.00 87.19 414 ARG A O 1
ATOM 3370 N N . LYS A 1 415 ? -27.950 -0.423 26.393 1.00 91.44 415 LYS A N 1
ATOM 3371 C CA . LYS A 1 415 ? -27.693 0.958 25.976 1.00 91.44 415 LYS A CA 1
ATOM 3372 C C . LYS A 1 415 ? -26.905 0.977 24.665 1.00 91.44 415 LYS A C 1
ATOM 3374 O O . LYS A 1 415 ? -26.169 0.029 24.382 1.00 91.44 415 LYS A O 1
ATOM 3379 N N . PRO A 1 416 ? -27.005 2.055 23.869 1.00 93.38 416 PRO A N 1
ATOM 3380 C CA . PRO A 1 416 ? -26.015 2.326 22.836 1.00 93.38 416 PRO A CA 1
ATOM 3381 C C . PRO A 1 416 ? -24.616 2.351 23.461 1.00 93.38 416 PRO A C 1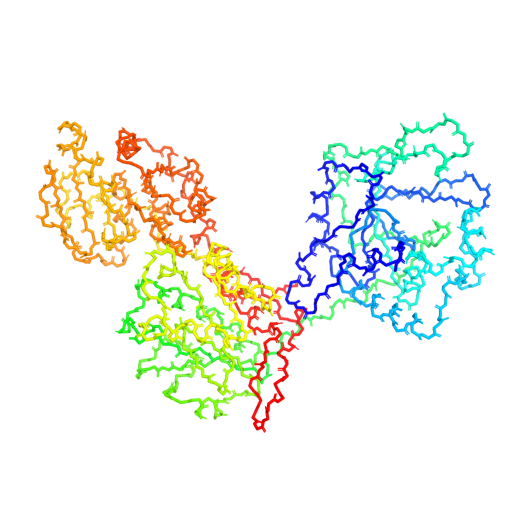
ATOM 3383 O O . PRO A 1 416 ? -24.438 2.901 24.550 1.00 93.38 416 PRO A O 1
ATOM 3386 N N . TYR A 1 417 ? -23.630 1.767 22.783 1.00 96.00 417 TYR A N 1
ATOM 3387 C CA . TYR A 1 417 ? -22.302 1.584 23.361 1.00 96.00 417 TYR A CA 1
ATOM 3388 C C . TYR A 1 417 ? -21.196 2.275 22.570 1.00 96.00 417 TYR A C 1
ATOM 3390 O O . TYR A 1 417 ? -21.212 2.314 21.338 1.00 96.00 417 TYR A O 1
ATOM 3398 N N . ILE A 1 418 ? -20.218 2.785 23.311 1.00 97.25 418 ILE A N 1
ATOM 3399 C CA . ILE A 1 418 ? -18.900 3.171 22.819 1.00 97.25 418 ILE A CA 1
ATOM 3400 C C . ILE A 1 418 ? -18.051 1.900 22.790 1.00 97.25 418 ILE A C 1
ATOM 3402 O O . ILE A 1 418 ? -17.950 1.209 23.803 1.00 97.25 418 ILE A O 1
ATOM 3406 N N . LEU A 1 419 ? -17.487 1.557 21.635 1.00 97.81 419 LEU A N 1
ATOM 3407 C CA . LEU A 1 419 ? -16.766 0.304 21.437 1.00 97.81 419 LEU A CA 1
ATOM 3408 C C . LEU A 1 419 ? -15.252 0.498 21.519 1.00 97.81 419 LEU A C 1
ATOM 3410 O O . LEU A 1 419 ? -14.692 1.333 20.809 1.00 97.81 419 LEU A O 1
ATOM 3414 N N . ILE A 1 420 ? -14.596 -0.364 22.296 1.00 96.75 420 ILE A N 1
ATOM 3415 C CA . ILE A 1 420 ? -13.138 -0.504 22.356 1.00 96.75 420 ILE A CA 1
ATOM 3416 C C . ILE A 1 420 ? -12.771 -1.975 22.161 1.00 96.75 420 ILE A C 1
ATOM 3418 O O . ILE A 1 420 ? -13.272 -2.851 22.867 1.00 96.75 420 ILE A O 1
ATOM 3422 N N . VAL A 1 421 ? -11.859 -2.247 21.225 1.00 93.25 421 VAL A N 1
ATOM 3423 C CA . VAL A 1 421 ? -11.389 -3.603 20.905 1.00 93.25 421 VAL A CA 1
ATOM 3424 C C . VAL A 1 421 ? -9.880 -3.692 21.117 1.00 93.25 421 VAL A C 1
ATOM 3426 O O . VAL A 1 421 ? -9.116 -2.941 20.513 1.00 93.25 421 VAL A O 1
ATOM 3429 N N . GLY A 1 422 ? -9.444 -4.661 21.925 1.00 87.69 422 GLY A N 1
ATOM 3430 C CA . GLY A 1 422 ? -8.034 -4.984 22.138 1.00 87.69 422 GLY A CA 1
ATOM 3431 C C . GLY A 1 422 ? -7.481 -4.536 23.493 1.00 87.69 422 GLY A C 1
ATOM 3432 O O . GLY A 1 422 ? -8.206 -4.374 24.471 1.00 87.69 422 GLY A O 1
ATOM 3433 N N . LYS A 1 423 ? -6.151 -4.410 23.566 1.00 85.06 423 LYS A N 1
ATOM 3434 C CA . LYS A 1 423 ? -5.415 -4.002 24.777 1.00 85.06 423 LYS A CA 1
ATOM 3435 C C . LYS A 1 423 ? -5.524 -2.483 24.989 1.00 85.06 423 LYS A C 1
ATOM 3437 O O . LYS A 1 423 ? -5.571 -1.758 24.001 1.00 85.06 423 LYS A O 1
ATOM 3442 N N . ARG A 1 424 ? -5.517 -2.013 26.248 1.00 90.19 424 ARG A N 1
ATOM 3443 C CA . ARG A 1 424 ? -5.679 -0.578 26.596 1.00 90.19 424 ARG A CA 1
ATOM 3444 C C . ARG A 1 424 ? -4.424 0.117 27.127 1.00 90.19 424 ARG A C 1
ATOM 3446 O O . ARG A 1 424 ? -4.410 1.332 27.246 1.00 90.19 424 ARG A O 1
ATOM 3453 N N . TYR A 1 425 ? -3.368 -0.631 27.425 1.00 84.81 425 TYR A N 1
ATOM 3454 C CA . TYR A 1 425 ? -2.183 -0.106 28.102 1.00 84.81 425 TYR A CA 1
ATOM 3455 C C . TYR A 1 425 ? -1.058 0.298 27.135 1.00 84.81 425 TYR A C 1
ATOM 3457 O O . TYR A 1 425 ? -0.989 -0.167 25.991 1.00 84.81 425 TYR A O 1
ATOM 3465 N N . GLY A 1 426 ? -0.136 1.133 27.623 1.00 88.12 426 GLY A N 1
ATOM 3466 C CA . GLY A 1 426 ? 1.063 1.556 26.898 1.00 88.12 426 GLY A CA 1
ATOM 3467 C C . GLY A 1 426 ? 0.731 2.393 25.662 1.00 88.12 426 GLY A C 1
ATOM 3468 O O . GLY A 1 426 ? -0.048 3.337 25.726 1.00 88.12 426 GLY A O 1
ATOM 3469 N N . TYR A 1 427 ? 1.282 2.012 24.508 1.00 87.88 427 TYR A N 1
ATOM 3470 C CA . TYR A 1 427 ? 1.115 2.735 23.238 1.00 87.88 427 TYR A CA 1
ATOM 3471 C C . TYR A 1 427 ? -0.332 2.806 22.722 1.00 87.88 427 TYR A C 1
ATOM 3473 O O . TYR A 1 427 ? -0.622 3.533 21.776 1.00 87.88 427 TYR A O 1
ATOM 3481 N N . LYS A 1 428 ? -1.255 2.047 23.318 1.00 88.06 428 LYS A N 1
ATOM 3482 C CA . LYS A 1 428 ? -2.682 2.111 22.993 1.00 88.06 428 LYS A CA 1
ATOM 3483 C C . LYS A 1 428 ? -3.337 3.396 23.508 1.00 88.06 428 LYS A C 1
ATOM 3485 O O . LYS A 1 428 ? -4.341 3.795 22.935 1.00 88.06 428 LYS A O 1
ATOM 3490 N N . ASN A 1 429 ? -2.728 4.048 24.507 1.00 90.50 429 ASN A N 1
ATOM 3491 C CA . ASN A 1 429 ? -3.030 5.410 24.952 1.00 90.50 429 ASN A CA 1
ATOM 3492 C C . ASN A 1 429 ? -4.529 5.657 25.222 1.00 90.50 429 ASN A C 1
ATOM 3494 O O . ASN A 1 429 ? -5.116 6.614 24.721 1.00 90.50 429 ASN A O 1
ATOM 3498 N N . TYR A 1 430 ? -5.184 4.750 25.955 1.00 93.38 430 TYR A N 1
ATOM 3499 C CA . TYR A 1 430 ? -6.605 4.897 26.306 1.00 93.38 430 TYR A CA 1
ATOM 3500 C C . TYR A 1 430 ? -6.855 5.854 27.477 1.00 93.38 430 TYR A C 1
ATOM 3502 O O . TYR A 1 430 ? -8.007 6.200 27.717 1.00 93.38 430 TYR A O 1
ATOM 3510 N N . ASP A 1 431 ? -5.812 6.357 28.138 1.00 92.94 431 ASP A N 1
ATOM 3511 C CA . ASP A 1 431 ? -5.945 7.377 29.186 1.00 92.94 431 ASP A CA 1
ATOM 3512 C C . ASP A 1 431 ? -6.634 8.639 28.646 1.00 92.94 431 ASP A C 1
ATOM 3514 O O . ASP A 1 431 ? -7.581 9.130 29.250 1.00 92.94 431 ASP A O 1
ATOM 3518 N N . VAL A 1 432 ? -6.290 9.063 27.422 1.00 94.25 432 VAL A N 1
ATOM 3519 C CA . VAL A 1 432 ? -6.963 10.171 26.715 1.00 94.25 432 VAL A CA 1
ATOM 3520 C C . VAL A 1 432 ? -8.467 9.926 26.552 1.00 94.25 432 VAL A C 1
ATOM 3522 O O . VAL A 1 432 ? -9.272 10.849 26.681 1.00 94.25 432 VAL A O 1
ATOM 3525 N N . PHE A 1 433 ? -8.863 8.680 26.268 1.00 95.94 433 PHE A N 1
ATOM 3526 C CA . PHE A 1 433 ? -10.275 8.318 26.180 1.00 95.94 433 PHE A CA 1
ATOM 3527 C C . PHE A 1 433 ? -10.957 8.406 27.542 1.00 95.94 433 PHE A C 1
ATOM 3529 O O . PHE A 1 433 ? -12.016 9.022 27.645 1.00 95.94 433 PHE A O 1
ATOM 3536 N N . TRP A 1 434 ? -10.359 7.805 28.569 1.00 95.88 434 TRP A N 1
ATOM 3537 C CA . TRP A 1 434 ? -10.949 7.758 29.900 1.00 95.88 434 TRP A CA 1
ATOM 3538 C C . TRP A 1 434 ? -11.058 9.143 30.535 1.00 95.88 434 TRP A C 1
ATOM 3540 O O . TRP A 1 434 ? -12.132 9.489 31.014 1.00 95.88 434 TRP A O 1
ATOM 3550 N N . GLU A 1 435 ? -10.011 9.964 30.465 1.00 95.94 435 GLU A N 1
ATOM 3551 C CA . GLU A 1 435 ? -10.021 11.341 30.973 1.00 95.94 435 GLU A CA 1
ATOM 3552 C C . GLU A 1 435 ? -11.072 12.198 30.253 1.00 95.94 435 GLU A C 1
ATOM 3554 O O . GLU A 1 435 ? -11.856 12.905 30.891 1.00 95.94 435 GLU A O 1
ATOM 3559 N N . GLY A 1 436 ? -11.159 12.082 28.922 1.00 96.81 436 GLY A N 1
ATOM 3560 C CA . GLY A 1 436 ? -12.186 12.774 28.147 1.00 96.81 436 GLY A CA 1
ATOM 3561 C C . GLY A 1 436 ? -13.602 12.298 28.484 1.00 96.81 436 GLY A C 1
ATOM 3562 O O . GLY A 1 436 ? -14.522 13.105 28.601 1.00 96.81 436 GLY A O 1
ATOM 3563 N N . LEU A 1 437 ? -13.795 10.992 28.685 1.00 96.75 437 LEU A N 1
ATOM 3564 C CA . LEU A 1 437 ? -15.086 10.414 29.058 1.00 96.75 437 LEU A CA 1
ATOM 3565 C C . LEU A 1 437 ? -15.517 10.823 30.473 1.00 96.75 437 LEU A C 1
ATOM 3567 O O . LEU A 1 437 ? -16.690 11.136 30.682 1.00 96.75 437 LEU A O 1
ATOM 3571 N N . GLU A 1 438 ? -14.592 10.840 31.432 1.00 96.00 438 GLU A N 1
ATOM 3572 C CA . GLU A 1 438 ? -14.826 11.268 32.817 1.00 96.00 438 GLU A CA 1
ATOM 3573 C C . GLU A 1 438 ? -15.229 12.756 32.882 1.00 96.00 438 GLU A C 1
ATOM 3575 O O . GLU A 1 438 ? -16.079 13.131 33.695 1.00 96.00 438 GLU A O 1
ATOM 3580 N N . ALA A 1 439 ? -14.710 13.585 31.967 1.00 96.56 439 ALA A N 1
ATOM 3581 C CA . ALA A 1 439 ? -15.082 14.993 31.819 1.00 96.56 439 ALA A CA 1
ATOM 3582 C C . ALA A 1 439 ? -16.464 15.222 31.164 1.00 96.56 439 ALA A C 1
ATOM 3584 O O . ALA A 1 439 ? -16.993 16.337 31.209 1.00 96.56 439 ALA A O 1
ATOM 3585 N N . MET A 1 440 ? -17.089 14.193 30.576 1.00 96.88 440 MET A N 1
ATOM 3586 C CA . MET A 1 440 ? -18.418 14.324 29.969 1.00 96.88 440 MET A CA 1
ATOM 3587 C C . MET A 1 440 ? -19.525 14.507 31.026 1.00 96.88 440 MET A C 1
ATOM 3589 O O . MET A 1 440 ? -19.497 13.889 32.102 1.00 96.88 440 MET A O 1
ATOM 3593 N N . PRO A 1 441 ? -20.578 15.293 30.716 1.00 95.31 441 PRO A N 1
ATOM 3594 C CA . PRO A 1 441 ? -21.687 15.513 31.637 1.00 95.31 441 PRO A CA 1
ATOM 3595 C C . PRO A 1 441 ? -22.436 14.209 31.947 1.00 95.31 441 PRO A C 1
ATOM 3597 O O . PRO A 1 441 ? -22.538 13.306 31.112 1.00 95.31 441 PRO A O 1
ATOM 3600 N N . GLN A 1 442 ? -23.052 14.139 33.133 1.00 94.06 442 GLN A N 1
ATOM 3601 C CA . GLN A 1 442 ? -23.804 12.958 33.582 1.00 94.06 442 GLN A CA 1
ATOM 3602 C C . GLN A 1 442 ? -24.919 12.551 32.603 1.00 94.06 442 GLN A C 1
ATOM 3604 O O . GLN A 1 442 ? -25.233 11.367 32.481 1.00 94.06 442 GLN A O 1
ATOM 3609 N N . SER A 1 443 ? -25.500 13.509 31.873 1.00 93.38 443 SER A N 1
ATOM 3610 C CA . SER A 1 443 ? -26.493 13.252 30.823 1.00 93.38 443 SER A CA 1
ATOM 3611 C C . SER A 1 443 ? -25.940 12.390 29.682 1.00 93.38 443 SER A C 1
ATOM 3613 O O . SER A 1 443 ? -26.645 11.512 29.187 1.00 93.38 443 SER A O 1
ATOM 3615 N N . PHE A 1 444 ? -24.673 12.582 29.300 1.00 93.88 444 PHE A N 1
ATOM 3616 C CA . PHE A 1 444 ? -23.989 11.749 28.312 1.00 93.88 444 PHE A CA 1
ATOM 3617 C C . PHE A 1 444 ? -23.633 10.379 28.899 1.00 93.88 444 PHE A C 1
ATOM 3619 O O . PHE A 1 444 ? -24.010 9.353 28.332 1.00 93.88 444 PHE A O 1
ATOM 3626 N N . ARG A 1 445 ? -22.984 10.354 30.074 1.00 93.38 445 ARG A N 1
ATOM 3627 C CA . ARG A 1 445 ? -22.557 9.107 30.741 1.00 93.38 445 ARG A CA 1
ATOM 3628 C C . ARG A 1 445 ? -23.722 8.190 31.126 1.00 93.38 445 ARG A C 1
ATOM 3630 O O . ARG A 1 445 ? -23.563 6.979 31.178 1.00 93.38 445 ARG A O 1
ATOM 3637 N N . SER A 1 446 ? -24.919 8.738 31.340 1.00 92.88 446 SER A N 1
ATOM 3638 C CA . SER A 1 446 ? -26.121 7.934 31.609 1.00 92.88 446 SER A CA 1
ATOM 3639 C C . SER A 1 446 ? -26.725 7.318 30.340 1.00 92.88 446 SER A C 1
ATOM 3641 O O . SER A 1 446 ? -27.341 6.250 30.424 1.00 92.88 446 SER A O 1
ATOM 3643 N N . LYS A 1 447 ? -26.548 7.972 29.179 1.00 93.50 447 LYS A N 1
ATOM 3644 C CA . LYS A 1 447 ? -27.100 7.571 27.873 1.00 93.50 447 LYS A CA 1
ATOM 3645 C C . LYS A 1 447 ? -26.334 6.410 27.240 1.00 93.50 447 LYS A C 1
ATOM 3647 O O . LYS A 1 447 ? -26.959 5.539 26.639 1.00 93.50 447 LYS A O 1
ATOM 3652 N N . TYR A 1 448 ? -25.009 6.417 27.353 1.00 94.81 448 TYR A N 1
ATOM 3653 C CA . TYR A 1 448 ? -24.137 5.415 26.743 1.00 94.81 448 TYR A CA 1
ATOM 3654 C C . TYR A 1 448 ? -23.599 4.422 27.779 1.00 94.81 448 TYR A C 1
ATOM 3656 O O . TYR A 1 448 ? -23.614 4.683 28.980 1.00 94.81 448 TYR A O 1
ATOM 3664 N N . MET A 1 449 ? -23.126 3.280 27.293 1.00 95.75 449 MET A N 1
ATOM 3665 C CA . MET A 1 449 ? -22.237 2.379 28.031 1.00 95.75 449 MET A CA 1
ATOM 3666 C C . MET A 1 449 ? -20.919 2.213 27.268 1.00 95.75 449 MET A C 1
ATOM 3668 O O . MET A 1 449 ? -20.856 2.529 26.077 1.00 95.75 449 MET A O 1
ATOM 3672 N N . VAL A 1 450 ? -19.878 1.696 27.914 1.00 96.75 450 VAL A N 1
ATOM 3673 C CA . VAL A 1 450 ? -18.633 1.307 27.238 1.00 96.75 450 VAL A CA 1
ATOM 3674 C C . VAL A 1 450 ? -18.610 -0.210 27.088 1.00 96.75 450 VAL A C 1
ATOM 3676 O O . VAL A 1 450 ? -18.691 -0.936 28.076 1.00 96.75 450 VAL A O 1
ATOM 3679 N N . LEU A 1 451 ? -18.517 -0.689 25.846 1.00 97.19 451 LEU A N 1
ATOM 3680 C CA . LEU A 1 451 ? -18.335 -2.104 25.538 1.00 97.19 451 LEU A CA 1
ATOM 3681 C C . LEU A 1 451 ? -16.869 -2.371 25.217 1.00 97.19 451 LEU A C 1
ATOM 3683 O O . LEU A 1 451 ? -16.282 -1.809 24.290 1.00 97.19 451 LEU A O 1
ATOM 3687 N N . LEU A 1 452 ? -16.312 -3.281 25.991 1.00 96.62 452 LEU A N 1
ATOM 3688 C CA . LEU A 1 452 ? -14.905 -3.579 26.070 1.00 96.62 452 LEU A CA 1
ATOM 3689 C C . LEU A 1 452 ? -14.668 -5.007 25.568 1.00 96.62 452 LEU A C 1
ATOM 3691 O O . LEU A 1 452 ? -15.094 -5.966 26.201 1.00 96.62 452 LEU A O 1
ATOM 3695 N N . VAL A 1 453 ? -13.996 -5.172 24.424 1.00 94.94 453 VAL A N 1
ATOM 3696 C CA . VAL A 1 453 ? -13.707 -6.501 23.856 1.00 94.94 453 VAL A CA 1
ATOM 3697 C C . VAL A 1 453 ? -12.232 -6.858 24.024 1.00 94.94 453 VAL A C 1
ATOM 3699 O O . VAL A 1 453 ? -11.357 -6.183 23.478 1.00 94.94 453 VAL A O 1
ATOM 3702 N N . GLY A 1 454 ? -11.952 -7.947 24.743 1.00 89.69 454 GLY A N 1
ATOM 3703 C CA . GLY A 1 454 ? -10.601 -8.457 24.986 1.00 89.69 454 GLY A CA 1
ATOM 3704 C C . GLY A 1 454 ? -10.241 -8.522 26.470 1.00 89.69 454 GLY A C 1
ATOM 3705 O O . GLY A 1 454 ? -10.593 -9.486 27.148 1.00 89.69 454 GLY A O 1
ATOM 3706 N N . LEU A 1 455 ? -9.471 -7.544 26.956 1.00 86.81 455 LEU A N 1
ATOM 3707 C CA . LEU A 1 455 ? -9.058 -7.473 28.366 1.00 86.81 455 LEU A CA 1
ATOM 3708 C C . LEU A 1 455 ? -10.132 -6.782 29.221 1.00 86.81 455 LEU A C 1
ATOM 3710 O O . LEU A 1 455 ? -10.782 -5.886 28.701 1.00 86.81 455 LEU A O 1
ATOM 3714 N N . PRO A 1 456 ? -10.333 -7.161 30.492 1.00 87.81 456 PRO A N 1
ATOM 3715 C CA . PRO A 1 456 ? -11.265 -6.459 31.375 1.00 87.81 456 PRO A CA 1
ATOM 3716 C C . PRO A 1 456 ? -10.755 -5.065 31.778 1.00 87.81 456 PRO A C 1
ATOM 3718 O O . PRO A 1 456 ? -9.575 -4.763 31.578 1.00 87.81 456 PRO A O 1
ATOM 3721 N N . GLU A 1 457 ? -11.637 -4.218 32.310 1.00 88.31 457 GLU A N 1
ATOM 3722 C CA . GLU A 1 457 ? -11.295 -2.958 32.987 1.00 88.31 457 GLU A CA 1
ATOM 3723 C C . GLU A 1 457 ? -11.931 -2.932 34.381 1.00 88.31 457 GLU A C 1
ATOM 3725 O O . GLU A 1 457 ? -13.148 -3.031 34.509 1.00 88.31 457 GLU A O 1
ATOM 3730 N N . ASP A 1 458 ? -11.110 -2.782 35.422 1.00 85.19 458 ASP A N 1
ATOM 3731 C CA . ASP A 1 458 ? -11.578 -2.847 36.815 1.00 85.19 458 ASP A CA 1
ATOM 3732 C C . ASP A 1 458 ? -11.805 -1.452 37.433 1.00 85.19 458 ASP A C 1
ATOM 3734 O O . ASP A 1 458 ? -12.358 -1.336 38.530 1.00 85.19 458 ASP A O 1
ATOM 3738 N N . LYS A 1 459 ? -11.363 -0.376 36.763 1.00 88.50 459 LYS A N 1
ATOM 3739 C CA . LYS A 1 459 ? -11.510 0.998 37.259 1.00 88.50 459 LYS A CA 1
ATOM 3740 C C . LYS A 1 459 ? -12.953 1.486 37.087 1.00 88.50 459 LYS A C 1
ATOM 3742 O O . LYS A 1 459 ? -13.534 1.402 36.009 1.00 88.50 459 LYS A O 1
ATOM 3747 N N . ASP A 1 460 ? -13.516 2.067 38.148 1.00 89.12 460 ASP A N 1
ATOM 3748 C CA . ASP A 1 460 ? -14.797 2.774 38.065 1.00 89.12 460 ASP A CA 1
ATOM 3749 C C . ASP A 1 460 ? -14.596 4.165 37.445 1.00 89.12 460 ASP A C 1
ATOM 3751 O O . ASP A 1 460 ? -13.948 5.040 38.024 1.00 89.12 460 ASP A O 1
ATOM 3755 N N . HIS A 1 461 ? -15.162 4.355 36.254 1.00 90.00 461 HIS A N 1
ATOM 3756 C CA . HIS A 1 461 ? -15.140 5.605 35.491 1.00 90.00 461 HIS A CA 1
ATOM 3757 C C . HIS A 1 461 ? -16.452 6.404 35.620 1.00 90.00 461 HIS A C 1
ATOM 3759 O O . HIS A 1 461 ? -16.688 7.366 34.884 1.00 90.00 461 HIS A O 1
ATOM 3765 N N . GLY A 1 462 ? -17.365 5.995 36.511 1.00 89.25 462 GLY A N 1
ATOM 3766 C CA . GLY A 1 462 ? -18.679 6.620 36.659 1.00 89.25 462 GLY A CA 1
ATOM 3767 C C . GLY A 1 462 ? -19.585 6.428 35.435 1.00 89.25 462 GLY A C 1
ATOM 3768 O O . GLY A 1 462 ? -20.443 7.272 35.155 1.00 89.25 462 GLY A O 1
ATOM 3769 N N . ILE A 1 463 ? -19.380 5.351 34.679 1.00 93.19 463 ILE A N 1
ATOM 3770 C CA . ILE A 1 463 ? -20.186 4.929 33.529 1.00 93.19 463 ILE A CA 1
ATOM 3771 C C . ILE A 1 463 ? -20.337 3.405 33.557 1.00 93.19 463 ILE A C 1
ATOM 3773 O O . ILE A 1 463 ? -19.492 2.701 34.098 1.00 93.19 463 ILE A O 1
ATOM 3777 N N . ASP A 1 464 ? -21.424 2.901 32.978 1.00 93.50 464 ASP A N 1
ATOM 3778 C CA . ASP A 1 464 ? -21.644 1.466 32.800 1.00 93.50 464 ASP A CA 1
ATOM 3779 C C . ASP A 1 464 ? -20.600 0.892 31.828 1.00 93.50 464 ASP A C 1
ATOM 3781 O O . ASP A 1 464 ? -20.554 1.284 30.656 1.00 93.50 464 ASP A O 1
ATOM 3785 N N . VAL A 1 465 ? -19.749 -0.004 32.326 1.00 94.94 465 VAL A N 1
ATOM 3786 C CA . VAL A 1 465 ? -18.697 -0.684 31.566 1.00 94.94 465 VAL A CA 1
ATOM 3787 C C . VAL A 1 465 ? -19.032 -2.168 31.511 1.00 94.94 465 VAL A C 1
ATOM 3789 O O . VAL A 1 465 ? -19.283 -2.802 32.534 1.00 94.94 465 VAL A O 1
ATOM 3792 N N . LYS A 1 466 ? -19.025 -2.734 30.302 1.00 94.81 466 LYS A N 1
ATOM 3793 C CA . LYS A 1 466 ? -19.234 -4.163 30.084 1.00 94.81 466 LYS A CA 1
ATOM 3794 C C . LYS A 1 466 ? -18.068 -4.771 29.334 1.00 94.81 466 LYS A C 1
ATOM 3796 O O . LYS A 1 466 ? -17.806 -4.398 28.192 1.00 94.81 466 LYS A O 1
ATOM 3801 N N . ASP A 1 467 ? -17.457 -5.781 29.938 1.00 94.25 467 ASP A N 1
ATOM 3802 C CA . ASP A 1 467 ? -16.383 -6.556 29.331 1.00 94.25 467 ASP A CA 1
ATOM 3803 C C . ASP A 1 467 ? -16.889 -7.829 28.658 1.00 94.25 467 ASP A C 1
ATOM 3805 O O . ASP A 1 467 ? -17.670 -8.608 29.210 1.00 94.25 467 ASP A O 1
ATOM 3809 N N . VAL A 1 468 ? -16.377 -8.082 27.459 1.00 94.12 468 VAL A N 1
ATOM 3810 C CA . VAL A 1 468 ? -16.551 -9.330 26.729 1.00 94.12 468 VAL A CA 1
ATOM 3811 C C . VAL A 1 468 ? -15.177 -9.841 26.328 1.00 94.12 468 VAL A C 1
ATOM 3813 O O . VAL A 1 468 ? -14.461 -9.235 25.536 1.00 94.12 468 VAL A O 1
ATOM 3816 N N . LYS A 1 469 ? -14.799 -11.005 26.856 1.00 90.38 469 LYS A N 1
ATOM 3817 C CA . LYS A 1 469 ? -13.466 -11.578 26.626 1.00 90.38 469 LYS A CA 1
ATOM 3818 C C . LYS A 1 469 ? -13.163 -11.815 25.143 1.00 90.38 469 LYS A C 1
ATOM 3820 O O . LYS A 1 469 ? -12.029 -11.641 24.705 1.00 90.38 469 LYS A O 1
ATOM 3825 N N . MET A 1 470 ? -14.157 -12.266 24.381 1.00 89.25 470 MET A N 1
ATOM 3826 C CA . MET A 1 470 ? -14.003 -12.600 22.969 1.00 89.25 470 MET A CA 1
ATOM 3827 C C . MET A 1 470 ? -15.353 -12.531 22.259 1.00 89.25 470 MET A C 1
ATOM 3829 O O . MET A 1 470 ? -16.351 -13.016 22.787 1.00 89.25 470 MET A O 1
ATOM 3833 N N . ILE A 1 471 ? -15.353 -11.976 21.050 1.00 91.94 471 ILE A N 1
ATOM 3834 C CA . ILE A 1 471 ? -16.484 -11.997 20.123 1.00 91.94 471 ILE A CA 1
ATOM 3835 C C . ILE A 1 471 ? -16.108 -12.940 18.971 1.00 91.94 471 ILE A C 1
ATOM 3837 O O . ILE A 1 471 ? -14.995 -12.821 18.450 1.00 91.94 471 ILE A O 1
ATOM 3841 N N . PRO A 1 472 ? -16.967 -13.899 18.579 1.00 90.94 472 PRO A N 1
ATOM 3842 C CA . PRO A 1 472 ? -16.729 -14.720 17.397 1.00 90.94 472 PRO A CA 1
ATOM 3843 C C . PRO A 1 472 ? -16.548 -13.848 16.152 1.00 90.94 472 PRO A C 1
ATOM 3845 O O . PRO A 1 472 ? -17.286 -12.887 15.971 1.00 90.94 472 PRO A O 1
ATOM 3848 N N . GLU A 1 473 ? -15.636 -14.211 15.249 1.00 87.12 473 GLU A N 1
ATOM 3849 C CA . GLU A 1 473 ? -15.340 -13.393 14.061 1.00 87.12 473 GLU A CA 1
ATOM 3850 C C . GLU A 1 473 ? -16.589 -13.077 13.222 1.00 87.12 473 GLU A C 1
ATOM 3852 O O . GLU A 1 473 ? -16.770 -11.947 12.777 1.00 87.12 473 GLU A O 1
ATOM 3857 N N . LYS A 1 474 ? -17.504 -14.044 13.087 1.00 91.62 474 LYS A N 1
ATOM 3858 C CA . LYS A 1 474 ? -18.784 -13.864 12.383 1.00 91.62 474 LYS A CA 1
ATOM 3859 C C . LYS A 1 474 ? -19.682 -12.768 12.973 1.00 91.62 474 LYS A C 1
ATOM 3861 O O . LYS A 1 474 ? -20.508 -12.223 12.254 1.00 91.62 474 LYS A O 1
ATOM 3866 N N . ASP A 1 475 ? -19.530 -12.472 14.263 1.00 94.81 475 ASP A N 1
ATOM 3867 C CA . ASP A 1 475 ? -20.304 -11.460 14.983 1.00 94.81 475 ASP A CA 1
ATOM 3868 C C . ASP A 1 475 ? -19.589 -10.091 14.987 1.00 94.81 475 ASP A C 1
ATOM 3870 O O . ASP A 1 475 ? -20.200 -9.080 15.332 1.00 94.81 475 ASP A O 1
ATOM 3874 N N . MET A 1 476 ? -18.306 -10.025 14.597 1.00 94.25 476 MET A N 1
ATOM 3875 C CA . MET A 1 476 ? -17.524 -8.780 14.586 1.00 94.25 476 MET A CA 1
ATOM 3876 C C . MET A 1 476 ? -18.111 -7.689 13.671 1.00 94.25 476 MET A C 1
ATOM 3878 O O . MET A 1 476 ? -18.124 -6.534 14.099 1.00 94.25 476 MET A O 1
ATOM 3882 N N . PRO A 1 477 ? -18.632 -7.982 12.457 1.00 94.38 477 PRO A N 1
ATOM 3883 C CA . PRO A 1 477 ? -19.284 -6.955 11.645 1.00 94.38 477 PRO A CA 1
ATOM 3884 C C . PRO A 1 477 ? -20.471 -6.313 12.369 1.00 94.38 477 PRO A C 1
ATOM 3886 O O . PRO A 1 477 ? -20.567 -5.089 12.444 1.00 94.38 477 PRO A O 1
ATOM 3889 N N . THR A 1 478 ? -21.325 -7.131 12.991 1.00 95.88 478 THR A N 1
ATOM 3890 C CA . THR A 1 478 ? -22.486 -6.657 13.753 1.00 95.88 478 THR A CA 1
ATOM 3891 C C . THR A 1 478 ? -22.072 -5.887 15.005 1.00 95.88 478 THR A C 1
ATOM 3893 O O . THR A 1 478 ? -22.673 -4.857 15.297 1.00 95.88 478 THR A O 1
ATOM 3896 N N . LEU A 1 479 ? -21.011 -6.311 15.702 1.00 96.75 479 LEU A N 1
ATOM 3897 C CA . LEU A 1 479 ? -20.410 -5.564 16.814 1.00 96.75 479 LEU A CA 1
ATOM 3898 C C . LEU A 1 479 ? -20.009 -4.142 16.386 1.00 96.75 479 LEU A C 1
ATOM 3900 O O . LEU A 1 479 ? -20.285 -3.183 17.111 1.00 96.75 479 LEU A O 1
ATOM 3904 N N . TYR A 1 480 ? -19.360 -3.991 15.229 1.00 95.56 480 TYR A N 1
ATOM 3905 C CA . TYR A 1 480 ? -18.977 -2.675 14.722 1.00 95.56 480 TYR A CA 1
ATOM 3906 C C . TYR A 1 480 ? -20.198 -1.857 14.289 1.00 95.56 480 TYR A C 1
ATOM 3908 O O . TYR A 1 480 ? -20.355 -0.728 14.757 1.00 95.56 480 TYR A O 1
ATOM 3916 N N . SER A 1 481 ? -21.092 -2.421 13.469 1.00 93.75 481 SER A N 1
ATOM 3917 C CA . SER A 1 481 ? -22.300 -1.731 12.985 1.00 93.75 481 SER A CA 1
ATOM 3918 C C . SER A 1 481 ? -23.224 -1.279 14.116 1.00 93.75 481 SER A C 1
ATOM 3920 O O . SER A 1 481 ? -23.748 -0.166 14.090 1.00 93.75 481 SER A O 1
ATOM 3922 N N . ALA A 1 482 ? -23.391 -2.104 15.154 1.00 93.75 482 ALA A N 1
ATOM 3923 C CA . ALA A 1 482 ? -24.265 -1.778 16.272 1.00 93.75 482 ALA A CA 1
ATOM 3924 C C . ALA A 1 482 ? -23.674 -0.730 17.235 1.00 93.75 482 ALA A C 1
ATOM 3926 O O . ALA A 1 482 ? -24.439 -0.165 18.029 1.00 93.75 482 ALA A O 1
ATOM 3927 N N . SER A 1 483 ? -22.373 -0.419 17.148 1.00 95.06 483 SER A N 1
ATOM 3928 C CA . SER A 1 483 ? -21.731 0.585 18.004 1.00 95.06 483 SER A CA 1
ATOM 3929 C C . SER A 1 483 ? -22.275 1.995 17.748 1.00 95.06 483 SER A C 1
ATOM 3931 O O . SER A 1 483 ? -22.687 2.342 16.642 1.00 95.06 483 SER A O 1
ATOM 3933 N N . ALA A 1 484 ? -22.318 2.827 18.791 1.00 93.94 484 ALA A N 1
ATOM 3934 C CA . ALA A 1 484 ? -22.576 4.256 18.625 1.00 93.94 484 ALA A CA 1
ATOM 3935 C C . ALA A 1 484 ? -21.349 4.954 18.024 1.00 93.94 484 ALA A C 1
ATOM 3937 O O . ALA A 1 484 ? -21.484 5.842 17.185 1.00 93.94 484 ALA A O 1
ATOM 3938 N N . VAL A 1 485 ? -20.164 4.528 18.460 1.00 95.12 485 VAL A N 1
ATOM 3939 C CA . VAL A 1 485 ? -18.862 4.965 17.965 1.00 95.12 485 VAL A CA 1
ATOM 3940 C C . VAL A 1 485 ? -17.810 3.922 18.341 1.00 95.12 485 VAL A C 1
ATOM 3942 O O . VAL A 1 485 ? -17.888 3.310 19.409 1.00 95.12 485 VAL A O 1
ATOM 3945 N N . PHE A 1 486 ? -16.824 3.729 17.474 1.00 96.56 486 PHE A N 1
ATOM 3946 C CA . PHE A 1 486 ? -15.625 2.947 17.733 1.00 96.56 486 PHE A CA 1
ATOM 3947 C C . PHE A 1 486 ? -14.459 3.875 18.088 1.00 96.56 486 PHE A C 1
ATOM 3949 O O . PHE A 1 486 ? -14.154 4.811 17.344 1.00 96.56 486 PHE A O 1
ATOM 3956 N N . VAL A 1 487 ? -13.808 3.608 19.222 1.00 96.56 487 VAL A N 1
ATOM 3957 C CA . VAL A 1 487 ? -12.705 4.419 19.750 1.00 96.56 487 VAL A CA 1
ATOM 3958 C C . VAL A 1 487 ? -11.396 3.636 19.695 1.00 96.56 487 VAL A C 1
ATOM 3960 O O . VAL A 1 487 ? -11.267 2.549 20.268 1.00 96.56 487 VAL A O 1
ATOM 3963 N N . TYR A 1 488 ? -10.397 4.215 19.030 1.00 94.44 488 TYR A N 1
ATOM 3964 C CA . TYR A 1 488 ? -9.079 3.607 18.869 1.00 94.44 488 TYR A CA 1
ATOM 3965 C C . TYR A 1 488 ? -7.963 4.649 19.004 1.00 94.44 488 TYR A C 1
ATOM 3967 O O . TYR A 1 488 ? -7.537 5.261 18.025 1.00 94.44 488 TYR A O 1
ATOM 3975 N N . THR A 1 489 ? -7.476 4.851 20.229 1.00 92.81 489 THR A N 1
ATOM 3976 C CA . THR A 1 489 ? -6.598 5.975 20.616 1.00 92.81 489 THR A CA 1
ATOM 3977 C C . THR A 1 489 ? -5.100 5.694 20.507 1.00 92.81 489 THR A C 1
ATOM 3979 O O . THR A 1 489 ? -4.292 6.459 21.027 1.00 92.81 489 THR A O 1
ATOM 3982 N N . SER A 1 490 ? -4.702 4.627 19.809 1.00 91.25 490 SER A N 1
ATOM 3983 C CA . SER A 1 490 ? -3.291 4.227 19.740 1.00 91.25 490 SER A CA 1
ATOM 3984 C C . SER A 1 490 ? -2.384 5.357 19.245 1.00 91.25 490 SER A C 1
ATOM 3986 O O . SER A 1 490 ? -2.658 6.002 18.230 1.00 91.25 490 SER A O 1
ATOM 3988 N N . SER A 1 491 ? -1.276 5.575 19.953 1.00 87.44 491 SER A N 1
ATOM 3989 C CA . SER A 1 491 ? -0.249 6.549 19.575 1.00 87.44 491 SER A CA 1
ATOM 3990 C C . SER A 1 491 ? 0.608 6.042 18.412 1.00 87.44 491 SER A C 1
ATOM 3992 O O . SER A 1 491 ? 1.061 6.826 17.575 1.00 87.44 491 SER A O 1
ATOM 3994 N N . TYR A 1 492 ? 0.773 4.720 18.305 1.00 88.19 492 TYR A N 1
ATOM 3995 C CA . TYR A 1 492 ? 1.511 4.070 17.228 1.00 88.19 492 TYR A CA 1
ATOM 3996 C C . TYR A 1 492 ? 0.852 2.762 16.777 1.00 88.19 492 TYR A C 1
ATOM 3998 O O . TYR A 1 492 ? 0.434 1.949 17.597 1.00 88.19 492 TYR A O 1
ATOM 4006 N N . GLU A 1 493 ? 0.841 2.533 15.464 1.00 87.00 493 GLU A N 1
ATOM 4007 C CA . GLU A 1 493 ? 0.515 1.257 14.825 1.00 87.00 493 GLU A CA 1
ATOM 4008 C C . GLU A 1 493 ? 1.256 1.136 13.494 1.00 87.00 493 GLU A C 1
ATOM 4010 O O . GLU A 1 493 ? 1.501 2.137 12.820 1.00 87.00 493 GLU A O 1
ATOM 4015 N N . GLY A 1 494 ? 1.504 -0.099 13.056 1.00 85.12 494 GLY A N 1
ATOM 4016 C CA . GLY A 1 494 ? 2.005 -0.353 11.705 1.00 85.12 494 GLY A CA 1
ATOM 4017 C C . GLY A 1 494 ? 0.997 0.021 10.612 1.00 85.12 494 GLY A C 1
ATOM 4018 O O . GLY A 1 494 ? 1.310 0.756 9.675 1.00 85.12 494 GLY A O 1
ATOM 4019 N N . PHE A 1 495 ? -0.245 -0.451 10.745 1.00 85.12 495 PHE A N 1
ATOM 4020 C CA . PHE A 1 495 ? -1.354 -0.039 9.876 1.00 85.12 495 PHE A CA 1
ATOM 4021 C C . PHE A 1 495 ? -2.573 0.393 10.682 1.00 85.12 495 PHE A C 1
ATOM 4023 O O . PHE A 1 495 ? -2.990 1.529 10.536 1.00 85.12 495 PHE A O 1
ATOM 4030 N N . GLY A 1 496 ? -3.105 -0.470 11.555 1.00 83.00 496 GLY A N 1
ATOM 4031 C CA . GLY A 1 496 ? -4.362 -0.233 12.273 1.00 83.00 496 GLY A CA 1
ATOM 4032 C C . GLY A 1 496 ? -5.561 -0.828 11.534 1.00 83.00 496 GLY A C 1
ATOM 4033 O O . GLY A 1 496 ? -6.390 -0.106 10.993 1.00 83.00 496 GLY A O 1
ATOM 4034 N N . MET A 1 497 ? -5.652 -2.162 11.515 1.00 86.31 497 MET A N 1
ATOM 4035 C CA . MET A 1 497 ? -6.782 -2.881 10.909 1.00 86.31 497 MET A CA 1
ATOM 4036 C C . MET A 1 497 ? -8.141 -2.602 11.577 1.00 86.31 497 MET A C 1
ATOM 4038 O O . MET A 1 497 ? -9.090 -2.376 10.828 1.00 86.31 497 MET A O 1
ATOM 4042 N N . PRO A 1 498 ? -8.272 -2.552 12.923 1.00 90.25 498 PRO A N 1
ATOM 4043 C CA . PRO A 1 498 ? -9.587 -2.400 13.552 1.00 90.25 498 PRO A CA 1
ATOM 4044 C C . PRO A 1 498 ? -10.356 -1.136 13.119 1.00 90.25 498 PRO A C 1
ATOM 4046 O O . PRO A 1 498 ? -11.547 -1.249 12.842 1.00 90.25 498 PRO A O 1
ATOM 4049 N N . PRO A 1 499 ? -9.721 0.050 12.962 1.00 91.00 499 PRO A N 1
ATOM 4050 C CA . PRO A 1 499 ? -10.375 1.208 12.345 1.00 91.00 499 PRO A CA 1
ATOM 4051 C C . PRO A 1 499 ? -10.935 0.958 10.937 1.00 91.00 499 PRO A C 1
ATOM 4053 O O . PRO A 1 499 ? -12.020 1.439 10.624 1.00 91.00 499 PRO A O 1
ATOM 4056 N N . VAL A 1 500 ? -10.228 0.204 10.089 1.00 90.12 500 VAL A N 1
ATOM 4057 C CA . VAL A 1 500 ? -10.677 -0.124 8.721 1.00 90.12 500 VAL A CA 1
ATOM 4058 C C . VAL A 1 500 ? -11.848 -1.099 8.735 1.00 90.12 500 VAL A C 1
ATOM 4060 O O . VAL A 1 500 ? -12.807 -0.911 7.990 1.00 90.12 500 VAL A O 1
ATOM 4063 N N . GLU A 1 501 ? -11.812 -2.097 9.614 1.00 91.44 501 GLU A N 1
ATOM 4064 C CA . GLU A 1 501 ? -12.913 -3.045 9.818 1.00 91.44 501 GLU A CA 1
ATOM 4065 C C . GLU A 1 501 ? -14.171 -2.330 10.343 1.00 91.44 501 GLU A C 1
ATOM 4067 O O . GLU A 1 501 ? -15.267 -2.528 9.814 1.00 91.44 501 GLU A O 1
ATOM 4072 N N . ALA A 1 502 ? -14.010 -1.422 11.310 1.00 92.62 502 ALA A N 1
ATOM 4073 C CA . ALA A 1 502 ? -15.092 -0.602 11.848 1.00 92.62 502 ALA A CA 1
ATOM 4074 C C . ALA A 1 502 ? -15.700 0.331 10.785 1.00 92.62 502 ALA A C 1
ATOM 4076 O O . ALA A 1 502 ? -16.923 0.381 10.627 1.00 92.62 502 ALA A O 1
ATOM 4077 N N . ALA A 1 503 ? -14.850 1.009 10.006 1.00 91.31 503 ALA A N 1
ATOM 4078 C CA . ALA A 1 503 ? -15.252 1.871 8.895 1.00 91.31 503 ALA A CA 1
ATOM 4079 C C . ALA A 1 503 ? -16.069 1.112 7.840 1.00 91.31 503 ALA A C 1
ATOM 4081 O O . ALA A 1 503 ? -17.118 1.580 7.397 1.00 91.31 503 ALA A O 1
ATOM 4082 N N . ALA A 1 504 ? -15.608 -0.086 7.469 1.00 90.62 504 ALA A N 1
ATOM 4083 C CA . ALA A 1 504 ? -16.282 -0.970 6.524 1.00 90.62 504 ALA A CA 1
ATOM 4084 C C . ALA A 1 504 ? -17.678 -1.403 6.994 1.00 90.62 504 ALA A C 1
ATOM 4086 O O . ALA A 1 504 ? -18.557 -1.646 6.169 1.00 90.62 504 ALA A O 1
ATOM 4087 N N . CYS A 1 505 ? -17.895 -1.464 8.307 1.00 92.44 505 CYS A N 1
ATOM 4088 C CA . CYS A 1 505 ? -19.184 -1.792 8.913 1.00 92.44 505 CYS A CA 1
ATOM 4089 C C . CYS A 1 505 ? -20.064 -0.557 9.175 1.00 92.44 505 CYS A C 1
ATOM 4091 O O . CYS A 1 505 ? -21.161 -0.697 9.717 1.00 92.44 505 CYS A O 1
ATOM 4093 N N . GLY A 1 506 ? -19.603 0.640 8.793 1.00 90.12 506 GLY A N 1
ATOM 4094 C CA . GLY A 1 506 ? -20.329 1.901 8.957 1.00 90.12 506 GLY A CA 1
ATOM 4095 C C . GLY A 1 506 ? -20.264 2.505 10.361 1.00 90.12 506 GLY A C 1
ATOM 4096 O O . GLY A 1 506 ? -21.058 3.395 10.663 1.00 90.12 506 GLY A O 1
ATOM 4097 N N . ALA A 1 507 ? -19.347 2.046 11.218 1.00 92.06 507 ALA A N 1
ATOM 4098 C CA . ALA A 1 507 ? -19.178 2.597 12.559 1.00 92.06 507 ALA A CA 1
ATOM 4099 C C . ALA A 1 507 ? -18.560 4.002 12.505 1.00 92.06 507 ALA A C 1
ATOM 4101 O O . ALA A 1 507 ? -17.585 4.227 11.789 1.00 92.06 507 ALA A O 1
ATOM 4102 N N . GLN A 1 508 ? -19.077 4.939 13.307 1.00 92.62 508 GLN A N 1
ATOM 4103 C CA . GLN A 1 508 ? -18.390 6.216 13.535 1.00 92.62 508 GLN A CA 1
ATOM 4104 C C . GLN A 1 508 ? -17.043 5.967 14.211 1.00 92.62 508 GLN A C 1
ATOM 4106 O O . GLN A 1 508 ? -16.925 5.053 15.026 1.00 92.62 508 GLN A O 1
ATOM 4111 N N . LEU A 1 509 ? -16.041 6.791 13.907 1.00 93.38 509 LEU A N 1
ATOM 4112 C CA . LEU A 1 509 ? -14.673 6.595 14.384 1.00 93.38 509 LEU A CA 1
ATOM 4113 C C . LEU A 1 509 ? -14.193 7.800 15.191 1.00 93.38 509 LEU A C 1
ATOM 4115 O O . LEU A 1 509 ? -14.298 8.938 14.728 1.00 93.38 509 LEU A O 1
ATOM 4119 N N . ILE A 1 510 ? -13.603 7.525 16.354 1.00 94.75 510 ILE A N 1
ATOM 4120 C CA . ILE A 1 510 ? -12.730 8.456 17.074 1.00 94.75 510 ILE A CA 1
ATOM 4121 C C . ILE A 1 510 ? -11.359 7.798 17.175 1.00 94.75 510 ILE A C 1
ATOM 4123 O O . ILE A 1 510 ? -11.199 6.749 17.804 1.00 94.75 510 ILE A O 1
ATOM 4127 N N . LEU A 1 511 ? -10.374 8.392 16.514 1.00 93.75 511 LEU A N 1
ATOM 4128 C CA . LEU A 1 511 ? -9.040 7.826 16.371 1.00 93.75 511 LEU A CA 1
ATOM 4129 C C . LEU A 1 511 ? -8.008 8.680 17.106 1.00 93.75 511 LEU A C 1
ATOM 4131 O O . LEU A 1 511 ? -8.113 9.900 17.163 1.00 93.75 511 LEU A O 1
ATOM 4135 N N . GLY A 1 512 ? -6.988 8.029 17.651 1.00 89.12 512 GLY A N 1
ATOM 4136 C CA . GLY A 1 512 ? -5.815 8.714 18.181 1.00 89.12 512 GLY A CA 1
ATOM 4137 C C . GLY A 1 512 ? -4.973 9.374 17.079 1.00 89.12 512 GLY A C 1
ATOM 4138 O O . GLY A 1 512 ? -5.278 9.237 15.888 1.00 89.12 512 GLY A O 1
ATOM 4139 N N . PRO A 1 513 ? -3.863 10.030 17.455 1.00 71.75 513 PRO A N 1
ATOM 4140 C CA . PRO A 1 513 ? -2.985 10.740 16.522 1.00 71.75 513 PRO A CA 1
ATOM 4141 C C . PRO A 1 513 ? -2.482 9.865 15.365 1.00 71.75 513 PRO A C 1
ATOM 4143 O O . PRO A 1 513 ? -2.401 10.349 14.233 1.00 71.75 513 PRO A O 1
ATOM 4146 N N . PHE A 1 514 ? -2.168 8.592 15.667 1.00 67.06 514 PHE A N 1
ATOM 4147 C CA . PHE A 1 514 ? -1.409 7.621 14.864 1.00 67.06 514 PHE A CA 1
ATOM 4148 C C . PHE A 1 514 ? -0.158 8.201 14.191 1.00 67.06 514 PHE A C 1
ATOM 4150 O O . PHE A 1 514 ? -0.236 9.075 13.330 1.00 67.06 514 PHE A O 1
ATOM 4157 N N . HIS A 1 515 ? 1.011 7.632 14.494 1.00 53.25 515 HIS A N 1
ATOM 4158 C CA . HIS A 1 515 ? 2.285 7.960 13.839 1.00 53.25 515 HIS A CA 1
ATOM 4159 C C . HIS A 1 515 ? 2.153 8.259 12.326 1.00 53.25 515 HIS A C 1
ATOM 4161 O O . HIS A 1 515 ? 1.561 7.488 11.562 1.00 53.25 515 HIS A O 1
ATOM 4167 N N . ARG A 1 516 ? 2.664 9.434 11.913 1.00 56.22 516 ARG A N 1
ATOM 4168 C CA . ARG A 1 516 ? 2.597 10.007 10.547 1.00 56.22 516 ARG A CA 1
ATOM 4169 C C . ARG A 1 516 ? 1.183 10.234 9.981 1.00 56.22 516 ARG A C 1
ATOM 4171 O O . ARG A 1 516 ? 1.028 10.306 8.759 1.00 56.22 516 ARG A O 1
ATOM 4178 N N . HIS A 1 517 ? 0.158 10.370 10.825 1.00 67.69 517 HIS A N 1
ATOM 4179 C CA . HIS A 1 517 ? -1.210 10.706 10.413 1.00 67.69 517 HIS A CA 1
ATOM 4180 C C . HIS A 1 517 ? -1.790 9.730 9.376 1.00 67.69 517 HIS A C 1
ATOM 4182 O O . HIS A 1 517 ? -2.578 10.118 8.508 1.00 67.69 517 HIS A O 1
ATOM 4188 N N . ARG A 1 518 ? -1.394 8.447 9.425 1.00 77.88 518 ARG A N 1
ATOM 4189 C CA . ARG A 1 518 ? -1.809 7.466 8.413 1.00 77.88 518 ARG A CA 1
ATOM 4190 C C . ARG A 1 518 ? -3.327 7.337 8.347 1.00 77.88 518 ARG A C 1
ATOM 4192 O O . ARG A 1 518 ? -3.883 7.344 7.254 1.00 77.88 518 ARG A O 1
ATOM 4199 N N . MET A 1 519 ? -3.994 7.298 9.497 1.00 82.19 519 MET A N 1
ATOM 4200 C CA . MET A 1 519 ? -5.454 7.253 9.549 1.00 82.19 519 MET A CA 1
ATOM 4201 C C . MET A 1 519 ? -6.105 8.534 9.026 1.00 82.19 519 MET A C 1
ATOM 4203 O O . MET A 1 519 ? -7.116 8.437 8.341 1.00 82.19 519 MET A O 1
ATOM 4207 N N . ARG A 1 520 ? -5.476 9.706 9.198 1.00 85.94 520 ARG A N 1
ATOM 4208 C CA . ARG A 1 520 ? -5.923 10.946 8.538 1.00 85.94 520 ARG A CA 1
ATOM 4209 C C . ARG A 1 520 ? -5.794 10.869 7.014 1.00 85.94 520 ARG A C 1
ATOM 4211 O O . ARG A 1 520 ? -6.653 11.378 6.311 1.00 85.94 520 ARG A O 1
ATOM 4218 N N . GLN A 1 521 ? -4.786 10.181 6.473 1.00 82.38 521 GLN A N 1
ATOM 4219 C CA . GLN A 1 521 ? -4.697 9.925 5.023 1.00 82.38 521 GLN A CA 1
ATOM 4220 C C . GLN A 1 521 ? -5.769 8.931 4.544 1.00 82.38 521 GLN A C 1
ATOM 4222 O O . GLN A 1 521 ? -6.308 9.068 3.442 1.00 82.38 521 GLN A O 1
ATOM 4227 N N . VAL A 1 522 ? -6.059 7.914 5.361 1.00 83.81 522 VAL A N 1
ATOM 4228 C CA . VAL A 1 522 ? -7.038 6.867 5.049 1.00 83.81 522 VAL A CA 1
ATOM 4229 C C . VAL A 1 522 ? -8.459 7.419 5.121 1.00 83.81 522 VAL A C 1
ATOM 4231 O O . VAL A 1 522 ? -9.191 7.266 4.152 1.00 83.81 522 VAL A O 1
ATOM 4234 N N . PHE A 1 523 ? -8.850 8.105 6.193 1.00 86.38 523 PHE A N 1
ATOM 4235 C CA . PHE A 1 523 ? -10.236 8.528 6.419 1.00 86.38 523 PHE A CA 1
ATOM 4236 C C . PHE A 1 523 ? -10.483 10.026 6.240 1.00 86.38 523 PHE A C 1
ATOM 4238 O O . PHE A 1 523 ? -11.624 10.407 6.003 1.00 86.38 523 PHE A O 1
ATOM 4245 N N . GLY A 1 524 ? -9.456 10.879 6.285 1.00 86.62 524 GLY A N 1
ATOM 4246 C CA . GLY A 1 524 ? -9.637 12.332 6.202 1.00 86.62 524 GLY A CA 1
ATOM 4247 C C . GLY A 1 524 ? -10.658 12.813 7.231 1.00 86.62 524 GLY A C 1
ATOM 4248 O O . GLY A 1 524 ? -10.640 12.350 8.372 1.00 86.62 524 GLY A O 1
ATOM 4249 N N . ASP A 1 525 ? -11.591 13.653 6.789 1.00 86.50 525 ASP A N 1
ATOM 4250 C CA . ASP A 1 525 ? -12.661 14.227 7.617 1.00 86.50 525 ASP A CA 1
ATOM 4251 C C . ASP A 1 525 ? -13.827 13.254 7.894 1.00 86.50 525 ASP A C 1
ATOM 4253 O O . ASP A 1 525 ? -14.817 13.627 8.519 1.00 86.50 525 ASP A O 1
ATOM 4257 N N . LEU A 1 526 ? -13.739 11.998 7.429 1.00 86.75 526 LEU A N 1
ATOM 4258 C CA . LEU A 1 526 ? -14.753 10.964 7.689 1.00 86.75 526 LEU A CA 1
ATOM 4259 C C . LEU A 1 526 ? -14.615 10.329 9.082 1.00 86.75 526 LEU A C 1
ATOM 4261 O O . LEU A 1 526 ? -15.501 9.591 9.509 1.00 86.75 526 LEU A O 1
ATOM 4265 N N . ALA A 1 527 ? -13.510 10.596 9.779 1.00 90.19 527 ALA A N 1
ATOM 4266 C CA . ALA A 1 527 ? -13.270 10.189 11.157 1.00 90.19 527 ALA A CA 1
ATOM 4267 C C . ALA A 1 527 ? -12.969 11.418 12.021 1.00 90.19 527 ALA A C 1
ATOM 4269 O O . ALA A 1 527 ? -12.447 12.420 11.533 1.00 90.19 527 ALA A O 1
ATOM 4270 N N . GLN A 1 528 ? -13.271 11.324 13.313 1.00 92.19 528 GLN A N 1
ATOM 4271 C CA . GLN A 1 528 ? -12.820 12.301 14.299 1.00 92.19 528 GLN A CA 1
ATOM 4272 C C . GLN A 1 528 ? -11.476 11.857 14.878 1.00 92.19 528 GLN A C 1
ATOM 4274 O O . GLN A 1 528 ? -11.195 10.659 14.960 1.00 92.19 528 GLN A O 1
ATOM 4279 N N . TYR A 1 529 ? -10.657 12.818 15.297 1.00 92.06 529 TYR A N 1
ATOM 4280 C CA . TYR A 1 529 ? -9.345 12.553 15.878 1.00 92.06 529 TYR A CA 1
ATOM 4281 C C . TYR A 1 529 ? -9.231 13.252 17.223 1.00 92.06 529 TYR A C 1
ATOM 4283 O O . TYR A 1 529 ? -9.645 14.403 17.338 1.00 92.06 529 TYR A O 1
ATOM 4291 N N . ALA A 1 530 ? -8.683 12.549 18.207 1.00 93.00 530 ALA A N 1
ATOM 4292 C CA . ALA A 1 530 ? -8.498 13.058 19.554 1.00 93.00 530 ALA A CA 1
ATOM 4293 C C . ALA A 1 530 ? -7.134 12.625 20.095 1.00 93.00 530 ALA A C 1
ATOM 4295 O O . ALA A 1 530 ? -6.853 11.432 20.243 1.00 93.00 530 ALA A O 1
ATOM 4296 N N . GLU A 1 531 ? -6.288 13.610 20.363 1.00 90.62 531 GLU A N 1
ATOM 4297 C CA . GLU A 1 531 ? -4.937 13.467 20.900 1.00 90.62 531 GLU A CA 1
ATOM 4298 C C . GLU A 1 531 ? -4.882 13.923 22.365 1.00 90.62 531 GLU A C 1
ATOM 4300 O O . GLU A 1 531 ? -4.053 13.419 23.123 1.00 90.62 531 GLU A O 1
ATOM 4305 N N . THR A 1 532 ? -5.802 14.805 22.776 1.00 94.31 532 THR A N 1
ATOM 4306 C CA . THR A 1 532 ? -5.963 15.269 24.165 1.00 94.31 532 THR A CA 1
ATOM 4307 C C . THR A 1 532 ? -7.350 14.943 24.740 1.00 94.31 532 THR A C 1
ATOM 4309 O O . THR A 1 532 ? -8.296 14.698 23.979 1.00 94.31 532 THR A O 1
ATOM 4312 N N . PRO A 1 533 ? -7.515 14.946 26.078 1.00 96.38 533 PRO A N 1
ATOM 4313 C CA . PRO A 1 533 ? -8.820 14.765 26.716 1.00 96.38 533 PRO A CA 1
ATOM 4314 C C . PRO A 1 533 ? -9.877 15.782 26.255 1.00 96.38 533 PRO A C 1
ATOM 4316 O O . PRO A 1 533 ? -11.040 15.427 26.077 1.00 96.38 533 PRO A O 1
ATOM 4319 N N . GLU A 1 534 ? -9.495 17.034 25.997 1.00 96.75 534 GLU A N 1
ATOM 4320 C CA . GLU A 1 534 ? -10.406 18.082 25.518 1.00 96.75 534 GLU A CA 1
ATOM 4321 C C . GLU A 1 534 ? -10.902 17.798 24.096 1.00 96.75 534 GLU A C 1
ATOM 4323 O O . GLU A 1 534 ? -12.089 17.955 23.797 1.00 96.75 534 GLU A O 1
ATOM 4328 N N . GLU A 1 535 ? -10.009 17.336 23.219 1.00 95.62 535 GLU A N 1
ATOM 4329 C CA . GLU A 1 535 ? -10.382 16.895 21.875 1.00 95.62 535 GLU A CA 1
ATOM 4330 C C . GLU A 1 535 ? -11.275 15.652 21.931 1.00 95.62 535 GLU A C 1
ATOM 4332 O O . GLU A 1 535 ? -12.230 15.542 21.161 1.00 95.62 535 GLU A O 1
ATOM 4337 N N . MET A 1 536 ? -11.024 14.744 22.879 1.00 96.62 536 MET A N 1
ATOM 4338 C CA . MET A 1 536 ? -11.884 13.588 23.124 1.00 96.62 536 MET A CA 1
ATOM 4339 C C . MET A 1 536 ? -13.288 14.014 23.573 1.00 96.62 536 MET A C 1
ATOM 4341 O O . MET A 1 536 ? -14.271 13.498 23.045 1.00 96.62 536 MET A O 1
ATOM 4345 N N . VAL A 1 537 ? -13.414 14.992 24.476 1.00 97.50 537 VAL A N 1
ATOM 4346 C CA . VAL A 1 537 ? -14.711 15.575 24.877 1.00 97.50 537 VAL A CA 1
ATOM 4347 C C . VAL A 1 537 ? -15.446 16.153 23.666 1.00 97.50 537 VAL A C 1
ATOM 4349 O O . VAL A 1 537 ? -16.636 15.882 23.466 1.00 97.50 537 VAL A O 1
ATOM 4352 N N . ALA A 1 538 ? -14.747 16.920 22.825 1.00 96.12 538 ALA A N 1
ATOM 4353 C CA . ALA A 1 538 ? -15.324 17.477 21.605 1.00 96.12 538 ALA A CA 1
ATOM 4354 C C . ALA A 1 538 ? -15.795 16.367 20.647 1.00 96.12 538 ALA A C 1
ATOM 4356 O O . ALA A 1 538 ? -16.916 16.422 20.133 1.00 96.12 538 ALA A O 1
ATOM 4357 N N . ALA A 1 539 ? -14.984 15.323 20.466 1.00 94.81 539 ALA A N 1
ATOM 4358 C CA . ALA A 1 539 ? -15.301 14.195 19.601 1.00 94.81 539 ALA A CA 1
ATOM 4359 C C . ALA A 1 539 ? -16.504 13.381 20.110 1.00 94.81 539 ALA A C 1
ATOM 4361 O O . ALA A 1 539 ? -17.404 13.051 19.331 1.00 94.81 539 ALA A O 1
ATOM 4362 N N . LEU A 1 540 ? -16.560 13.108 21.419 1.00 95.62 540 LEU A N 1
ATOM 4363 C CA . LEU A 1 540 ? -17.668 12.414 22.081 1.00 95.62 540 LEU A CA 1
ATOM 4364 C C . LEU A 1 540 ? -18.970 13.221 22.023 1.00 95.62 540 LEU A C 1
ATOM 4366 O O . LEU A 1 540 ? -20.041 12.643 21.844 1.00 95.62 540 LEU A O 1
ATOM 4370 N N . THR A 1 541 ? -18.897 14.551 22.102 1.00 94.62 541 THR A N 1
ATOM 4371 C CA . THR A 1 541 ? -20.068 15.438 21.976 1.00 94.62 541 THR A CA 1
ATOM 4372 C C . THR A 1 541 ? -20.751 15.307 20.610 1.00 94.62 541 THR A C 1
ATOM 4374 O O . THR A 1 541 ? -21.974 15.424 20.513 1.00 94.62 541 THR A O 1
ATOM 4377 N N . ASN A 1 542 ? -19.987 14.998 19.561 1.00 90.38 542 ASN A N 1
ATOM 4378 C CA . ASN A 1 542 ? -20.503 14.811 18.205 1.00 90.38 542 ASN A CA 1
ATOM 4379 C C . ASN A 1 542 ? -21.054 13.399 17.932 1.00 90.38 542 ASN A C 1
ATOM 4381 O O . ASN A 1 542 ? -21.569 13.158 16.838 1.00 90.38 542 ASN A O 1
ATOM 4385 N N . VAL A 1 543 ? -20.965 12.470 18.894 1.00 89.12 543 VAL A N 1
ATOM 4386 C CA . VAL A 1 543 ? -21.439 11.088 18.727 1.00 89.12 543 VAL A CA 1
ATOM 4387 C C . VAL A 1 543 ? -22.963 11.050 18.682 1.00 89.12 543 VAL A C 1
ATOM 4389 O O . VAL A 1 543 ? -23.658 11.199 19.694 1.00 89.12 543 VAL A O 1
ATOM 4392 N N . ASP A 1 544 ? -23.485 10.771 17.491 1.00 78.56 544 ASP A N 1
ATOM 4393 C CA . ASP A 1 544 ? -24.913 10.613 17.248 1.00 78.56 544 ASP A CA 1
ATOM 4394 C C . ASP A 1 544 ? -25.175 9.510 16.221 1.00 78.56 544 ASP A C 1
ATOM 4396 O O . ASP A 1 544 ? -25.032 9.716 15.015 1.00 78.56 544 ASP A O 1
ATOM 4400 N N . LYS A 1 545 ? -25.619 8.340 16.695 1.00 68.75 545 LYS A N 1
ATOM 4401 C CA . LYS A 1 545 ? -25.950 7.190 15.838 1.00 68.75 545 LYS A CA 1
ATOM 4402 C C . LYS A 1 545 ? -27.090 7.492 14.845 1.00 68.75 545 LYS A C 1
ATOM 4404 O O . LYS A 1 545 ? -27.215 6.803 13.838 1.00 68.75 545 LYS A O 1
ATOM 4409 N N . SER A 1 546 ? -27.914 8.519 15.091 1.00 63.84 546 SER A N 1
ATOM 4410 C CA . SER A 1 546 ? -28.998 8.924 14.183 1.00 63.84 546 SER A CA 1
ATOM 4411 C C . SER A 1 546 ? -28.530 9.796 13.008 1.00 63.84 546 SER A C 1
ATOM 4413 O O . SER A 1 546 ? -29.243 9.915 12.010 1.00 63.84 546 SER A O 1
ATOM 4415 N N . ARG A 1 547 ? -27.310 10.353 13.061 1.00 55.81 547 ARG A N 1
ATOM 4416 C CA . ARG A 1 547 ? -26.678 11.060 11.935 1.00 55.81 547 ARG A CA 1
ATOM 4417 C C . ARG A 1 547 ? -26.105 10.050 10.934 1.00 55.81 547 ARG A C 1
ATOM 4419 O O . ARG A 1 547 ? -24.907 9.807 10.851 1.00 55.81 547 ARG A O 1
ATOM 4426 N N . VAL A 1 548 ? -27.003 9.488 10.130 1.00 47.72 548 VAL A N 1
ATOM 4427 C CA . VAL A 1 548 ? -26.751 8.523 9.043 1.00 47.72 548 VAL A CA 1
ATOM 4428 C C . VAL A 1 548 ? -25.754 8.966 7.935 1.00 47.72 548 VAL A C 1
ATOM 4430 O O . VAL A 1 548 ? -25.156 8.066 7.337 1.00 47.72 548 VAL A O 1
ATOM 4433 N N . PRO A 1 549 ? -25.463 10.258 7.633 1.00 44.56 549 PRO A N 1
ATOM 4434 C CA . PRO A 1 549 ? -24.640 10.595 6.458 1.00 44.56 549 PRO A CA 1
ATOM 4435 C C . PRO A 1 549 ? -23.170 10.144 6.517 1.00 44.56 549 PRO A C 1
ATOM 4437 O O . PRO A 1 549 ? -22.552 9.991 5.467 1.00 44.56 549 PRO A O 1
ATOM 4440 N N . ALA A 1 550 ? -22.609 9.895 7.707 1.00 50.75 550 ALA A N 1
ATOM 4441 C CA . ALA A 1 550 ? -21.230 9.415 7.845 1.00 50.75 550 ALA A CA 1
ATOM 4442 C C . ALA A 1 550 ? -21.065 7.923 7.484 1.00 50.75 550 ALA A C 1
ATOM 4444 O O . ALA A 1 550 ? -19.946 7.472 7.267 1.00 50.75 550 ALA A O 1
ATOM 4445 N N . SER A 1 551 ? -22.159 7.158 7.374 1.00 65.12 551 SER A N 1
ATOM 4446 C CA . SER A 1 551 ? -22.091 5.707 7.149 1.00 65.12 551 SER A CA 1
ATOM 4447 C C . SER A 1 551 ? -21.779 5.325 5.698 1.00 65.12 551 SER A C 1
ATOM 4449 O O . SER A 1 551 ? -20.982 4.422 5.477 1.00 65.12 551 SER A O 1
ATOM 4451 N N . SER A 1 552 ? -22.321 6.018 4.687 1.00 74.56 552 SER A N 1
ATOM 4452 C CA . SER A 1 552 ? -22.095 5.635 3.283 1.00 74.56 552 SER A CA 1
ATOM 4453 C C . SER A 1 552 ? -20.716 6.056 2.775 1.00 74.56 552 SER A C 1
ATOM 4455 O O . SER A 1 552 ? -20.003 5.236 2.208 1.00 74.56 552 SER A O 1
ATOM 4457 N N . ALA A 1 553 ? -20.295 7.299 3.023 1.00 83.31 553 ALA A N 1
ATOM 4458 C CA . ALA A 1 553 ? -18.993 7.794 2.575 1.00 83.31 553 ALA A CA 1
ATOM 4459 C C . ALA A 1 553 ? -17.821 7.067 3.256 1.00 83.31 553 ALA A C 1
ATOM 4461 O O . ALA A 1 553 ? -16.831 6.749 2.597 1.00 83.31 553 ALA A O 1
ATOM 4462 N N . LEU A 1 554 ? -17.941 6.761 4.554 1.00 83.69 554 LEU A N 1
ATOM 4463 C CA . LEU A 1 554 ? -16.928 6.004 5.287 1.00 83.69 554 LEU A CA 1
ATOM 4464 C C . LEU A 1 554 ? -16.839 4.552 4.796 1.00 83.69 554 LEU A C 1
ATOM 4466 O O . LEU A 1 554 ? -15.733 4.059 4.578 1.00 83.69 554 LEU A O 1
ATOM 4470 N N . VAL A 1 555 ? -17.979 3.904 4.527 1.00 85.19 555 VAL A N 1
ATOM 4471 C CA . VAL A 1 555 ? -18.021 2.559 3.926 1.00 85.19 555 VAL A CA 1
ATOM 4472 C C . VAL A 1 555 ? -17.411 2.566 2.522 1.00 85.19 555 VAL A C 1
ATOM 4474 O O . VAL A 1 555 ? -16.570 1.720 2.223 1.00 85.19 555 VAL A O 1
ATOM 4477 N N . GLU A 1 556 ? -17.763 3.532 1.666 1.00 85.31 556 GLU A N 1
ATOM 4478 C CA . GLU A 1 556 ? -17.154 3.672 0.334 1.00 85.31 556 GLU A CA 1
ATOM 4479 C C . GLU A 1 556 ? -15.643 3.920 0.422 1.00 85.31 556 GLU A C 1
ATOM 4481 O O . GLU A 1 556 ? -14.871 3.358 -0.355 1.00 85.31 556 GLU A O 1
ATOM 4486 N N . ARG A 1 557 ? -15.186 4.713 1.398 1.00 85.31 557 ARG A N 1
ATOM 4487 C CA . ARG A 1 557 ? -13.754 4.928 1.621 1.00 85.31 557 ARG A CA 1
ATOM 4488 C C . ARG A 1 557 ? -13.057 3.649 2.079 1.00 85.31 557 ARG A C 1
ATOM 4490 O O . ARG A 1 557 ? -11.973 3.347 1.583 1.00 85.31 557 ARG A O 1
ATOM 4497 N N . ALA A 1 558 ? -13.678 2.886 2.975 1.00 83.81 558 ALA A N 1
ATOM 4498 C CA . ALA A 1 558 ? -13.152 1.620 3.476 1.00 83.81 558 ALA A CA 1
ATOM 4499 C C . ALA A 1 558 ? -13.051 0.539 2.383 1.00 83.81 558 ALA A C 1
ATOM 4501 O O . ALA A 1 558 ? -12.157 -0.304 2.452 1.00 83.81 558 ALA A O 1
ATOM 4502 N N . LYS A 1 559 ? -13.879 0.596 1.327 1.00 81.12 559 LYS A N 1
ATOM 4503 C CA . LYS A 1 559 ? -13.771 -0.308 0.162 1.00 81.12 559 LYS A CA 1
ATOM 4504 C C . LYS A 1 559 ? -12.420 -0.250 -0.541 1.00 81.12 559 LYS A C 1
ATOM 4506 O O . LYS A 1 559 ? -11.956 -1.281 -1.023 1.00 81.12 559 LYS A O 1
ATOM 4511 N N . LEU A 1 560 ? -11.759 0.911 -0.545 1.00 77.75 560 LEU A N 1
ATOM 4512 C CA . LEU A 1 560 ? -10.399 1.067 -1.085 1.00 77.75 560 LEU A CA 1
ATOM 4513 C C . LEU A 1 560 ? -9.340 0.310 -0.269 1.00 77.75 560 LEU A C 1
ATOM 4515 O O . LEU A 1 560 ? -8.219 0.125 -0.731 1.00 77.75 560 LEU A O 1
ATOM 4519 N N . TYR A 1 561 ? -9.695 -0.115 0.942 1.00 77.56 561 TYR A N 1
ATOM 4520 C CA . TYR A 1 561 ? -8.828 -0.807 1.883 1.00 77.56 561 TYR A CA 1
ATOM 4521 C C . TYR A 1 561 ? -9.399 -2.178 2.263 1.00 77.56 561 TYR A C 1
ATOM 4523 O O . TYR A 1 561 ? -9.183 -2.643 3.379 1.00 77.56 561 TYR A O 1
ATOM 4531 N N . GLY A 1 562 ? -10.086 -2.861 1.338 1.00 64.69 562 GLY A N 1
ATOM 4532 C CA . GLY A 1 562 ? -10.207 -4.323 1.398 1.00 64.69 562 GLY A CA 1
ATOM 4533 C C . GLY A 1 562 ? -11.573 -4.941 1.148 1.00 64.69 562 GLY A C 1
ATOM 4534 O O . GLY A 1 562 ? -11.629 -6.129 0.843 1.00 64.69 562 GLY A O 1
ATOM 4535 N N . THR A 1 563 ? -12.667 -4.180 1.236 1.00 60.28 563 THR A N 1
ATOM 4536 C CA . THR A 1 563 ? -14.010 -4.772 1.064 1.00 60.28 563 THR A CA 1
ATOM 4537 C C . THR A 1 563 ? -14.483 -4.825 -0.387 1.00 60.28 563 THR A C 1
ATOM 4539 O O . THR A 1 563 ? -15.432 -5.546 -0.691 1.00 60.28 563 THR A O 1
ATOM 4542 N N . ASP A 1 564 ? -13.806 -4.129 -1.309 1.00 64.50 564 ASP A N 1
ATOM 4543 C CA . ASP A 1 564 ? -13.961 -4.357 -2.748 1.00 64.50 564 ASP A CA 1
ATOM 4544 C C . ASP A 1 564 ? -13.041 -5.509 -3.191 1.00 64.50 564 ASP A C 1
ATOM 4546 O O . ASP A 1 564 ? -11.827 -5.409 -2.996 1.00 64.50 564 ASP A O 1
ATOM 4550 N N . PRO A 1 565 ? -13.555 -6.566 -3.849 1.00 59.62 565 PRO A N 1
ATOM 4551 C CA . PRO A 1 565 ? -12.732 -7.652 -4.385 1.00 59.62 565 PRO A CA 1
ATOM 4552 C C . PRO A 1 565 ? -11.622 -7.199 -5.344 1.00 59.62 565 PRO A C 1
ATOM 4554 O O . PRO A 1 565 ? -10.683 -7.949 -5.578 1.00 59.62 565 PRO A O 1
ATOM 4557 N N . ARG A 1 566 ? -11.708 -5.998 -5.928 1.00 60.28 566 ARG A N 1
ATOM 4558 C CA . ARG A 1 566 ? -10.662 -5.421 -6.792 1.00 60.28 566 ARG A CA 1
ATOM 4559 C C . ARG A 1 566 ? -9.494 -4.826 -6.004 1.00 60.28 566 ARG A C 1
ATOM 4561 O O . ARG A 1 566 ? -8.398 -4.747 -6.549 1.00 60.28 566 ARG A O 1
ATOM 4568 N N . HIS A 1 567 ? -9.738 -4.452 -4.748 1.00 65.38 567 HIS A N 1
ATOM 4569 C CA . HIS A 1 567 ? -8.784 -3.830 -3.825 1.00 65.38 567 HIS A CA 1
ATOM 4570 C C . HIS A 1 567 ? -8.616 -4.668 -2.544 1.00 65.38 567 HIS A C 1
ATOM 4572 O O . HIS A 1 567 ? -8.313 -4.138 -1.476 1.00 65.38 567 HIS A O 1
ATOM 4578 N N . GLY A 1 568 ? -8.879 -5.975 -2.628 1.00 78.50 568 GLY A N 1
ATOM 4579 C CA . GLY A 1 568 ? -8.874 -6.907 -1.506 1.00 78.50 568 GLY A CA 1
ATOM 4580 C C . GLY A 1 568 ? -7.498 -7.514 -1.234 1.00 78.50 568 GLY A C 1
ATOM 4581 O O . GLY A 1 568 ? -6.464 -7.049 -1.716 1.00 78.50 568 GLY A O 1
ATOM 4582 N N . TRP A 1 569 ? -7.477 -8.604 -0.467 1.00 85.56 569 TRP A N 1
ATOM 4583 C CA . TRP A 1 569 ? -6.253 -9.358 -0.167 1.00 85.56 569 TRP A CA 1
ATOM 4584 C C . TRP A 1 569 ? -5.553 -9.935 -1.406 1.00 85.56 569 TRP A C 1
ATOM 4586 O O . TRP A 1 569 ? -4.343 -10.149 -1.382 1.00 85.56 569 TRP A O 1
ATOM 4596 N N . ASN A 1 570 ? -6.271 -10.120 -2.514 1.00 84.56 570 ASN A N 1
ATOM 4597 C CA . ASN A 1 570 ? -5.685 -10.478 -3.804 1.00 84.56 570 ASN A CA 1
ATOM 4598 C C . ASN A 1 570 ? -4.705 -9.409 -4.321 1.00 84.56 570 ASN A C 1
ATOM 4600 O O . ASN A 1 570 ? -3.674 -9.762 -4.879 1.00 84.56 570 ASN A O 1
ATOM 4604 N N . GLU A 1 571 ? -4.956 -8.117 -4.104 1.00 84.38 571 GLU A N 1
ATOM 4605 C CA . GLU A 1 571 ? -4.017 -7.057 -4.497 1.00 84.38 571 GLU A CA 1
ATOM 4606 C C . GLU A 1 571 ? -2.726 -7.118 -3.675 1.00 84.38 571 GLU A C 1
ATOM 4608 O O . GLU A 1 571 ? -1.634 -7.061 -4.235 1.00 84.38 571 GLU A O 1
ATOM 4613 N N . VAL A 1 572 ? -2.849 -7.354 -2.366 1.00 88.00 572 VAL A N 1
ATOM 4614 C CA . VAL A 1 572 ? -1.700 -7.564 -1.470 1.00 88.00 572 VAL A CA 1
ATOM 4615 C C . VAL A 1 572 ? -0.887 -8.784 -1.916 1.00 88.00 572 VAL A C 1
ATOM 4617 O O . VAL A 1 572 ? 0.338 -8.719 -2.024 1.00 88.00 572 VAL A O 1
ATOM 4620 N N . ALA A 1 573 ? -1.568 -9.894 -2.217 1.00 89.81 573 ALA A N 1
ATOM 4621 C CA . ALA A 1 573 ? -0.941 -11.117 -2.708 1.00 89.81 573 ALA A CA 1
ATOM 4622 C C . ALA A 1 573 ? -0.210 -10.895 -4.039 1.00 89.81 573 ALA A C 1
ATOM 4624 O O . ALA A 1 573 ? 0.913 -11.369 -4.197 1.00 89.81 573 ALA A O 1
ATOM 4625 N N . LYS A 1 574 ? -0.821 -10.152 -4.972 1.00 87.50 574 LYS A N 1
ATOM 4626 C CA . LYS A 1 574 ? -0.222 -9.763 -6.256 1.00 87.50 574 LYS A CA 1
ATOM 4627 C C . LYS A 1 574 ? 1.073 -8.986 -6.035 1.00 87.50 574 LYS A C 1
ATOM 4629 O O . LYS A 1 574 ? 2.117 -9.411 -6.519 1.00 87.50 574 LYS A O 1
ATOM 4634 N N . ASP A 1 575 ? 1.011 -7.891 -5.279 1.00 85.38 575 ASP A N 1
ATOM 4635 C CA . ASP A 1 575 ? 2.151 -6.992 -5.068 1.00 85.38 575 ASP A CA 1
ATOM 4636 C C . ASP A 1 575 ? 3.332 -7.728 -4.419 1.00 85.38 575 ASP A C 1
ATOM 4638 O O . ASP A 1 575 ? 4.493 -7.538 -4.792 1.00 85.38 575 ASP A O 1
ATOM 4642 N N . TYR A 1 576 ? 3.043 -8.606 -3.458 1.00 89.12 576 TYR A N 1
ATOM 4643 C CA . TYR A 1 576 ? 4.066 -9.398 -2.784 1.00 89.12 576 TYR A CA 1
ATOM 4644 C C . TYR A 1 576 ? 4.612 -10.519 -3.655 1.00 89.12 576 TYR A C 1
ATOM 4646 O O . TYR A 1 576 ? 5.826 -10.727 -3.668 1.00 89.12 576 TYR A O 1
ATOM 4654 N N . LEU A 1 577 ? 3.759 -11.224 -4.399 1.00 87.12 577 LEU A N 1
ATOM 4655 C CA . LEU A 1 577 ? 4.201 -12.269 -5.312 1.00 87.12 577 LEU A CA 1
ATOM 4656 C C . LEU A 1 577 ? 5.092 -11.696 -6.410 1.00 87.12 577 LEU A C 1
ATOM 4658 O O . LEU A 1 577 ? 6.198 -12.195 -6.597 1.00 87.12 577 LEU A O 1
ATOM 4662 N N . GLU A 1 578 ? 4.648 -10.636 -7.086 1.00 82.38 578 GLU A N 1
ATOM 4663 C CA . GLU A 1 578 ? 5.423 -9.953 -8.125 1.00 82.38 578 GLU A CA 1
ATOM 4664 C C . GLU A 1 578 ? 6.772 -9.483 -7.579 1.00 82.38 578 GLU A C 1
ATOM 4666 O O . GLU A 1 578 ? 7.817 -9.711 -8.189 1.00 82.38 578 GLU A O 1
ATOM 4671 N N . TYR A 1 579 ? 6.789 -8.901 -6.379 1.00 82.31 579 TYR A N 1
ATOM 4672 C CA . TYR A 1 579 ? 8.037 -8.540 -5.720 1.00 82.31 579 TYR A CA 1
ATOM 4673 C C . TYR A 1 579 ? 8.938 -9.752 -5.457 1.00 82.31 579 TYR A C 1
ATOM 4675 O O . TYR A 1 579 ? 10.141 -9.680 -5.707 1.00 82.31 579 TYR A O 1
ATOM 4683 N N . MET A 1 580 ? 8.383 -10.869 -4.985 1.00 79.94 580 MET A N 1
ATOM 4684 C CA . MET A 1 580 ? 9.150 -12.085 -4.713 1.00 79.94 580 MET A CA 1
ATOM 4685 C C . MET A 1 580 ? 9.731 -12.711 -5.984 1.00 79.94 580 MET A C 1
ATOM 4687 O O . MET A 1 580 ? 10.856 -13.207 -5.934 1.00 79.94 580 MET A O 1
ATOM 4691 N N . ILE A 1 581 ? 9.009 -12.675 -7.110 1.00 78.00 581 ILE A N 1
ATOM 4692 C CA . ILE A 1 581 ? 9.445 -13.317 -8.361 1.00 78.00 581 ILE A CA 1
ATOM 4693 C C . ILE A 1 581 ? 10.302 -12.420 -9.265 1.00 78.00 581 ILE A C 1
ATOM 4695 O O . ILE A 1 581 ? 11.105 -12.933 -10.042 1.00 78.00 581 ILE A O 1
ATOM 4699 N N . HIS A 1 582 ? 10.157 -11.097 -9.168 1.00 72.38 582 HIS A N 1
ATOM 4700 C CA . HIS A 1 582 ? 10.908 -10.121 -9.974 1.00 72.38 582 HIS A CA 1
ATOM 4701 C C . HIS A 1 582 ? 12.026 -9.425 -9.210 1.00 72.38 582 HIS A C 1
ATOM 4703 O O . HIS A 1 582 ? 12.849 -8.713 -9.797 1.00 72.38 582 HIS A O 1
ATOM 4709 N N . GLY A 1 583 ? 12.005 -9.533 -7.886 1.00 65.62 583 GLY A N 1
ATOM 4710 C CA . GLY A 1 583 ? 12.943 -8.841 -7.035 1.00 65.62 583 GLY A CA 1
ATOM 4711 C C . GLY A 1 583 ? 14.382 -9.287 -7.299 1.00 65.62 583 GLY A C 1
ATOM 4712 O O . GLY A 1 583 ? 14.641 -10.458 -7.576 1.00 65.62 583 GLY A O 1
ATOM 4713 N N . PRO A 1 584 ? 15.368 -8.387 -7.154 1.00 55.88 584 PRO A N 1
ATOM 4714 C CA . PRO A 1 584 ? 16.784 -8.683 -7.364 1.00 55.88 584 PRO A CA 1
ATOM 4715 C C . PRO A 1 584 ? 17.376 -9.550 -6.235 1.00 55.88 584 PRO A C 1
ATOM 4717 O O . PRO A 1 584 ? 18.589 -9.538 -6.012 1.00 55.88 584 PRO A O 1
ATOM 4720 N N . PHE A 1 585 ? 16.534 -10.263 -5.482 1.00 62.31 585 PHE A N 1
ATOM 4721 C CA . PHE A 1 585 ? 16.937 -11.026 -4.314 1.00 62.31 585 PHE A CA 1
ATOM 4722 C C . PHE A 1 585 ? 17.773 -12.220 -4.730 1.00 62.31 585 PHE A C 1
ATOM 4724 O O . PHE A 1 585 ? 17.532 -12.888 -5.737 1.00 62.31 585 PHE A O 1
ATOM 4731 N N . ARG A 1 586 ? 18.797 -12.465 -3.923 1.00 54.31 586 ARG A N 1
ATOM 4732 C CA . ARG A 1 586 ? 19.706 -13.590 -4.067 1.00 54.31 586 ARG A CA 1
ATOM 4733 C C . ARG A 1 586 ? 18.919 -14.878 -3.825 1.00 54.31 586 ARG A C 1
ATOM 4735 O O . ARG A 1 586 ? 18.547 -15.142 -2.688 1.00 54.31 586 ARG A O 1
ATOM 4742 N N . THR A 1 587 ? 18.680 -15.680 -4.865 1.00 53.62 587 THR A N 1
ATOM 4743 C CA . THR A 1 587 ? 18.100 -17.016 -4.667 1.00 53.62 587 THR A CA 1
ATOM 4744 C C . THR A 1 587 ? 19.138 -17.929 -4.042 1.00 53.62 587 THR A C 1
ATOM 4746 O O . THR A 1 587 ? 20.325 -17.844 -4.370 1.00 53.62 587 THR A O 1
ATOM 4749 N N . TYR A 1 588 ? 18.698 -18.834 -3.176 1.00 53.34 588 TYR A N 1
ATOM 4750 C CA . TYR A 1 588 ? 19.575 -19.884 -2.678 1.00 53.34 588 TYR A CA 1
ATOM 4751 C C . TYR A 1 588 ? 19.875 -20.881 -3.808 1.00 53.34 588 TYR A C 1
ATOM 4753 O O . TYR A 1 588 ? 18.963 -21.562 -4.274 1.00 53.34 588 TYR A O 1
ATOM 4761 N N . THR A 1 589 ? 21.139 -20.967 -4.238 1.00 48.28 589 THR A N 1
ATOM 4762 C CA . THR A 1 589 ? 21.642 -22.041 -5.113 1.00 48.28 589 THR A CA 1
ATOM 4763 C C . THR A 1 589 ? 22.551 -22.955 -4.292 1.00 48.28 589 THR A C 1
ATOM 4765 O O . THR A 1 589 ? 23.425 -22.476 -3.569 1.00 48.28 589 THR A O 1
ATOM 4768 N N . LEU A 1 590 ? 22.349 -24.271 -4.385 1.00 41.81 590 LEU A N 1
ATOM 4769 C CA . LEU A 1 590 ? 23.132 -25.282 -3.664 1.00 41.81 590 LEU A CA 1
ATOM 4770 C C . LEU A 1 590 ? 24.650 -25.095 -3.880 1.00 41.81 590 LEU A C 1
ATOM 4772 O O . LEU A 1 590 ? 25.116 -25.044 -5.014 1.00 41.81 590 LEU A O 1
ATOM 4776 N N . GLY A 1 591 ? 25.426 -25.043 -2.790 1.00 43.56 591 GLY A N 1
ATOM 4777 C CA . GLY A 1 591 ? 26.880 -25.271 -2.819 1.00 43.56 591 GLY A CA 1
ATOM 4778 C C . GLY A 1 591 ? 27.799 -24.073 -3.095 1.00 43.56 591 GLY A C 1
ATOM 4779 O O . GLY A 1 591 ? 29.005 -24.270 -3.210 1.00 43.56 591 GLY A O 1
ATOM 4780 N N . GLY A 1 592 ? 27.307 -22.832 -3.151 1.00 42.44 592 GLY A N 1
ATOM 4781 C CA . GLY A 1 592 ? 28.201 -21.678 -3.291 1.00 42.44 592 GLY A CA 1
ATOM 4782 C C . GLY A 1 592 ? 27.577 -20.345 -2.900 1.00 42.44 592 GLY A C 1
ATOM 4783 O O . GLY A 1 592 ? 26.392 -20.116 -3.107 1.00 42.44 592 GLY A O 1
ATOM 4784 N N . ARG A 1 593 ? 28.415 -19.413 -2.421 1.00 43.19 593 ARG A N 1
ATOM 4785 C CA . ARG A 1 593 ? 28.069 -17.997 -2.154 1.00 43.19 593 ARG A CA 1
ATOM 4786 C C . ARG A 1 593 ? 27.675 -17.200 -3.418 1.00 43.19 593 ARG A C 1
ATOM 4788 O O . ARG A 1 593 ? 27.488 -15.987 -3.348 1.00 43.19 593 ARG A O 1
ATOM 4795 N N . ASN A 1 594 ? 27.540 -17.868 -4.566 1.00 40.28 594 ASN A N 1
ATOM 4796 C CA . ASN A 1 594 ? 27.125 -17.290 -5.839 1.00 40.28 594 ASN A CA 1
ATOM 4797 C C . ASN A 1 594 ? 25.616 -17.480 -6.031 1.00 40.28 594 ASN A C 1
ATOM 4799 O O . ASN A 1 594 ? 25.149 -18.352 -6.764 1.00 40.28 594 ASN A O 1
ATOM 4803 N N . CYS A 1 595 ? 24.852 -16.636 -5.346 1.00 46.53 595 CYS A N 1
ATOM 4804 C CA . CYS A 1 595 ? 23.414 -16.509 -5.531 1.00 46.53 595 CYS A CA 1
ATOM 4805 C C . CYS A 1 595 ? 23.134 -15.716 -6.815 1.00 46.53 595 CYS A C 1
ATOM 4807 O O . CYS A 1 595 ? 23.530 -14.551 -6.917 1.00 46.53 595 CYS A O 1
ATOM 4809 N N . LYS A 1 596 ? 22.446 -16.317 -7.790 1.00 45.09 596 LYS A N 1
ATOM 4810 C CA . LYS A 1 596 ? 21.928 -15.566 -8.942 1.00 45.09 596 LYS A CA 1
ATOM 4811 C C . LYS A 1 596 ? 20.605 -14.889 -8.545 1.00 45.09 596 LYS A C 1
ATOM 4813 O O . LYS A 1 596 ? 19.857 -15.455 -7.754 1.00 45.09 596 LYS A O 1
ATOM 4818 N N . PRO A 1 597 ? 20.312 -13.672 -9.025 1.00 52.12 597 PRO A N 1
ATOM 4819 C CA . PRO A 1 597 ? 18.995 -13.079 -8.835 1.00 52.12 597 PRO A CA 1
ATOM 4820 C C . PRO A 1 597 ? 17.919 -13.918 -9.537 1.00 52.12 597 PRO A C 1
ATOM 4822 O O . PRO A 1 597 ? 18.176 -14.482 -10.608 1.00 52.12 597 PRO A O 1
ATOM 4825 N N . LEU A 1 598 ? 16.716 -13.975 -8.958 1.00 56.03 598 LEU A N 1
ATOM 4826 C CA . LEU A 1 598 ? 15.535 -14.506 -9.637 1.00 56.03 598 LEU A CA 1
ATOM 4827 C C . LEU A 1 598 ? 15.141 -13.519 -10.741 1.00 56.03 598 LEU A C 1
ATOM 4829 O O . LEU A 1 598 ? 14.336 -12.623 -10.541 1.00 56.03 598 LEU A O 1
ATOM 4833 N N . VAL A 1 599 ? 15.770 -13.618 -11.910 1.00 54.00 599 VAL A N 1
ATOM 4834 C CA . VAL A 1 599 ? 15.398 -12.780 -13.055 1.00 54.00 599 VAL A CA 1
ATOM 4835 C C . VAL A 1 599 ? 14.339 -13.525 -13.856 1.00 54.00 599 VAL A C 1
ATOM 4837 O O . VAL A 1 599 ? 14.619 -14.025 -14.943 1.00 54.00 599 VAL A O 1
ATOM 4840 N N . VAL A 1 600 ? 13.135 -13.643 -13.296 1.00 60.25 600 VAL A N 1
ATOM 4841 C CA . VAL A 1 600 ? 11.942 -13.810 -14.133 1.00 60.25 600 VAL A CA 1
ATOM 4842 C C . VAL A 1 600 ? 11.677 -12.440 -14.735 1.00 60.25 600 VAL A C 1
ATOM 4844 O O . VAL A 1 600 ? 11.624 -11.454 -13.992 1.00 60.25 600 VAL A O 1
ATOM 4847 N N . ASP A 1 601 ? 11.610 -12.346 -16.066 1.00 58.34 601 ASP A N 1
ATOM 4848 C CA . ASP A 1 601 ? 11.387 -11.053 -16.705 1.00 58.34 601 ASP A CA 1
ATOM 4849 C C . ASP A 1 601 ? 10.062 -10.470 -16.179 1.00 58.34 601 ASP A C 1
ATOM 4851 O O . ASP A 1 601 ? 9.030 -11.145 -16.265 1.00 58.34 601 ASP A O 1
ATOM 4855 N N . PRO A 1 602 ? 10.061 -9.249 -15.607 1.00 59.47 602 PRO A N 1
ATOM 4856 C CA . PRO A 1 602 ? 8.830 -8.569 -15.220 1.00 59.47 602 PRO A CA 1
ATOM 4857 C C . PRO A 1 602 ? 7.821 -8.436 -16.357 1.00 59.47 602 PRO A C 1
ATOM 4859 O O . PRO A 1 602 ? 6.659 -8.154 -16.094 1.00 59.47 602 PRO A O 1
ATOM 4862 N N . ASP A 1 603 ? 8.247 -8.614 -17.609 1.00 55.56 603 ASP A N 1
ATOM 4863 C CA . ASP A 1 603 ? 7.369 -8.625 -18.772 1.00 55.56 603 ASP A CA 1
ATOM 4864 C C . ASP A 1 603 ? 6.613 -9.958 -18.959 1.00 55.56 603 ASP A C 1
ATOM 4866 O O . ASP A 1 603 ? 5.554 -9.941 -19.591 1.00 55.56 603 ASP A O 1
ATOM 4870 N N . ASP A 1 604 ? 7.098 -11.073 -18.396 1.00 67.81 604 ASP A N 1
ATOM 4871 C CA . ASP A 1 604 ? 6.562 -12.429 -18.615 1.00 67.81 604 ASP A CA 1
ATOM 4872 C C . ASP A 1 604 ? 5.575 -12.888 -17.526 1.00 67.81 604 ASP A C 1
ATOM 4874 O O . ASP A 1 604 ? 4.647 -13.638 -17.828 1.00 67.81 604 ASP A O 1
ATOM 4878 N N . CYS A 1 605 ? 5.739 -12.427 -16.280 1.00 72.06 605 CYS A N 1
ATOM 4879 C CA . CYS A 1 605 ? 4.940 -12.854 -15.120 1.00 72.06 605 CYS A CA 1
ATOM 4880 C C . CYS A 1 605 ? 4.326 -11.675 -14.345 1.00 72.06 605 CYS A C 1
ATOM 4882 O O . CYS A 1 605 ? 4.565 -11.542 -13.151 1.00 72.06 605 CYS A O 1
ATOM 4884 N N . ARG A 1 606 ? 3.532 -10.827 -15.012 1.00 76.69 606 ARG A N 1
ATOM 4885 C CA . ARG A 1 606 ? 2.658 -9.863 -14.317 1.00 76.69 606 ARG A CA 1
ATOM 4886 C C . ARG A 1 606 ? 1.283 -10.442 -14.075 1.00 76.69 606 ARG A C 1
ATOM 4888 O O . ARG A 1 606 ? 0.743 -11.111 -14.955 1.00 76.69 606 ARG A O 1
ATOM 4895 N N . PHE A 1 607 ? 0.690 -10.087 -12.950 1.00 80.81 607 PHE A N 1
ATOM 4896 C CA . PHE A 1 607 ? -0.629 -10.527 -12.543 1.00 80.81 607 PHE A CA 1
ATOM 4897 C C . PHE A 1 607 ? -1.606 -9.349 -12.464 1.00 80.81 607 PHE A C 1
ATOM 4899 O O . PHE A 1 607 ? -1.257 -8.220 -12.133 1.00 80.81 607 PHE A O 1
ATOM 4906 N N . GLU A 1 608 ? -2.863 -9.625 -12.766 1.00 82.00 608 GLU A N 1
ATOM 4907 C CA . GLU A 1 608 ? -4.012 -8.762 -12.529 1.00 82.00 608 GLU A CA 1
ATOM 4908 C C . GLU A 1 608 ? -4.893 -9.404 -11.456 1.00 82.00 608 GLU A C 1
ATOM 4910 O O . GLU A 1 608 ? -4.997 -10.633 -11.354 1.00 82.00 608 GLU A O 1
ATOM 4915 N N . THR A 1 609 ? -5.529 -8.566 -10.638 1.00 81.62 609 THR A N 1
ATOM 4916 C CA . THR A 1 609 ? -6.495 -9.026 -9.644 1.00 81.62 609 THR A CA 1
ATOM 4917 C C . THR A 1 609 ? -7.835 -9.313 -10.307 1.00 81.62 609 THR A C 1
ATOM 4919 O O . THR A 1 609 ? -8.366 -8.519 -11.081 1.00 81.62 609 THR A O 1
ATOM 4922 N N . THR A 1 610 ? -8.419 -10.456 -9.967 1.00 77.50 610 THR A N 1
ATOM 4923 C CA . THR A 1 610 ? -9.801 -10.805 -10.297 1.00 77.50 610 THR A CA 1
ATOM 4924 C C . THR A 1 610 ? -10.551 -11.151 -9.008 1.00 77.50 610 THR A C 1
ATOM 4926 O O . THR A 1 610 ? -9.911 -11.489 -8.006 1.00 77.50 610 THR A O 1
ATOM 4929 N N . PRO A 1 611 ? -11.898 -11.144 -9.009 1.00 69.06 611 PRO A N 1
ATOM 4930 C CA . PRO A 1 611 ? -12.678 -11.624 -7.866 1.00 69.06 611 PRO A CA 1
ATOM 4931 C C . PRO A 1 611 ? -12.373 -13.076 -7.461 1.00 69.06 611 PRO A C 1
ATOM 4933 O O . PRO A 1 611 ? -12.689 -13.474 -6.345 1.00 69.06 611 PRO A O 1
ATOM 4936 N N . HIS A 1 612 ? -11.772 -13.865 -8.358 1.00 71.25 612 HIS A N 1
ATOM 4937 C CA . HIS A 1 612 ? -11.486 -15.287 -8.162 1.00 71.25 612 HIS A CA 1
ATOM 4938 C C . HIS A 1 612 ? -9.996 -15.594 -7.957 1.00 71.25 612 HIS A C 1
ATOM 4940 O O . HIS A 1 612 ? -9.631 -16.762 -7.897 1.00 71.25 612 HIS A O 1
ATOM 4946 N N . GLY A 1 613 ? -9.143 -14.570 -7.852 1.00 76.19 613 GLY A N 1
ATOM 4947 C CA . GLY A 1 613 ? -7.709 -14.730 -7.621 1.00 76.19 613 GLY A CA 1
ATOM 4948 C C . GLY A 1 613 ? -6.843 -13.931 -8.584 1.00 76.19 613 GLY A C 1
ATOM 4949 O O . GLY A 1 613 ? -7.273 -12.913 -9.132 1.00 76.19 613 GLY A O 1
ATOM 4950 N N . LEU A 1 614 ? -5.603 -14.376 -8.758 1.00 83.69 614 LEU A N 1
ATOM 4951 C CA . LEU A 1 614 ? -4.616 -13.729 -9.618 1.00 83.69 614 LEU A CA 1
ATOM 4952 C C . LEU A 1 614 ? -4.610 -14.387 -10.990 1.00 83.69 614 LEU A C 1
ATOM 4954 O O . LEU A 1 614 ? -4.551 -15.607 -11.092 1.00 83.69 614 LEU A O 1
ATOM 4958 N N . LYS A 1 615 ? -4.637 -13.577 -12.045 1.00 82.94 615 LYS A N 1
ATOM 4959 C CA . LYS A 1 615 ? -4.516 -14.046 -13.428 1.00 82.94 615 LYS A CA 1
ATOM 4960 C C . LYS A 1 615 ? -3.358 -13.330 -14.098 1.00 82.94 615 LYS A C 1
ATOM 4962 O O . LYS A 1 615 ? -3.114 -12.174 -13.775 1.00 82.94 615 LYS A O 1
ATOM 4967 N N . LEU A 1 616 ? -2.671 -13.963 -15.050 1.00 79.69 616 LEU A N 1
ATOM 4968 C CA . LEU A 1 616 ? -1.695 -13.235 -15.862 1.00 79.69 616 LEU A CA 1
ATOM 4969 C C . LEU A 1 616 ? -2.345 -12.037 -16.547 1.00 79.69 616 LEU A C 1
ATOM 4971 O O . LEU A 1 616 ? -3.364 -12.173 -17.228 1.00 79.69 616 LEU A O 1
ATOM 4975 N N . ALA A 1 617 ? -1.706 -10.887 -16.374 1.00 68.38 617 ALA A N 1
ATOM 4976 C CA . ALA A 1 617 ? -2.059 -9.665 -17.058 1.00 68.38 617 ALA A CA 1
ATOM 4977 C C . ALA A 1 617 ? -1.940 -9.884 -18.571 1.00 68.38 617 ALA A C 1
ATOM 4979 O O . ALA A 1 617 ? -0.925 -10.417 -19.045 1.00 68.38 617 ALA A O 1
ATOM 4980 N N . SER A 1 618 ? -2.960 -9.466 -19.324 1.00 54.94 618 SER A N 1
ATOM 4981 C CA . SER A 1 618 ? -2.918 -9.496 -20.796 1.00 54.94 618 SER A CA 1
ATOM 4982 C C . SER A 1 618 ? -1.815 -8.606 -21.354 1.00 54.94 618 SER A C 1
ATOM 4984 O O . SER A 1 618 ? -1.423 -7.623 -20.670 1.00 54.94 618 SER A O 1
#

InterPro domains:
  IPR001296 Glycosyl transferase, family 1 [PF00534] (403-511)
  IPR029044 Nucleotide-diphospho-sugar transferases [G3DS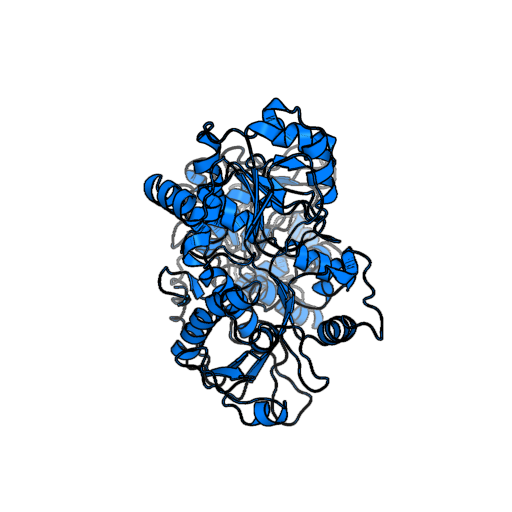A:3.90.550.10] (15-183)

Secondary structure (DSSP, 8-state):
-HHHHHHHHH----SSTTTTT----EE-TTEEE-TTHHHHHHHHHHHHTT-TTEEEEE-S----B-TTS--B----STT--EEESSPPSSEEEE-HHHHHHHHHHHHHHHTTT------EETTEE----HHHHHHHHTT-GGG-HHHHHHHHHHHHT-EEEE---GGG-BSEEEB--BTTTBSSS--S-BSS-B--S--GGGG---SS--EE-TTS-EE--PPPPPPPPP----TTEEEEE--HHHHHTTT-SSSTHHHHHHHHHHHHHHHHHHTT-EEEEEESSS---STT-EEEE-SSHHHHHHSS-SEEEEEETTS--BTTB-EEEEE---HHHHTT---STTSTTHHHHHHHHH-SEEEES-HHHHHHHHHHH-HHHHS-EEE------TT-SPPPHHHHHHHHHHTT--S-EEEEEE--SGGG--HHHHHHHHTS-HHHHHH-EEEEEES---S--SS-EEEES---GGGHHHHHHH-SEEEE--S--SS-HHHHHHHHTT--EEE---GGGHHHHHHGGGSEE-SSHHHHHHHHHT--TT-THHHHHHHHHHIIIIISTTSSHHHHHHHHHHHHHHS--B-B-TTSS-PPB----TTTS-EEEETTEEEE--

Radius of gyration: 30.07 Å; chains: 1; bounding box: 69×74×86 Å

pLDDT: mean 80.75, std 13.61, range [40.28, 97.81]

Sequence (618 aa):
VGLVGQWLGCWRPRKDARLFESIVVIFEDDMEVSPMYWRWLKSMWPRYRRRQDLIGISLQSQHLVASDGRDNLRVDNAHEPFLYKVPGSWGFSPHPRTWRLFLRWYEAKAATGYEPDDLTFKGRDVITSKWWKDIKRSGKSPSMWTAWCMRFMEDKGLFGMYPNLPGRRAFTATWSEPGEHDAGHMGGRLSGPLQQSWDETCDKFPEDPWRIDFDGSRITLPPPPPLRPRKCDLTGVNVIFDGYIYHLTHGRLDGGVAKMWHEIVPFMVQAVTEHGGAFTHCAYSDRVLFSGVKNLDCHSLQRVKELPGERKVLFSSYYQGSPDACFVHMVYDHIPERTGMDAGPGSEYWPRIDNLRHAGGFLSISKSTTNDLCELYGMCEKKLVATSDNRAAPIFKPASKEEEEDFRARYDLRKPYILIVGKRYGYKNYDVFWEGLEAMPQSFRSKYMVLLVGLPEDKDHGIDVKDVKMIPEKDMPTLYSASAVFVYTSSYEGFGMPPVEAAACGAQLILGPFHRHRMRQVFGDLAQYAETPEEMVAALTNVDKSRVPASSALVERAKLYGTDPRHGWNEVAKDYLEYMIHGPFRTYTLGGRNCKPLVVDPDDCRFETTPHGLKLAS